Protein AF-0000000065922993 (afdb_homodimer)

Structure (mmCIF, N/CA/C/O backbone):
data_AF-0000000065922993-model_v1
#
loop_
_entity.id
_entity.type
_entity.pdbx_description
1 polymer 'Glycerol-3-phosphate dehydrogenase'
#
loop_
_atom_site.group_PDB
_atom_site.id
_atom_site.type_symbol
_atom_site.label_atom_id
_atom_site.label_alt_id
_atom_site.label_comp_id
_atom_site.label_asym_id
_atom_site.label_entity_id
_atom_site.label_seq_id
_atom_site.pdbx_PDB_ins_code
_atom_site.Cartn_x
_atom_site.Cartn_y
_atom_site.Cartn_z
_atom_site.occupancy
_atom_site.B_iso_or_equiv
_atom_site.auth_seq_id
_atom_site.auth_comp_id
_atom_site.auth_asym_id
_atom_site.auth_atom_id
_atom_site.pdbx_PDB_model_num
ATOM 1 N N . MET A 1 1 ? -16.25 28.641 12.094 1 91.25 1 MET A N 1
ATOM 2 C CA . MET A 1 1 ? -15.211 28.469 13.109 1 91.25 1 MET A CA 1
ATOM 3 C C . MET A 1 1 ? -13.984 29.312 12.766 1 91.25 1 MET A C 1
ATOM 5 O O . MET A 1 1 ? -13.797 29.703 11.609 1 91.25 1 MET A O 1
ATOM 9 N N . LYS A 1 2 ? -13.234 29.703 13.711 1 95.69 2 LYS A N 1
ATOM 10 C CA . LYS A 1 2 ? -11.977 30.422 13.531 1 95.69 2 LYS A CA 1
ATOM 11 C C . LYS A 1 2 ? -10.781 29.516 13.805 1 95.69 2 LYS A C 1
ATOM 13 O O . LYS A 1 2 ? -10.727 28.844 14.844 1 95.69 2 LYS A O 1
ATOM 18 N N . ILE A 1 3 ? -9.875 29.484 12.828 1 97.5 3 ILE A N 1
ATOM 19 C CA . ILE A 1 3 ? -8.727 28.594 12.945 1 97.5 3 ILE A CA 1
ATOM 20 C C . ILE A 1 3 ? -7.441 29.359 12.633 1 97.5 3 ILE A C 1
ATOM 22 O O . ILE A 1 3 ? -7.453 30.297 11.844 1 97.5 3 ILE A O 1
ATOM 26 N N . THR A 1 4 ? -6.422 28.984 13.297 1 98.38 4 THR A N 1
ATOM 27 C CA . THR A 1 4 ? -5.086 29.469 12.961 1 98.38 4 THR A CA 1
ATOM 28 C C . THR A 1 4 ? -4.188 28.297 12.531 1 98.38 4 THR A C 1
ATOM 30 O O . THR A 1 4 ? -4.156 27.266 13.188 1 98.38 4 THR A O 1
ATOM 33 N N . ILE A 1 5 ? -3.531 28.469 11.445 1 98.75 5 ILE A N 1
ATOM 34 C CA . ILE A 1 5 ? -2.557 27.5 10.953 1 98.75 5 ILE A CA 1
ATOM 35 C C . ILE A 1 5 ? -1.153 28.094 11.031 1 98.75 5 ILE A C 1
ATOM 37 O O . ILE A 1 5 ? -0.882 29.141 10.445 1 98.75 5 ILE A O 1
ATOM 41 N N . LEU A 1 6 ? -0.347 27.469 11.82 1 98.69 6 LEU A N 1
ATOM 42 C CA . LEU A 1 6 ? 1.047 27.875 11.945 1 98.69 6 LEU A CA 1
ATOM 43 C C . LEU A 1 6 ? 1.942 27.062 11.016 1 98.69 6 LEU A C 1
ATOM 45 O O . LEU A 1 6 ? 2.23 25.906 11.289 1 98.69 6 LEU A O 1
ATOM 49 N N . GLY A 1 7 ? 2.477 27.688 9.984 1 98.31 7 GLY A N 1
ATOM 50 C CA . GLY A 1 7 ? 3.211 27.062 8.891 1 98.31 7 GLY A CA 1
ATOM 51 C C . GLY A 1 7 ? 2.543 27.25 7.539 1 98.31 7 GLY A C 1
ATOM 52 O O . GLY A 1 7 ? 1.599 26.531 7.203 1 98.31 7 GLY A O 1
ATOM 53 N N . ALA A 1 8 ? 3.133 28.141 6.742 1 98.12 8 ALA A N 1
ATOM 54 C CA . ALA A 1 8 ? 2.562 28.469 5.438 1 98.12 8 ALA A CA 1
ATOM 55 C C . ALA A 1 8 ? 3.311 27.75 4.316 1 98.12 8 ALA A C 1
ATOM 57 O O . ALA A 1 8 ? 3.609 28.344 3.279 1 98.12 8 ALA A O 1
ATOM 58 N N . GLY A 1 9 ? 3.676 26.516 4.609 1 96.19 9 GLY A N 1
ATOM 59 C CA . GLY A 1 9 ? 4.176 25.672 3.539 1 96.19 9 GLY A CA 1
ATOM 60 C C . GLY A 1 9 ? 3.076 25.094 2.662 1 96.19 9 GLY A C 1
ATOM 61 O O . GLY A 1 9 ? 1.943 25.594 2.686 1 96.19 9 GLY A O 1
ATOM 62 N N . SER A 1 10 ? 3.395 24.141 1.858 1 95.81 10 SER A N 1
ATOM 63 C CA . SER A 1 10 ? 2.43 23.516 0.954 1 95.81 10 SER A CA 1
ATOM 64 C C . SER A 1 10 ? 1.243 22.953 1.719 1 95.81 10 SER A C 1
ATOM 66 O O . SER A 1 10 ? 0.089 23.219 1.375 1 95.81 10 SER A O 1
ATOM 68 N N . PHE A 1 11 ? 1.555 22.188 2.746 1 97.5 11 PHE A N 1
ATOM 69 C CA . PHE A 1 11 ? 0.51 21.484 3.471 1 97.5 11 PHE A CA 1
ATOM 70 C C . PHE A 1 11 ? -0.365 22.453 4.254 1 97.5 11 PHE A C 1
ATOM 72 O O . PHE A 1 11 ? -1.594 22.359 4.211 1 97.5 11 PHE A O 1
ATOM 79 N N . GLY A 1 12 ? 0.283 23.328 5.008 1 98.38 12 GLY A N 1
ATOM 80 C CA . GLY A 1 12 ? -0.492 24.328 5.734 1 98.38 12 GLY A CA 1
ATOM 81 C C . GLY A 1 12 ? -1.401 25.141 4.84 1 98.38 12 GLY A C 1
ATOM 82 O O . GLY A 1 12 ? -2.566 25.375 5.172 1 98.38 12 GLY A O 1
ATOM 83 N N . THR A 1 13 ? -0.916 25.594 3.715 1 98.5 13 THR A N 1
ATOM 84 C CA . THR A 1 13 ? -1.702 26.344 2.75 1 98.5 13 THR A CA 1
ATOM 85 C C . THR A 1 13 ? -2.859 25.516 2.215 1 98.5 13 THR A C 1
ATOM 87 O O . THR A 1 13 ? -3.984 26 2.096 1 98.5 13 THR A O 1
ATOM 90 N N . ALA A 1 14 ? -2.566 24.281 1.944 1 98.56 14 ALA A N 1
ATOM 91 C CA . ALA A 1 14 ? -3.588 23.375 1.409 1 98.56 14 ALA A CA 1
ATOM 92 C C . ALA A 1 14 ? -4.711 23.156 2.42 1 98.56 14 ALA A C 1
ATOM 94 O O . ALA A 1 14 ? -5.891 23.172 2.055 1 98.56 14 ALA A O 1
ATOM 95 N N . ILE A 1 15 ? -4.336 22.953 3.658 1 98.56 15 ILE A N 1
ATOM 96 C CA . ILE A 1 15 ? -5.328 22.766 4.711 1 98.56 15 ILE A CA 1
ATOM 97 C C . ILE A 1 15 ? -6.191 24.016 4.84 1 98.56 15 ILE A C 1
ATOM 99 O O . ILE A 1 15 ? -7.41 23.922 5 1 98.56 15 ILE A O 1
ATOM 103 N N . ALA A 1 16 ? -5.559 25.172 4.777 1 98.62 16 ALA A N 1
ATOM 104 C CA . ALA A 1 16 ? -6.297 26.438 4.84 1 98.62 16 ALA A CA 1
ATOM 105 C C . ALA A 1 16 ? -7.355 26.5 3.742 1 98.62 16 ALA A C 1
ATOM 107 O O . ALA A 1 16 ? -8.508 26.844 4.008 1 98.62 16 ALA A O 1
ATOM 108 N N . ILE A 1 17 ? -6.941 26.188 2.574 1 98.44 17 ILE A N 1
ATOM 109 C CA . ILE A 1 17 ? -7.848 26.234 1.432 1 98.44 17 ILE A CA 1
ATOM 110 C C . ILE A 1 17 ? -9.008 25.25 1.653 1 98.44 17 ILE A C 1
ATOM 112 O O . ILE A 1 17 ? -10.172 25.625 1.487 1 98.44 17 ILE A O 1
ATOM 116 N N . ALA A 1 18 ? -8.711 24.062 2.096 1 98.06 18 ALA A N 1
ATOM 117 C CA . ALA A 1 18 ? -9.711 23.016 2.24 1 98.06 18 ALA A CA 1
ATOM 118 C C . ALA A 1 18 ? -10.719 23.359 3.342 1 98.06 18 ALA A C 1
ATOM 120 O O . ALA A 1 18 ? -11.883 22.969 3.266 1 98.06 18 ALA A O 1
ATOM 121 N N . LEU A 1 19 ? -10.273 24.062 4.379 1 98.25 19 LEU A N 1
ATOM 122 C CA . LEU A 1 19 ? -11.133 24.359 5.516 1 98.25 19 LEU A CA 1
ATOM 123 C C . LEU A 1 19 ? -11.844 25.688 5.324 1 98.25 19 LEU A C 1
ATOM 125 O O . LEU A 1 19 ? -12.734 26.047 6.102 1 98.25 19 LEU A O 1
ATOM 129 N N . SER A 1 20 ? -11.516 26.453 4.34 1 97.94 20 SER A N 1
ATOM 130 C CA . SER A 1 20 ? -12.008 27.828 4.16 1 97.94 20 SER A CA 1
ATOM 131 C C . SER A 1 20 ? -13.523 27.844 3.992 1 97.94 20 SER A C 1
ATOM 133 O O . SER A 1 20 ? -14.195 28.766 4.461 1 97.94 20 SER A O 1
ATOM 135 N N . SER A 1 21 ? -14.094 26.812 3.438 1 95.69 21 SER A N 1
ATOM 136 C CA . SER A 1 21 ? -15.516 26.797 3.117 1 95.69 21 SER A CA 1
ATOM 137 C C . SER A 1 21 ? -16.359 26.609 4.371 1 95.69 21 SER A C 1
ATOM 139 O O . SER A 1 21 ? -17.547 26.922 4.375 1 95.69 21 SER A O 1
ATOM 141 N N . ILE A 1 22 ? -15.766 26.125 5.398 1 96.88 22 ILE A N 1
ATOM 142 C CA . ILE A 1 22 ? -16.547 25.828 6.594 1 96.88 22 ILE A CA 1
ATOM 143 C C . ILE A 1 22 ? -16.047 26.688 7.762 1 96.88 22 ILE A C 1
ATOM 145 O O . ILE A 1 22 ? -16.375 26.406 8.922 1 96.88 22 ILE A O 1
ATOM 149 N N . SER A 1 23 ? -15.172 27.625 7.457 1 96.12 23 SER A N 1
ATOM 150 C CA . SER A 1 23 ? -14.609 28.484 8.492 1 96.12 23 SER A CA 1
ATOM 151 C C . SER A 1 23 ? -15.016 29.938 8.273 1 96.12 23 SER A C 1
ATOM 153 O O . SER A 1 23 ? -15.172 30.375 7.133 1 96.12 23 SER A O 1
ATOM 155 N N . THR A 1 24 ? -15.164 30.672 9.352 1 96 24 THR A N 1
ATOM 156 C CA . THR A 1 24 ? -15.422 32.094 9.273 1 96 24 THR A CA 1
ATOM 157 C C . THR A 1 24 ? -14.148 32.875 8.914 1 96 24 THR A C 1
ATOM 159 O O . THR A 1 24 ? -14.18 33.781 8.094 1 96 24 THR A O 1
ATOM 162 N N . SER A 1 25 ? -13.07 32.469 9.5 1 97 25 SER A N 1
ATOM 163 C CA . SER A 1 25 ? -11.773 33.062 9.242 1 97 25 SER A CA 1
ATOM 164 C C . SER A 1 25 ? -10.633 32.094 9.531 1 97 25 SER A C 1
ATOM 166 O O . SER A 1 25 ? -10.734 31.281 10.445 1 97 25 SER A O 1
ATOM 168 N N . ILE A 1 26 ? -9.617 32.188 8.758 1 98.25 26 ILE A N 1
ATOM 169 C CA . ILE A 1 26 ? -8.43 31.359 8.938 1 98.25 26 ILE A CA 1
ATOM 170 C C . ILE A 1 26 ? -7.184 32.25 8.914 1 98.25 26 ILE A C 1
ATOM 172 O O . ILE A 1 26 ? -6.906 32.906 7.922 1 98.25 26 ILE A O 1
ATOM 176 N N . ASN A 1 27 ? -6.504 32.281 9.992 1 98.38 27 ASN A N 1
ATOM 177 C CA . ASN A 1 27 ? -5.188 32.906 10.016 1 98.38 27 ASN A CA 1
ATOM 178 C C . ASN A 1 27 ? -4.098 31.953 9.539 1 98.38 27 ASN A C 1
ATOM 180 O O . ASN A 1 27 ? -3.961 30.844 10.062 1 98.38 27 ASN A O 1
ATOM 184 N N . LEU A 1 28 ? -3.383 32.312 8.57 1 98.62 28 LEU A N 1
ATOM 185 C CA . LEU A 1 28 ? -2.256 31.547 8.047 1 98.62 28 LEU A CA 1
ATOM 186 C C . LEU A 1 28 ? -0.936 32.25 8.359 1 98.62 28 LEU A C 1
ATOM 188 O O . LEU A 1 28 ? -0.654 33.312 7.816 1 98.62 28 LEU A O 1
ATOM 192 N N . TRP A 1 29 ? -0.105 31.594 9.117 1 98.56 29 TRP A N 1
ATOM 193 C CA . TRP A 1 29 ? 1.118 32.219 9.602 1 98.56 29 TRP A CA 1
ATOM 194 C C . TRP A 1 29 ? 2.346 31.609 8.938 1 98.56 29 TRP A C 1
ATOM 196 O O . TRP A 1 29 ? 2.424 30.391 8.75 1 98.56 29 TRP A O 1
ATOM 206 N N . GLY A 1 30 ? 3.246 32.438 8.594 1 97.56 30 GLY A N 1
ATOM 207 C CA . GLY A 1 30 ? 4.59 32.094 8.18 1 97.56 30 GLY A CA 1
ATOM 208 C C . GLY A 1 30 ? 5.664 32.969 8.789 1 97.56 30 GLY A C 1
ATOM 209 O O . GLY A 1 30 ? 5.441 34.156 9.023 1 97.56 30 GLY A O 1
ATOM 210 N N . ARG A 1 31 ? 6.809 32.406 8.938 1 94 31 ARG A N 1
ATOM 211 C CA . ARG A 1 31 ? 7.883 33.094 9.633 1 94 31 ARG A CA 1
ATOM 212 C C . ARG A 1 31 ? 8.484 34.188 8.766 1 94 31 ARG A C 1
ATOM 214 O O . ARG A 1 31 ? 8.922 35.25 9.266 1 94 31 ARG A O 1
ATOM 221 N N . ASN A 1 32 ? 8.523 34 7.512 1 95.62 32 ASN A N 1
ATOM 222 C CA . ASN A 1 32 ? 9.156 34.938 6.59 1 95.62 32 ASN A CA 1
ATOM 223 C C . ASN A 1 32 ? 8.195 36.031 6.18 1 95.62 32 ASN A C 1
ATOM 225 O O . ASN A 1 32 ? 7.238 35.812 5.445 1 95.62 32 ASN A O 1
ATOM 229 N N . HIS A 1 33 ? 8.523 37.219 6.539 1 96.88 33 HIS A N 1
ATOM 230 C CA . HIS A 1 33 ? 7.66 38.375 6.301 1 96.88 33 HIS A CA 1
ATOM 231 C C . HIS A 1 33 ? 7.457 38.625 4.809 1 96.88 33 HIS A C 1
ATOM 233 O O . HIS A 1 33 ? 6.336 38.875 4.363 1 96.88 33 HIS A O 1
ATOM 239 N N . THR A 1 34 ? 8.484 38.5 4.078 1 97.44 34 THR A N 1
ATOM 240 C CA . THR A 1 34 ? 8.414 38.75 2.641 1 97.44 34 THR A CA 1
ATOM 241 C C . THR A 1 34 ? 7.496 37.719 1.966 1 97.44 34 THR A C 1
ATOM 243 O O . THR A 1 34 ? 6.688 38.094 1.109 1 97.44 34 THR A O 1
ATOM 246 N N . ASP A 1 35 ? 7.617 36.5 2.379 1 96.88 35 ASP A N 1
ATOM 247 C CA . ASP A 1 35 ? 6.766 35.438 1.831 1 96.88 35 ASP A CA 1
ATOM 248 C C . ASP A 1 35 ? 5.297 35.688 2.152 1 96.88 35 ASP A C 1
ATOM 250 O O . ASP A 1 35 ? 4.43 35.531 1.287 1 96.88 35 ASP A O 1
ATOM 254 N N . MET A 1 36 ? 5.043 36.125 3.357 1 98.12 36 MET A N 1
ATOM 255 C CA . MET A 1 36 ? 3.662 36.312 3.789 1 98.12 36 MET A CA 1
ATOM 256 C C . MET A 1 36 ? 3.049 37.531 3.109 1 98.12 36 MET A C 1
ATOM 258 O O . MET A 1 36 ? 1.856 37.562 2.799 1 98.12 36 MET A O 1
ATOM 262 N N . GLN A 1 37 ? 3.84 38.531 2.908 1 97.81 37 GLN A N 1
ATOM 263 C CA . GLN A 1 37 ? 3.369 39.688 2.166 1 97.81 37 GLN A CA 1
ATOM 264 C C . GLN A 1 37 ? 3.029 39.344 0.725 1 97.81 37 GLN A C 1
ATOM 266 O O . GLN A 1 37 ? 2.027 39.812 0.18 1 97.81 37 GLN A O 1
ATOM 271 N N . SER A 1 38 ? 3.92 38.562 0.181 1 98 38 SER A N 1
ATOM 272 C CA . SER A 1 38 ? 3.672 38.094 -1.177 1 98 38 SER A CA 1
ATOM 273 C C . SER A 1 38 ? 2.344 37.344 -1.268 1 98 38 SER A C 1
ATOM 275 O O . SER A 1 38 ? 1.57 37.562 -2.203 1 98 38 SER A O 1
ATOM 277 N N . ILE A 1 39 ? 2.062 36.5 -0.297 1 98.44 39 ILE A N 1
ATOM 278 C CA . ILE A 1 39 ? 0.819 35.75 -0.264 1 98.44 39 ILE A CA 1
ATOM 279 C C . ILE A 1 39 ? -0.366 36.688 -0.123 1 98.44 39 ILE A C 1
ATOM 281 O O . ILE A 1 39 ? -1.398 36.5 -0.771 1 98.44 39 ILE A O 1
ATOM 285 N N . THR A 1 40 ? -0.207 37.719 0.708 1 97.94 40 THR A N 1
ATOM 286 C CA . THR A 1 40 ? -1.271 38.688 0.953 1 97.94 40 THR A CA 1
ATOM 287 C C . THR A 1 40 ? -1.607 39.469 -0.322 1 97.94 40 THR A C 1
ATOM 289 O O . THR A 1 40 ? -2.781 39.625 -0.661 1 97.94 40 THR A O 1
ATOM 292 N N . ILE A 1 41 ? -0.599 39.812 -1.045 1 97.69 41 ILE A N 1
ATOM 293 C CA . ILE A 1 41 ? -0.758 40.656 -2.223 1 97.69 41 ILE A CA 1
ATOM 294 C C . ILE A 1 41 ? -1.307 39.812 -3.383 1 97.69 41 ILE A C 1
ATOM 296 O O . ILE A 1 41 ? -2.246 40.25 -4.062 1 97.69 41 ILE A O 1
ATOM 300 N N . ASN A 1 42 ? -0.778 38.625 -3.582 1 97.88 42 ASN A N 1
ATOM 301 C CA . ASN A 1 42 ? -1.09 37.844 -4.762 1 97.88 42 ASN A CA 1
ATOM 302 C C . ASN A 1 42 ? -2.285 36.938 -4.52 1 97.88 42 ASN A C 1
ATOM 304 O O . ASN A 1 42 ? -2.867 36.375 -5.469 1 97.88 42 ASN A O 1
ATOM 308 N N . ARG A 1 43 ? -2.588 36.719 -3.254 1 98.19 43 ARG A N 1
ATOM 309 C CA . ARG A 1 43 ? -3.641 35.812 -2.846 1 98.19 43 ARG A CA 1
ATOM 310 C C . ARG A 1 43 ? -3.355 34.406 -3.348 1 98.19 43 ARG A C 1
ATOM 312 O O . ARG A 1 43 ? -4.281 33.656 -3.684 1 98.19 43 ARG A O 1
ATOM 319 N N . LYS A 1 44 ? -2.043 34.125 -3.473 1 98.19 44 LYS A N 1
ATOM 320 C CA . LYS A 1 44 ? -1.481 32.812 -3.809 1 98.19 44 LYS A CA 1
ATOM 321 C C . LYS A 1 44 ? -0.178 32.562 -3.055 1 98.19 44 LYS A C 1
ATOM 323 O O . LYS A 1 44 ? 0.615 33.5 -2.854 1 98.19 44 LYS A O 1
ATOM 328 N N . ASN A 1 45 ? -0.051 31.375 -2.596 1 98.12 45 ASN A N 1
ATOM 329 C CA . ASN A 1 45 ? 1.27 30.953 -2.131 1 98.12 45 ASN A CA 1
ATOM 330 C C . ASN A 1 45 ? 2.172 30.562 -3.293 1 98.12 45 ASN A C 1
ATOM 332 O O . ASN A 1 45 ? 2.33 29.375 -3.578 1 98.12 45 ASN A O 1
ATOM 336 N N . LEU A 1 46 ? 2.801 31.422 -3.912 1 96.56 46 LEU A N 1
ATOM 337 C CA . LEU A 1 46 ? 3.529 31.234 -5.164 1 96.56 46 LEU A CA 1
ATOM 338 C C . LEU A 1 46 ? 4.711 30.297 -4.969 1 96.56 46 LEU A C 1
ATOM 340 O O . LEU A 1 46 ? 5.113 29.594 -5.902 1 96.56 46 LEU A O 1
ATOM 344 N N . LYS A 1 47 ? 5.18 30.266 -3.775 1 94.31 47 LYS A N 1
ATOM 345 C CA . LYS A 1 47 ? 6.363 29.453 -3.49 1 94.31 47 LYS A CA 1
ATOM 346 C C . LYS A 1 47 ? 6.016 27.969 -3.395 1 94.31 47 LYS A C 1
ATOM 348 O O . LYS A 1 47 ? 6.734 27.125 -3.932 1 94.31 47 LYS A O 1
ATOM 353 N N . TYR A 1 48 ? 4.887 27.609 -2.779 1 94.25 48 TYR A N 1
ATOM 354 C CA . TYR A 1 48 ? 4.652 26.203 -2.443 1 94.25 48 TYR A CA 1
ATOM 355 C C . TYR A 1 48 ? 3.42 25.672 -3.16 1 94.25 48 TYR A C 1
ATOM 357 O O . TYR A 1 48 ? 3.303 24.469 -3.391 1 94.25 48 TYR A O 1
ATOM 365 N N . LEU A 1 49 ? 2.455 26.469 -3.441 1 96.31 49 LEU A N 1
ATOM 366 C CA . LEU A 1 49 ? 1.21 26.078 -4.094 1 96.31 49 LEU A CA 1
ATOM 367 C C . LEU A 1 49 ? 0.751 27.156 -5.074 1 96.31 49 LEU A C 1
ATOM 369 O O . LEU A 1 49 ? -0.334 27.719 -4.918 1 96.31 49 LEU A O 1
ATOM 373 N N . PRO A 1 50 ? 1.506 27.344 -6.109 1 96 50 PRO A N 1
ATOM 374 C CA . PRO A 1 50 ? 1.332 28.531 -6.965 1 96 50 PRO A CA 1
ATOM 375 C C . PRO A 1 50 ? 0.062 28.453 -7.809 1 96 50 PRO A C 1
ATOM 377 O O . PRO A 1 50 ? -0.396 29.484 -8.32 1 96 50 PRO A O 1
ATOM 380 N N . THR A 1 51 ? -0.585 27.359 -7.922 1 95.88 51 THR A N 1
ATOM 381 C CA . THR A 1 51 ? -1.67 27.219 -8.891 1 95.88 51 THR A CA 1
ATOM 382 C C . THR A 1 51 ? -3.023 27.438 -8.219 1 95.88 51 THR A C 1
ATOM 384 O O . THR A 1 51 ? -4.062 27.406 -8.883 1 95.88 51 THR A O 1
ATOM 387 N N . TYR A 1 52 ? -3.018 27.734 -6.906 1 97.19 52 TYR A N 1
ATOM 388 C CA . TYR A 1 52 ? -4.293 27.812 -6.199 1 97.19 52 TYR A CA 1
ATOM 389 C C . TYR A 1 52 ? -4.461 29.172 -5.527 1 97.19 52 TYR A C 1
ATOM 391 O O . TYR A 1 52 ? -3.541 29.672 -4.871 1 97.19 52 TYR A O 1
ATOM 399 N N . GLU A 1 53 ? -5.586 29.75 -5.711 1 97.75 53 GLU A N 1
ATOM 400 C CA . GLU A 1 53 ? -5.918 31.016 -5.078 1 97.75 53 GLU A CA 1
ATOM 401 C C . GLU A 1 53 ? -6.391 30.812 -3.643 1 97.75 53 GLU A C 1
ATOM 403 O O . GLU A 1 53 ? -7.094 29.844 -3.346 1 97.75 53 GLU A O 1
ATOM 408 N N . LEU A 1 54 ? -6.07 31.766 -2.818 1 98.44 54 LEU A N 1
ATOM 409 C CA . LEU A 1 54 ? -6.543 31.734 -1.438 1 98.44 54 LEU A CA 1
ATOM 410 C C . LEU A 1 54 ? -7.895 32.438 -1.312 1 98.44 54 LEU A C 1
ATOM 412 O O . LEU A 1 54 ? -8.047 33.594 -1.716 1 98.44 54 LEU A O 1
ATOM 416 N N . PRO A 1 55 ? -8.844 31.719 -0.826 1 98.25 55 PRO A N 1
ATOM 417 C CA . PRO A 1 55 ? -10.109 32.406 -0.512 1 98.25 55 PRO A CA 1
ATOM 418 C C . PRO A 1 55 ? -9.922 33.625 0.376 1 98.25 55 PRO A C 1
ATOM 420 O O . PRO A 1 55 ? -8.945 33.719 1.125 1 98.25 55 PRO A O 1
ATOM 423 N N . ASP A 1 56 ? -10.906 34.5 0.425 1 97.75 56 ASP A N 1
ATOM 424 C CA . ASP A 1 56 ? -10.789 35.812 1.038 1 97.75 56 ASP A CA 1
ATOM 425 C C . ASP A 1 56 ? -10.703 35.719 2.559 1 97.75 56 ASP A C 1
ATOM 427 O O . ASP A 1 56 ? -10.102 36.562 3.215 1 97.75 56 ASP A O 1
ATOM 431 N N . ASN A 1 57 ? -11.273 34.688 3.07 1 98.06 57 ASN A N 1
ATOM 432 C CA . ASN A 1 57 ? -11.328 34.562 4.527 1 98.06 57 ASN A CA 1
ATOM 433 C C . ASN A 1 57 ? -10.039 33.969 5.09 1 98.06 57 ASN A C 1
ATOM 435 O O . ASN A 1 57 ? -9.938 33.719 6.293 1 98.06 57 ASN A O 1
ATOM 439 N N . ILE A 1 58 ? -9.062 33.688 4.273 1 98.44 58 ILE A N 1
ATOM 440 C CA . ILE A 1 58 ? -7.73 33.281 4.715 1 98.44 58 ILE A CA 1
ATOM 441 C C . ILE A 1 58 ? -6.848 34.531 4.855 1 98.44 58 ILE A C 1
ATOM 443 O O . ILE A 1 58 ? -6.625 35.25 3.879 1 98.44 58 ILE A O 1
ATOM 447 N N . ILE A 1 59 ? -6.336 34.719 5.957 1 98.06 59 ILE A N 1
ATOM 448 C CA . ILE A 1 59 ? -5.59 35.938 6.266 1 98.06 59 ILE A CA 1
ATOM 449 C C . ILE A 1 59 ? -4.133 35.594 6.559 1 98.06 59 ILE A C 1
ATOM 451 O O . ILE A 1 59 ? -3.787 35.219 7.688 1 98.06 59 ILE A O 1
ATOM 455 N N . PRO A 1 60 ? -3.252 35.812 5.602 1 98.44 60 PRO A N 1
ATOM 456 C CA . PRO A 1 60 ? -1.827 35.562 5.828 1 98.44 60 PRO A CA 1
ATOM 457 C C . PRO A 1 60 ? -1.166 36.625 6.695 1 98.44 60 PRO A C 1
ATOM 459 O O . PRO A 1 60 ? -1.484 37.812 6.574 1 98.44 60 PRO A O 1
ATOM 462 N N . SER A 1 61 ? -0.289 36.219 7.57 1 98.06 61 SER A N 1
ATOM 463 C CA . SER A 1 61 ? 0.456 37.156 8.398 1 98.06 61 SER A CA 1
ATOM 464 C C . SER A 1 61 ? 1.745 36.562 8.922 1 98.06 61 SER A C 1
ATOM 466 O O . SER A 1 61 ? 1.821 35.344 9.109 1 98.06 61 SER A O 1
ATOM 468 N N . SER A 1 62 ? 2.723 37.375 9.109 1 97.81 62 SER A N 1
ATOM 469 C CA . SER A 1 62 ? 3.955 36.906 9.75 1 97.81 62 SER A CA 1
ATOM 470 C C . SER A 1 62 ? 3.982 37.312 11.219 1 97.81 62 SER A C 1
ATOM 472 O O . SER A 1 62 ? 4.926 36.969 11.945 1 97.81 62 SER A O 1
ATOM 474 N N . SER A 1 63 ? 2.961 37.969 11.68 1 96.81 63 SER A N 1
ATOM 475 C CA . SER A 1 63 ? 2.885 38.406 13.07 1 96.81 63 SER A CA 1
ATOM 476 C C . SER A 1 63 ? 2.146 37.375 13.922 1 96.81 63 SER A C 1
ATOM 478 O O . SER A 1 63 ? 0.937 37.188 13.773 1 96.81 63 SER A O 1
ATOM 480 N N . ILE A 1 64 ? 2.855 36.844 14.852 1 95.69 64 ILE A N 1
ATOM 481 C CA . ILE A 1 64 ? 2.279 35.844 15.727 1 95.69 64 ILE A CA 1
ATOM 482 C C . ILE A 1 64 ? 1.198 36.469 16.609 1 95.69 64 ILE A C 1
ATOM 484 O O . ILE A 1 64 ? 0.181 35.844 16.891 1 95.69 64 ILE A O 1
ATOM 488 N N . ASP A 1 65 ? 1.41 37.656 16.984 1 94.5 65 ASP A N 1
ATOM 489 C CA . ASP A 1 65 ? 0.449 38.375 17.828 1 94.5 65 ASP A CA 1
ATOM 490 C C . ASP A 1 65 ? -0.875 38.562 17.094 1 94.5 65 ASP A C 1
ATOM 492 O O . ASP A 1 65 ? -1.946 38.469 17.688 1 94.5 65 ASP A O 1
ATOM 496 N N . GLU A 1 66 ? -0.736 38.781 15.875 1 94 66 GLU A N 1
ATOM 497 C CA . GLU A 1 66 ? -1.931 39.031 15.062 1 94 66 GLU A CA 1
ATOM 498 C C . GLU A 1 66 ? -2.727 37.719 14.883 1 94 66 GLU A C 1
ATOM 500 O O . GLU A 1 66 ? -3.951 37.719 15.031 1 94 66 GLU A O 1
ATOM 505 N N . VAL A 1 67 ? -2.055 36.656 14.641 1 95.88 67 VAL A N 1
ATOM 506 C CA . VAL A 1 67 ? -2.752 35.469 14.227 1 95.88 67 VAL A CA 1
ATOM 507 C C . VAL A 1 67 ? -3.299 34.719 15.453 1 95.88 67 VAL A C 1
ATOM 509 O O . VAL A 1 67 ? -4.227 33.906 15.336 1 95.88 67 VAL A O 1
ATOM 512 N N . LEU A 1 68 ? -2.736 35 16.625 1 95.94 68 LEU A N 1
ATOM 513 C CA . LEU A 1 68 ? -3.168 34.312 17.828 1 95.94 68 LEU A CA 1
ATOM 514 C C . LEU A 1 68 ? -3.902 35.25 18.766 1 95.94 68 LEU A C 1
ATOM 516 O O . LEU A 1 68 ? -4.055 34.938 19.953 1 95.94 68 LEU A O 1
ATOM 520 N N . SER A 1 69 ? -4.367 36.375 18.328 1 88.38 69 SER A N 1
ATOM 521 C CA . SER A 1 69 ? -4.969 37.406 19.156 1 88.38 69 SER A CA 1
ATOM 522 C C . SER A 1 69 ? -6.371 37.031 19.609 1 88.38 69 SER A C 1
ATOM 524 O O . SER A 1 69 ? -6.871 37.531 20.609 1 88.38 69 SER A O 1
ATOM 526 N N . ASP A 1 70 ? -7.031 36.156 18.875 1 84.12 70 ASP A N 1
ATOM 527 C CA . ASP A 1 70 ? -8.406 35.781 19.203 1 84.12 70 ASP A CA 1
ATOM 528 C C . ASP A 1 70 ? -8.523 34.312 19.547 1 84.12 70 ASP A C 1
ATOM 530 O O . ASP A 1 70 ? -7.59 33.531 19.312 1 84.12 70 ASP A O 1
ATOM 534 N N . HIS A 1 71 ? -9.727 34.094 20.094 1 87.81 71 HIS A N 1
ATOM 535 C CA . HIS A 1 71 ? -10 32.719 20.438 1 87.81 71 HIS A CA 1
ATOM 536 C C . HIS A 1 71 ? -10.18 31.859 19.188 1 87.81 71 HIS A C 1
ATOM 538 O O . HIS A 1 71 ? -11.016 32.156 18.328 1 87.81 71 HIS A O 1
ATOM 544 N N . ASN A 1 72 ? -9.406 30.828 19.125 1 92.88 72 ASN A N 1
ATOM 545 C CA . ASN A 1 72 ? -9.453 29.875 18.031 1 92.88 72 ASN A CA 1
ATOM 546 C C . ASN A 1 72 ? -10.203 28.594 18.422 1 92.88 72 ASN A C 1
ATOM 548 O O . ASN A 1 72 ? -10.094 28.141 19.547 1 92.88 72 ASN A O 1
ATOM 552 N N . THR A 1 73 ? -10.961 28.109 17.484 1 95.75 73 THR A N 1
ATOM 553 C CA . THR A 1 73 ? -11.492 26.766 17.656 1 95.75 73 THR A CA 1
ATOM 554 C C . THR A 1 73 ? -10.367 25.75 17.844 1 95.75 73 THR A C 1
ATOM 556 O O . THR A 1 73 ? -10.477 24.844 18.672 1 95.75 73 THR A O 1
ATOM 559 N N . CYS A 1 74 ? -9.328 25.875 17.094 1 97.69 74 CYS A N 1
ATOM 560 C CA . CYS A 1 74 ? -8.102 25.094 17.219 1 97.69 74 CYS A CA 1
ATOM 561 C C . CYS A 1 74 ? -6.945 25.781 16.5 1 97.69 74 CYS A C 1
ATOM 563 O O . CYS A 1 74 ? -7.152 26.75 15.75 1 97.69 74 CYS A O 1
ATOM 565 N N . ILE A 1 75 ? -5.77 25.375 16.797 1 98.56 75 ILE A N 1
ATOM 566 C CA . ILE A 1 75 ? -4.543 25.797 16.125 1 98.56 75 ILE A CA 1
ATOM 567 C C . ILE A 1 75 ? -3.869 24.594 15.477 1 98.56 75 ILE A C 1
ATOM 569 O O . ILE A 1 75 ? -3.666 23.562 16.109 1 98.56 75 ILE A O 1
ATOM 573 N N . ILE A 1 76 ? -3.547 24.688 14.188 1 98.81 76 ILE A N 1
ATOM 574 C CA . ILE A 1 76 ? -2.9 23.609 13.438 1 98.81 76 ILE A CA 1
ATOM 575 C C . ILE A 1 76 ? -1.416 23.922 13.273 1 98.81 76 ILE A C 1
ATOM 577 O O . ILE A 1 76 ? -1.053 25 12.781 1 98.81 76 ILE A O 1
ATOM 581 N N . LEU A 1 77 ? -0.604 23.062 13.742 1 98.88 77 LEU A N 1
ATOM 582 C CA . LEU A 1 77 ? 0.845 23.188 13.609 1 98.88 77 LEU A CA 1
ATOM 583 C C . LEU A 1 77 ? 1.334 22.422 12.383 1 98.88 77 LEU A C 1
ATOM 585 O O . LEU A 1 77 ? 1.507 21.188 12.43 1 98.88 77 LEU A O 1
ATOM 589 N N . ALA A 1 78 ? 1.638 23.125 11.336 1 98.38 78 ALA A N 1
ATOM 590 C CA . ALA A 1 78 ? 1.989 22.531 10.055 1 98.38 78 ALA A CA 1
ATOM 591 C C . ALA A 1 78 ? 3.43 22.859 9.672 1 98.38 78 ALA A C 1
ATOM 593 O O . ALA A 1 78 ? 3.68 23.438 8.609 1 98.38 78 ALA A O 1
ATOM 594 N N . VAL A 1 79 ? 4.367 22.438 10.516 1 97.44 79 VAL A N 1
ATOM 595 C CA . VAL A 1 79 ? 5.793 22.641 10.266 1 97.44 79 VAL A CA 1
ATOM 596 C C . VAL A 1 79 ? 6.52 21.297 10.344 1 97.44 79 VAL A C 1
ATOM 598 O O . VAL A 1 79 ? 5.996 20.328 10.914 1 97.44 79 VAL A O 1
ATOM 601 N N . PRO A 1 80 ? 7.707 21.188 9.773 1 95.81 80 PRO A N 1
ATOM 602 C CA . PRO A 1 80 ? 8.484 19.969 9.922 1 95.81 80 PRO A CA 1
ATOM 603 C C . PRO A 1 80 ? 8.812 19.641 11.375 1 95.81 80 PRO A C 1
ATOM 605 O O . PRO A 1 80 ? 8.891 20.547 12.211 1 95.81 80 PRO A O 1
ATOM 608 N N . THR A 1 81 ? 9 18.422 11.625 1 97.31 81 THR A N 1
ATOM 609 C CA . THR A 1 81 ? 9.227 17.938 12.984 1 97.31 81 THR A CA 1
ATOM 610 C C . THR A 1 81 ? 10.414 18.656 13.617 1 97.31 81 THR A C 1
ATOM 612 O O . THR A 1 81 ? 10.344 19.078 14.781 1 97.31 81 THR A O 1
ATOM 615 N N . GLN A 1 82 ? 11.461 18.906 12.859 1 96.5 82 GLN A N 1
ATOM 616 C CA . GLN A 1 82 ? 12.688 19.5 13.391 1 96.5 82 GLN A CA 1
ATOM 617 C C . GLN A 1 82 ? 12.484 20.969 13.75 1 96.5 82 GLN A C 1
ATOM 619 O O . GLN A 1 82 ? 13.305 21.562 14.445 1 96.5 82 GLN A O 1
ATOM 624 N N . GLN A 1 83 ? 11.359 21.547 13.336 1 96.5 83 GLN A N 1
ATOM 625 C CA . GLN A 1 83 ? 11.07 22.953 13.609 1 96.5 83 GLN A CA 1
ATOM 626 C C . GLN A 1 83 ? 9.977 23.094 14.664 1 96.5 83 GLN A C 1
ATOM 628 O O . GLN A 1 83 ? 9.688 24.203 15.125 1 96.5 83 GLN A O 1
ATOM 633 N N . LEU A 1 84 ? 9.422 22.031 15.102 1 98.19 84 LEU A N 1
ATOM 634 C CA . LEU A 1 84 ? 8.227 22.047 15.93 1 98.19 84 LEU A CA 1
ATOM 635 C C . LEU A 1 84 ? 8.523 22.609 17.312 1 98.19 84 LEU A C 1
ATOM 637 O O . LEU A 1 84 ? 7.766 23.438 17.812 1 98.19 84 LEU A O 1
ATOM 641 N N . ARG A 1 85 ? 9.625 22.172 17.938 1 98.25 85 ARG A N 1
ATOM 642 C CA . ARG A 1 85 ? 9.977 22.672 19.25 1 98.25 85 ARG A CA 1
ATOM 643 C C . ARG A 1 85 ? 10.203 24.172 19.234 1 98.25 85 ARG A C 1
ATOM 645 O O . ARG A 1 85 ? 9.68 24.891 20.094 1 98.25 85 ARG A O 1
ATOM 652 N N . THR A 1 86 ? 10.992 24.594 18.25 1 97.75 86 THR A N 1
ATOM 653 C CA . THR A 1 86 ? 11.273 26.031 18.141 1 97.75 86 THR A CA 1
ATOM 654 C C . THR A 1 86 ? 9.984 26.812 17.953 1 97.75 86 THR A C 1
ATOM 656 O O . THR A 1 86 ? 9.805 27.875 18.578 1 97.75 86 THR A O 1
ATOM 659 N N . LEU A 1 87 ? 9.086 26.312 17.156 1 98 87 LEU A N 1
ATOM 660 C CA . LEU A 1 87 ? 7.801 26.984 16.953 1 98 87 LEU A CA 1
ATOM 661 C C . LEU A 1 87 ? 7.008 27.031 18.25 1 98 87 LEU A C 1
ATOM 663 O O . LEU A 1 87 ? 6.465 28.078 18.609 1 98 87 LEU A O 1
ATOM 667 N N . CYS A 1 88 ? 6.902 25.938 18.953 1 98.25 88 CYS A N 1
ATOM 668 C CA . CYS A 1 88 ? 6.125 25.859 20.172 1 98.25 88 CYS A CA 1
ATOM 669 C C . CYS A 1 88 ? 6.676 26.812 21.234 1 98.25 88 CYS A C 1
ATOM 671 O O . CYS A 1 88 ? 5.914 27.484 21.922 1 98.25 88 CYS A O 1
ATOM 673 N N . LEU A 1 89 ? 8.008 26.875 21.297 1 97.94 89 LEU A N 1
ATOM 674 C CA . LEU A 1 89 ? 8.641 27.812 22.25 1 97.94 89 LEU A CA 1
ATOM 675 C C . LEU A 1 89 ? 8.328 29.25 21.875 1 97.94 89 LEU A C 1
ATOM 677 O O . LEU A 1 89 ? 8.07 30.078 22.75 1 97.94 89 LEU A O 1
ATOM 681 N N . TYR A 1 90 ? 8.328 29.453 20.594 1 96.44 90 TYR A N 1
ATOM 682 C CA . TYR A 1 90 ? 8.109 30.797 20.078 1 96.44 90 TYR A CA 1
ATOM 683 C C . TYR A 1 90 ? 6.691 31.266 20.391 1 96.44 90 TYR A C 1
ATOM 685 O O . TYR A 1 90 ? 6.473 32.438 20.703 1 96.44 90 TYR A O 1
ATOM 693 N N . VAL A 1 91 ? 5.699 30.391 20.406 1 95.62 91 VAL A N 1
ATOM 694 C CA . VAL A 1 91 ? 4.305 30.812 20.469 1 95.62 91 VAL A CA 1
ATOM 695 C C . VAL A 1 91 ? 3.746 30.578 21.875 1 95.62 91 VAL A C 1
ATOM 697 O O . VAL A 1 91 ? 2.588 30.906 22.141 1 95.62 91 VAL A O 1
ATOM 700 N N . GLN A 1 92 ? 4.473 30.016 22.719 1 95.88 92 GLN A N 1
ATOM 701 C CA . GLN A 1 92 ? 4.035 29.5 24.016 1 95.88 92 GLN A CA 1
ATOM 702 C C . GLN A 1 92 ? 3.27 30.578 24.797 1 95.88 92 GLN A C 1
ATOM 704 O O . GLN A 1 92 ? 2.209 30.297 25.359 1 95.88 92 GLN A O 1
ATOM 709 N N . GLN A 1 93 ? 3.746 31.844 24.781 1 93.94 93 GLN A N 1
ATOM 710 C CA . GLN A 1 93 ? 3.154 32.906 25.578 1 93.94 93 GLN A CA 1
ATOM 711 C C . GLN A 1 93 ? 1.958 33.531 24.875 1 93.94 93 GLN A C 1
ATOM 713 O O . GLN A 1 93 ? 1.198 34.281 25.484 1 93.94 93 GLN A O 1
ATOM 718 N N . HIS A 1 94 ? 1.739 33.125 23.625 1 93.81 94 HIS A N 1
ATOM 719 C CA . HIS A 1 94 ? 0.71 33.781 22.812 1 93.81 94 HIS A CA 1
ATOM 720 C C . HIS A 1 94 ? -0.532 32.875 22.703 1 93.81 94 HIS A C 1
ATOM 722 O O . HIS A 1 94 ? -1.594 33.375 22.281 1 93.81 94 HIS A O 1
ATOM 728 N N . ILE A 1 95 ? -0.477 31.641 23.125 1 94.25 95 ILE A N 1
ATOM 729 C CA . ILE A 1 95 ? -1.569 30.688 22.922 1 94.25 95 ILE A CA 1
ATOM 730 C C . ILE A 1 95 ? -2.461 30.672 24.172 1 94.25 95 ILE A C 1
ATOM 732 O O . ILE A 1 95 ? -1.967 30.609 25.297 1 94.25 95 ILE A O 1
ATOM 736 N N . PHE A 1 96 ? -3.684 30.766 23.938 1 92.88 96 PHE A N 1
ATOM 737 C CA . PHE A 1 96 ? -4.629 30.625 25.047 1 92.88 96 PHE A CA 1
ATOM 738 C C . PHE A 1 96 ? -4.633 29.203 25.578 1 92.88 96 PHE A C 1
ATOM 740 O O . PHE A 1 96 ? -4.57 28.234 24.797 1 92.88 96 PHE A O 1
ATOM 747 N N . GLU A 1 97 ? -4.793 29.109 26.812 1 91.56 97 GLU A N 1
ATOM 748 C CA . GLU A 1 97 ? -4.895 27.797 27.422 1 91.56 97 GLU A CA 1
ATOM 749 C C . GLU A 1 97 ? -6.133 27.047 26.938 1 91.56 97 GLU A C 1
ATOM 751 O O . GLU A 1 97 ? -7.117 27.672 26.531 1 91.56 97 GLU A O 1
ATOM 756 N N . GLN A 1 98 ? -5.992 25.75 26.844 1 94.44 98 GLN A N 1
ATOM 757 C CA . GLN A 1 98 ? -7.086 24.828 26.562 1 94.44 98 GLN A CA 1
ATOM 758 C C . GLN A 1 98 ? -7.457 24.875 25.078 1 94.44 98 GLN A C 1
ATOM 760 O O . GLN A 1 98 ? -8.312 24.109 24.625 1 94.44 98 GLN A O 1
ATOM 765 N N . THR A 1 99 ? -6.809 25.844 24.281 1 96.81 99 THR A N 1
ATOM 766 C CA . THR A 1 99 ? -7.016 25.781 22.828 1 96.81 99 THR A CA 1
ATOM 767 C C . THR A 1 99 ? -6.438 24.484 22.266 1 96.81 99 THR A C 1
ATOM 769 O O . THR A 1 99 ? -5.262 24.172 22.484 1 96.81 99 THR A O 1
ATOM 772 N N . PRO A 1 100 ? -7.238 23.688 21.562 1 98.31 100 PRO A N 1
ATOM 773 C CA . PRO A 1 100 ? -6.707 22.453 20.984 1 98.31 100 PRO A CA 1
ATOM 774 C C . PRO A 1 100 ? -5.613 22.703 19.953 1 98.31 100 PRO A C 1
ATOM 776 O O . PRO A 1 100 ? -5.715 23.641 19.156 1 98.31 100 PRO A O 1
ATOM 779 N N . LEU A 1 101 ? -4.551 21.906 20.016 1 98.75 101 LEU A N 1
ATOM 780 C CA . LEU A 1 101 ? -3.447 21.953 19.062 1 98.75 101 LEU A CA 1
ATOM 781 C C . LEU A 1 101 ? -3.445 20.703 18.188 1 98.75 101 LEU A C 1
ATOM 783 O O . LEU A 1 101 ? -3.426 19.578 18.688 1 98.75 101 LEU A O 1
ATOM 787 N N . LEU A 1 102 ? -3.533 20.859 16.875 1 98.88 102 LEU A N 1
ATOM 788 C CA . LEU A 1 102 ? -3.477 19.766 15.906 1 98.88 102 LEU A CA 1
ATOM 789 C C . LEU A 1 102 ? -2.123 19.734 15.195 1 98.88 102 LEU A C 1
ATOM 791 O O . LEU A 1 102 ? -1.786 20.656 14.453 1 98.88 102 LEU A O 1
ATOM 795 N N . ILE A 1 103 ? -1.359 18.703 15.445 1 98.88 103 ILE A N 1
ATOM 796 C CA . ILE A 1 103 ? 0.011 18.578 14.953 1 98.88 103 ILE A CA 1
ATOM 797 C C . ILE A 1 103 ? 0.025 17.828 13.625 1 98.88 103 ILE A C 1
ATOM 799 O O . ILE A 1 103 ? -0.536 16.734 13.516 1 98.88 103 ILE A O 1
ATOM 803 N N . CYS A 1 104 ? 0.664 18.391 12.633 1 98.62 104 CYS A N 1
ATOM 804 C CA . CYS A 1 104 ? 0.738 17.766 11.32 1 98.62 104 CYS A CA 1
ATOM 805 C C . CYS A 1 104 ? 2.141 17.234 11.055 1 98.62 104 CYS A C 1
ATOM 807 O O . CYS A 1 104 ? 2.375 16.578 10.031 1 98.62 104 CYS A O 1
ATOM 809 N N . SER A 1 105 ? 3.104 17.453 12 1 97.94 105 SER A N 1
ATOM 810 C CA . SER A 1 105 ? 4.484 17.016 11.82 1 97.94 105 SER A CA 1
ATOM 811 C C . SER A 1 105 ? 4.586 15.5 11.805 1 97.94 105 SER A C 1
ATOM 813 O O . SER A 1 105 ? 3.908 14.82 12.57 1 97.94 105 SER A O 1
ATOM 815 N N . LYS A 1 106 ? 5.375 14.969 10.898 1 97.12 106 LYS A N 1
ATOM 816 C CA . LYS A 1 106 ? 5.559 13.531 10.734 1 97.12 106 LYS A CA 1
ATOM 817 C C . LYS A 1 106 ? 7.035 13.148 10.828 1 97.12 106 LYS A C 1
ATOM 819 O O . LYS A 1 106 ? 7.762 13.227 9.828 1 97.12 106 LYS A O 1
ATOM 824 N N . GLY A 1 107 ? 7.477 12.75 12.031 1 97.56 107 GLY A N 1
ATOM 825 C CA . GLY A 1 107 ? 8.875 12.375 12.203 1 97.56 107 GLY A CA 1
ATOM 826 C C . GLY A 1 107 ? 9.273 12.234 13.656 1 97.56 107 GLY A C 1
ATOM 827 O O . GLY A 1 107 ? 8.43 11.977 14.516 1 97.56 107 GLY A O 1
ATOM 828 N N . ILE A 1 108 ? 10.57 12.242 13.867 1 98.19 108 ILE A N 1
ATOM 829 C CA . ILE A 1 108 ? 11.188 12.172 15.188 1 98.19 108 ILE A CA 1
ATOM 830 C C . ILE A 1 108 ? 12.234 13.281 15.32 1 98.19 108 ILE A C 1
ATOM 832 O O . ILE A 1 108 ? 13.023 13.516 14.406 1 98.19 108 ILE A O 1
ATOM 836 N N . GLU A 1 109 ? 12.188 13.93 16.375 1 97.88 109 GLU A N 1
ATOM 837 C CA . GLU A 1 109 ? 13.148 15.008 16.594 1 97.88 109 GLU A CA 1
ATOM 838 C C . GLU A 1 109 ? 14.555 14.461 16.844 1 97.88 109 GLU A C 1
ATOM 840 O O . GLU A 1 109 ? 14.727 13.516 17.609 1 97.88 109 GLU A O 1
ATOM 845 N N . ASN A 1 110 ? 15.531 15.086 16.188 1 94.94 110 ASN A N 1
ATOM 846 C CA . ASN A 1 110 ? 16.906 14.625 16.25 1 94.94 110 ASN A CA 1
ATOM 847 C C . ASN A 1 110 ? 17.484 14.734 17.656 1 94.94 110 ASN A C 1
ATOM 849 O O . ASN A 1 110 ? 18.078 13.781 18.172 1 94.94 110 ASN A O 1
ATOM 853 N N . ILE A 1 111 ? 17.281 15.703 18.359 1 90.25 111 ILE A N 1
ATOM 854 C CA . ILE A 1 111 ? 17.969 16.031 19.609 1 90.25 111 ILE A CA 1
ATOM 855 C C . ILE A 1 111 ? 17.375 15.195 20.75 1 90.25 111 ILE A C 1
ATOM 857 O O . ILE A 1 111 ? 18.109 14.641 21.562 1 90.25 111 ILE A O 1
ATOM 861 N N . SER A 1 112 ? 16.141 14.969 20.75 1 96 112 SER A N 1
ATOM 862 C CA . SER A 1 112 ? 15.484 14.391 21.922 1 96 112 SER A CA 1
ATOM 863 C C . SER A 1 112 ? 14.961 12.984 21.625 1 96 112 SER A C 1
ATOM 865 O O . SER A 1 112 ? 14.586 12.25 22.547 1 96 112 SER A O 1
ATOM 867 N N . LEU A 1 113 ? 14.836 12.57 20.328 1 97.38 113 LEU A N 1
ATOM 868 C CA . LEU A 1 113 ? 14.281 11.305 19.859 1 97.38 113 LEU A CA 1
ATOM 869 C C . LEU A 1 113 ? 12.789 11.211 20.172 1 97.38 113 LEU A C 1
ATOM 871 O O . LEU A 1 113 ? 12.234 10.117 20.25 1 97.38 113 LEU A O 1
ATOM 875 N N . LYS A 1 114 ? 12.172 12.422 20.422 1 98 114 LYS A N 1
ATOM 876 C CA . LYS A 1 114 ? 10.758 12.469 20.781 1 98 114 LYS A CA 1
ATOM 877 C C . LYS A 1 114 ? 9.883 12.594 19.531 1 98 114 LYS A C 1
ATOM 879 O O . LYS A 1 114 ? 10.281 13.211 18.547 1 98 114 LYS A O 1
ATOM 884 N N . PHE A 1 115 ? 8.711 12 19.641 1 98.31 115 PHE A N 1
ATOM 885 C CA . PHE A 1 115 ? 7.68 12.219 18.641 1 98.31 115 PHE A CA 1
ATOM 886 C C . PHE A 1 115 ? 7.039 13.594 18.797 1 98.31 115 PHE A C 1
ATOM 888 O O . PHE A 1 115 ? 7.16 14.211 19.859 1 98.31 115 PHE A O 1
ATOM 895 N N . PRO A 1 116 ? 6.344 14.086 17.797 1 98.69 116 PRO A N 1
ATOM 896 C CA . PRO A 1 116 ? 5.785 15.445 17.797 1 98.69 116 PRO A CA 1
ATOM 897 C C . PRO A 1 116 ? 4.863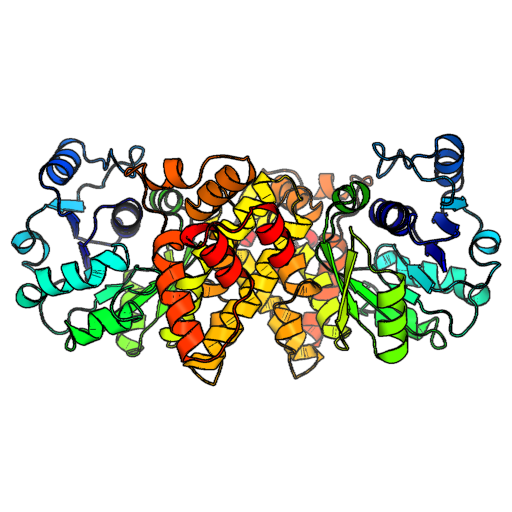 15.703 18.984 1 98.69 116 PRO A C 1
ATOM 899 O O . PRO A 1 116 ? 4.938 16.766 19.609 1 98.69 116 PRO A O 1
ATOM 902 N N . SER A 1 117 ? 3.984 14.766 19.328 1 98.44 117 SER A N 1
ATOM 903 C CA . SER A 1 117 ? 3.057 14.977 20.438 1 98.44 117 SER A CA 1
ATOM 904 C C . SER A 1 117 ? 3.801 15.148 21.766 1 98.44 117 SER A C 1
ATOM 906 O O . SER A 1 117 ? 3.383 15.938 22.609 1 98.44 117 SER A O 1
ATOM 908 N N . GLU A 1 118 ? 4.91 14.445 21.875 1 98.31 118 GLU A N 1
ATOM 909 C CA . GLU A 1 118 ? 5.727 14.555 23.078 1 98.31 118 GLU A CA 1
ATOM 910 C C . GLU A 1 118 ? 6.391 15.922 23.172 1 98.31 118 GLU A C 1
ATOM 912 O O . GLU A 1 118 ? 6.469 16.516 24.25 1 98.31 118 GLU A O 1
ATOM 917 N N . ILE A 1 119 ? 6.852 16.422 22.062 1 98.56 119 ILE A N 1
ATOM 918 C CA . ILE A 1 119 ? 7.484 17.734 22 1 98.56 119 ILE A CA 1
ATOM 919 C C . ILE A 1 119 ? 6.488 18.797 22.438 1 98.56 119 ILE A C 1
ATOM 921 O O . ILE A 1 119 ? 6.797 19.625 23.297 1 98.56 119 ILE A O 1
ATOM 925 N N . VAL A 1 120 ? 5.297 18.734 21.875 1 98.75 120 VAL A N 1
ATOM 926 C CA . VAL A 1 120 ? 4.289 19.766 22.125 1 98.75 120 VAL A CA 1
ATOM 927 C C . VAL A 1 120 ? 3.818 19.688 23.578 1 98.75 120 VAL A C 1
ATOM 929 O O . VAL A 1 120 ? 3.664 20.719 24.234 1 98.75 120 VAL A O 1
ATOM 932 N N . LYS A 1 121 ? 3.605 18.5 24.078 1 98 121 LYS A N 1
ATOM 933 C CA . LYS A 1 121 ? 3.154 18.312 25.453 1 98 121 LYS A CA 1
ATOM 934 C C . LYS A 1 121 ? 4.188 18.844 26.453 1 98 121 LYS A C 1
ATOM 936 O O . LYS A 1 121 ? 3.83 19.359 27.5 1 98 121 LYS A O 1
ATOM 941 N N . GLU A 1 122 ? 5.422 18.688 26.125 1 97.94 122 GLU A N 1
ATOM 942 C CA . GLU A 1 122 ? 6.508 19.156 26.984 1 97.94 122 GLU A CA 1
ATOM 943 C C . GLU A 1 122 ? 6.484 20.688 27.109 1 97.94 122 GLU A C 1
ATOM 945 O O . GLU A 1 122 ? 6.754 21.234 28.172 1 97.94 122 GLU A O 1
ATOM 950 N N . ILE A 1 123 ? 6.141 21.406 26.062 1 98.19 123 ILE A N 1
ATOM 951 C CA . ILE A 1 123 ? 6.266 22.859 26 1 98.19 123 ILE A CA 1
ATOM 952 C C . ILE A 1 123 ? 4.914 23.516 26.312 1 98.19 123 ILE A C 1
ATOM 954 O O . ILE A 1 123 ? 4.852 24.562 26.938 1 98.19 123 ILE A O 1
ATOM 958 N N . LEU A 1 124 ? 3.811 22.844 25.812 1 98 124 LEU A N 1
ATOM 959 C CA . LEU A 1 124 ? 2.453 23.359 25.969 1 98 124 LEU A CA 1
ATOM 960 C C . LEU A 1 124 ? 1.556 22.344 26.656 1 98 124 LEU A C 1
ATOM 962 O O . LEU A 1 124 ? 0.552 21.906 26.078 1 98 124 LEU A O 1
ATOM 966 N N . PRO A 1 125 ? 1.803 22.047 27.891 1 97.06 125 PRO A N 1
ATOM 967 C CA . PRO A 1 125 ? 1.11 20.969 28.594 1 97.06 125 PRO A CA 1
ATOM 968 C C . PRO A 1 125 ? -0.36 21.281 28.859 1 97.06 125 PRO A C 1
ATOM 970 O O . PRO A 1 125 ? -1.156 20.375 29.109 1 97.06 125 PRO A O 1
ATOM 973 N N . ASN A 1 126 ? -0.76 22.484 28.797 1 96.56 126 ASN A N 1
ATOM 974 C CA . ASN A 1 126 ? -2.119 22.859 29.172 1 96.56 126 ASN A CA 1
ATOM 975 C C . ASN A 1 126 ? -3.053 22.859 27.969 1 96.56 126 ASN A C 1
ATOM 977 O O . ASN A 1 126 ? -4.242 23.156 28.094 1 96.56 126 ASN A O 1
ATOM 981 N N . ASN A 1 127 ? -2.574 22.547 26.812 1 98 127 ASN A N 1
ATOM 982 C CA . ASN A 1 127 ? -3.373 22.5 25.594 1 98 127 ASN A CA 1
ATOM 983 C C . ASN A 1 127 ? -3.645 21.078 25.156 1 98 127 ASN A C 1
ATOM 985 O O . ASN A 1 127 ? -2.721 20.266 25.062 1 98 127 ASN A O 1
ATOM 989 N N . PRO A 1 128 ? -4.965 20.734 24.984 1 98.25 128 PRO A N 1
ATOM 990 C CA . PRO A 1 128 ? -5.234 19.422 24.375 1 98.25 128 PRO A CA 1
ATOM 991 C C . PRO A 1 128 ? -4.523 19.234 23.047 1 98.25 128 PRO A C 1
ATOM 993 O O . PRO A 1 128 ? -4.523 20.141 22.203 1 98.25 128 PRO A O 1
ATOM 996 N N . THR A 1 129 ? -3.891 18.094 22.891 1 98.5 129 THR A N 1
ATOM 997 C CA . THR A 1 129 ? -3.047 17.875 21.719 1 98.5 129 THR A CA 1
ATOM 998 C C . THR A 1 129 ? -3.572 16.703 20.891 1 98.5 129 THR A C 1
ATOM 1000 O O . THR A 1 129 ? -3.918 15.656 21.438 1 98.5 129 THR A O 1
ATOM 1003 N N . TYR A 1 130 ? -3.662 16.906 19.578 1 98.81 130 TYR A N 1
ATOM 1004 C CA . TYR A 1 130 ? -4.07 15.883 18.625 1 98.81 130 TYR A CA 1
ATOM 1005 C C . TYR A 1 130 ? -3.068 15.766 17.484 1 98.81 130 TYR A C 1
ATOM 1007 O O . TYR A 1 130 ? -2.365 16.734 17.172 1 98.81 130 TYR A O 1
ATOM 1015 N N . ILE A 1 131 ? -2.934 14.578 16.969 1 98.88 131 ILE A N 1
ATOM 1016 C CA . ILE A 1 131 ? -2.186 14.344 15.727 1 98.88 131 ILE A CA 1
ATOM 1017 C C . ILE A 1 131 ? -3.148 14.297 14.547 1 98.88 131 ILE A C 1
ATOM 1019 O O . ILE A 1 131 ? -4.156 13.586 14.586 1 98.88 131 ILE A O 1
ATOM 1023 N N . LEU A 1 132 ? -2.922 15.094 13.555 1 98.75 132 LEU A N 1
ATOM 1024 C CA . LEU A 1 132 ? -3.643 15.055 12.289 1 98.75 132 LEU A CA 1
ATOM 1025 C C . LEU A 1 132 ? -2.779 14.445 11.188 1 98.75 132 LEU A C 1
ATOM 1027 O O . LEU A 1 132 ? -1.816 15.062 10.734 1 98.75 132 LEU A O 1
ATOM 1031 N N . SER A 1 133 ? -3.111 13.195 10.789 1 98.5 133 SER A N 1
ATOM 1032 C CA . SER A 1 133 ? -2.227 12.453 9.898 1 98.5 133 SER A CA 1
ATOM 1033 C C . SER A 1 133 ? -3.018 11.523 8.984 1 98.5 133 SER A C 1
ATOM 1035 O O . SER A 1 133 ? -4.133 11.109 9.32 1 98.5 133 SER A O 1
ATOM 1037 N N . GLY A 1 134 ? -2.486 11.18 7.848 1 98.31 134 GLY A N 1
ATOM 1038 C CA . GLY A 1 134 ? -3.088 10.312 6.848 1 98.31 134 GLY A CA 1
ATOM 1039 C C . GLY A 1 134 ? -2.629 10.625 5.434 1 98.31 134 GLY A C 1
ATOM 1040 O O . GLY A 1 134 ? -1.794 11.508 5.227 1 98.31 134 GLY A O 1
ATOM 1041 N N . PRO A 1 135 ? -3.064 9.852 4.496 1 98.5 135 PRO A N 1
ATOM 1042 C CA . PRO A 1 135 ? -2.713 10.117 3.102 1 98.5 135 PRO A CA 1
ATOM 1043 C C . PRO A 1 135 ? -3.342 11.406 2.568 1 98.5 135 PRO A C 1
ATOM 1045 O O . PRO A 1 135 ? -4.543 11.438 2.285 1 98.5 135 PRO A O 1
ATOM 1048 N N . SER A 1 136 ? -2.457 12.438 2.365 1 97.94 136 SER A N 1
ATOM 1049 C CA . SER A 1 136 ? -3.033 13.758 2.119 1 97.94 136 SER A CA 1
ATOM 1050 C C . SER A 1 136 ? -2.043 14.672 1.4 1 97.94 136 SER A C 1
ATOM 1052 O O . SER A 1 136 ? -1.727 15.758 1.887 1 97.94 136 SER A O 1
ATOM 1054 N N . PHE A 1 137 ? -1.765 14.375 0.193 1 97.62 137 PHE A N 1
ATOM 1055 C CA . PHE A 1 137 ? -0.928 15.289 -0.581 1 97.62 137 PHE A CA 1
ATOM 1056 C C . PHE A 1 137 ? -1.553 16.672 -0.648 1 97.62 137 PHE A C 1
ATOM 1058 O O . PHE A 1 137 ? -2.732 16.812 -0.977 1 97.62 137 PHE A O 1
ATOM 1065 N N . ALA A 1 138 ? -0.745 17.656 -0.464 1 97.56 138 ALA A N 1
ATOM 1066 C CA . ALA A 1 138 ? -1.176 19.047 -0.344 1 97.56 138 ALA A CA 1
ATOM 1067 C C . ALA A 1 138 ? -1.869 19.516 -1.619 1 97.56 138 ALA A C 1
ATOM 1069 O O . ALA A 1 138 ? -2.928 20.141 -1.561 1 97.56 138 ALA A O 1
ATOM 1070 N N . LYS A 1 139 ? -1.312 19.234 -2.768 1 97.25 139 LYS A N 1
ATOM 1071 C CA . LYS A 1 139 ? -1.862 19.703 -4.039 1 97.25 139 LYS A CA 1
ATOM 1072 C C . LYS A 1 139 ? -3.271 19.156 -4.258 1 97.25 1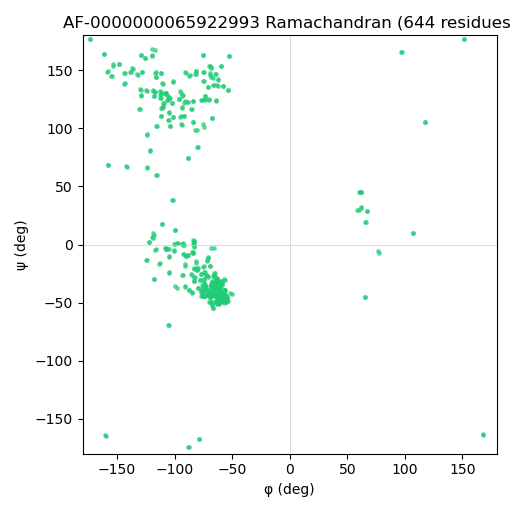39 LYS A C 1
ATOM 1074 O O . LYS A 1 139 ? -4.141 19.859 -4.766 1 97.25 139 LYS A O 1
ATOM 1079 N N . GLU A 1 140 ? -3.48 17.922 -3.857 1 98.12 140 GLU A N 1
ATOM 1080 C CA . GLU A 1 140 ? -4.797 17.312 -4.035 1 98.12 140 GLU A CA 1
ATOM 1081 C C . GLU A 1 140 ? -5.805 17.891 -3.043 1 98.12 140 GLU A C 1
ATOM 1083 O O . GLU A 1 140 ? -6.98 18.062 -3.379 1 98.12 140 GLU A O 1
ATOM 1088 N N . ILE A 1 141 ? -5.344 18.156 -1.813 1 98.19 141 ILE A N 1
ATOM 1089 C CA . ILE A 1 141 ? -6.195 18.828 -0.833 1 98.19 141 ILE A CA 1
ATOM 1090 C C . ILE A 1 141 ? -6.617 20.188 -1.356 1 98.19 141 ILE A C 1
ATOM 1092 O O . ILE A 1 141 ? -7.797 20.547 -1.303 1 98.19 141 ILE A O 1
ATOM 1096 N N . ALA A 1 142 ? -5.648 20.922 -1.898 1 97.94 142 ALA A N 1
ATOM 1097 C CA . ALA A 1 142 ? -5.914 22.25 -2.422 1 97.94 142 ALA A CA 1
ATOM 1098 C C . ALA A 1 142 ? -6.891 22.203 -3.596 1 97.94 142 ALA A C 1
ATOM 1100 O O . ALA A 1 142 ? -7.645 23.141 -3.828 1 97.94 142 ALA A O 1
ATOM 1101 N N . ALA A 1 143 ? -6.883 21.094 -4.316 1 97.69 143 ALA A N 1
ATOM 1102 C CA . ALA A 1 143 ? -7.777 20.875 -5.453 1 97.69 143 ALA A CA 1
ATOM 1103 C C . ALA A 1 143 ? -9.141 20.375 -4.992 1 97.69 143 ALA A C 1
ATOM 1105 O O . ALA A 1 143 ? -9.992 20.031 -5.816 1 97.69 143 ALA A O 1
ATOM 1106 N N . ASN A 1 144 ? -9.328 20.219 -3.686 1 97.38 144 ASN A N 1
ATOM 1107 C CA . ASN A 1 144 ? -10.578 19.781 -3.068 1 97.38 144 ASN A CA 1
ATOM 1108 C C . ASN A 1 144 ? -10.891 18.328 -3.424 1 97.38 144 ASN A C 1
ATOM 1110 O O . ASN A 1 144 ? -12.055 17.969 -3.604 1 97.38 144 ASN A O 1
ATOM 1114 N N . LEU A 1 145 ? -9.875 17.562 -3.66 1 98.25 145 LEU A N 1
ATOM 1115 C CA . LEU A 1 145 ? -10.047 16.125 -3.844 1 98.25 145 LEU A CA 1
ATOM 1116 C C . LEU A 1 145 ? -10.141 15.414 -2.5 1 98.25 145 LEU A C 1
ATOM 1118 O O . LEU A 1 145 ? -9.5 15.828 -1.529 1 98.25 145 LEU A O 1
ATOM 1122 N N . PRO A 1 146 ? -10.859 14.336 -2.424 1 98.06 146 PRO A N 1
ATOM 1123 C CA . PRO A 1 146 ? -11.156 13.711 -1.132 1 98.06 146 PRO A CA 1
ATOM 1124 C C . PRO A 1 146 ? -9.961 12.961 -0.552 1 98.06 146 PRO A C 1
ATOM 1126 O O . PRO A 1 146 ? -9.164 12.391 -1.301 1 98.06 146 PRO A O 1
ATOM 1129 N N . CYS A 1 147 ? -9.898 12.938 0.767 1 97.5 147 CYS A N 1
ATOM 1130 C CA . CYS A 1 147 ? -8.945 12.102 1.498 1 97.5 147 CYS A CA 1
ATOM 1131 C C . CYS A 1 147 ? -9.477 11.766 2.887 1 97.5 147 CYS A C 1
ATOM 1133 O O . CYS A 1 147 ? -10.367 12.445 3.4 1 97.5 147 CYS A O 1
ATOM 1135 N N . THR A 1 148 ? -9.008 10.703 3.395 1 98.12 148 THR A N 1
ATOM 1136 C CA . THR A 1 148 ? -9.305 10.289 4.762 1 98.12 148 THR A CA 1
ATOM 1137 C C . THR A 1 148 ? -8.109 10.531 5.672 1 98.12 148 THR A C 1
ATOM 1139 O O . THR A 1 148 ? -7.012 10.023 5.41 1 98.12 148 THR A O 1
ATOM 1142 N N . ILE A 1 149 ? -8.312 11.234 6.73 1 97.94 149 ILE A N 1
ATOM 1143 C CA . ILE A 1 149 ? -7.234 11.492 7.676 1 97.94 149 ILE A CA 1
ATOM 1144 C C . ILE A 1 149 ? -7.695 11.148 9.094 1 97.94 149 ILE A C 1
ATOM 1146 O O . ILE A 1 149 ? -8.898 11 9.344 1 97.94 149 ILE A O 1
ATOM 1150 N N . VAL A 1 150 ? -6.746 11.008 9.977 1 98.81 150 VAL A N 1
ATOM 1151 C CA . VAL A 1 150 ? -7.02 10.609 11.352 1 98.81 150 VAL A CA 1
ATOM 1152 C C . VAL A 1 150 ? -6.711 11.766 12.297 1 98.81 150 VAL A C 1
ATOM 1154 O O . VAL A 1 150 ? -5.711 12.469 12.125 1 98.81 150 VAL A O 1
ATOM 1157 N N . LEU A 1 151 ? -7.605 12.031 13.156 1 98.88 151 LEU A N 1
ATOM 1158 C CA . LEU A 1 151 ? -7.363 12.883 14.32 1 98.88 151 LEU A CA 1
ATOM 1159 C C . LEU A 1 151 ? -7.156 12.039 15.57 1 98.88 151 LEU A C 1
ATOM 1161 O O . LEU A 1 151 ? -8.109 11.453 16.094 1 98.88 151 LEU A O 1
ATOM 1165 N N . ALA A 1 152 ? -5.918 11.992 16.109 1 98.75 152 ALA A N 1
ATOM 1166 C CA . ALA A 1 152 ? -5.594 11.102 17.219 1 98.75 152 ALA A CA 1
ATOM 1167 C C . ALA A 1 152 ? -5.281 11.891 18.484 1 98.75 152 ALA A C 1
ATOM 1169 O O . ALA A 1 152 ? -4.496 12.844 18.453 1 98.75 152 ALA A O 1
ATOM 1170 N N . GLY A 1 153 ? -5.879 11.594 19.547 1 98.31 153 GLY A N 1
ATOM 1171 C CA . GLY A 1 153 ? -5.672 12.227 20.844 1 98.31 153 GLY A CA 1
ATOM 1172 C C . GLY A 1 153 ? -6.422 11.547 21.969 1 98.31 153 GLY A C 1
ATOM 1173 O O . GLY A 1 153 ? -7.145 10.57 21.734 1 98.31 153 GLY A O 1
ATOM 1174 N N . GLU A 1 154 ? -6.23 12.023 23.125 1 96.88 154 GLU A N 1
ATOM 1175 C CA . GLU A 1 154 ? -6.762 11.359 24.312 1 96.88 154 GLU A CA 1
ATOM 1176 C C . GLU A 1 154 ? -8.203 11.773 24.578 1 96.88 154 GLU A C 1
ATOM 1178 O O . GLU A 1 154 ? -9.031 10.945 24.953 1 96.88 154 GLU A O 1
ATOM 1183 N N . ASN A 1 155 ? -8.531 13.055 24.406 1 97.88 155 ASN A N 1
ATOM 1184 C CA . ASN A 1 155 ? -9.875 13.562 24.703 1 97.88 155 ASN A CA 1
ATOM 1185 C C . ASN A 1 155 ? -10.828 13.297 23.547 1 97.88 155 ASN A C 1
ATOM 1187 O O . ASN A 1 155 ? -10.953 14.109 22.625 1 97.88 155 ASN A O 1
ATOM 1191 N N . GLU A 1 156 ? -11.586 12.266 23.672 1 98.25 156 GLU A N 1
ATOM 1192 C CA . GLU A 1 156 ? -12.461 11.812 22.594 1 98.25 156 GLU A CA 1
ATOM 1193 C C . GLU A 1 156 ? -13.602 12.812 22.359 1 98.25 156 GLU A C 1
ATOM 1195 O O . GLU A 1 156 ? -13.961 13.07 21.203 1 98.25 156 GLU A O 1
ATOM 1200 N N . VAL A 1 157 ? -14.141 13.32 23.375 1 98.56 157 VAL A N 1
ATOM 1201 C CA . VAL A 1 157 ? -15.273 14.234 23.266 1 98.56 157 VAL A CA 1
ATOM 1202 C C . VAL A 1 157 ? -14.852 15.477 22.484 1 98.56 157 VAL A C 1
ATOM 1204 O O . VAL A 1 157 ? -15.523 15.867 21.516 1 98.56 157 VAL A O 1
ATOM 1207 N N . LEU A 1 158 ? -13.766 16.047 22.891 1 98.44 158 LEU A N 1
ATOM 1208 C CA . LEU A 1 158 ? -13.258 17.234 22.203 1 98.44 158 LEU A CA 1
ATOM 1209 C C . LEU A 1 158 ? -12.844 16.891 20.766 1 98.44 158 LEU A C 1
ATOM 1211 O O . LEU A 1 158 ? -13.117 17.656 19.844 1 98.44 158 LEU A O 1
ATOM 1215 N N . GLY A 1 159 ? -12.203 15.758 20.609 1 98.62 159 GLY A N 1
ATOM 1216 C CA . GLY A 1 159 ? -11.805 15.305 19.281 1 98.62 159 GLY A CA 1
ATOM 1217 C C . GLY A 1 159 ? -12.977 15.148 18.328 1 98.62 159 GLY A C 1
ATOM 1218 O O . GLY A 1 159 ? -12.93 15.602 17.188 1 98.62 159 GLY A O 1
ATOM 1219 N N . THR A 1 160 ? -14.008 14.523 18.812 1 98.56 160 THR A N 1
ATOM 1220 C CA . THR A 1 160 ? -15.203 14.305 18.016 1 98.56 160 THR A CA 1
ATOM 1221 C C . TH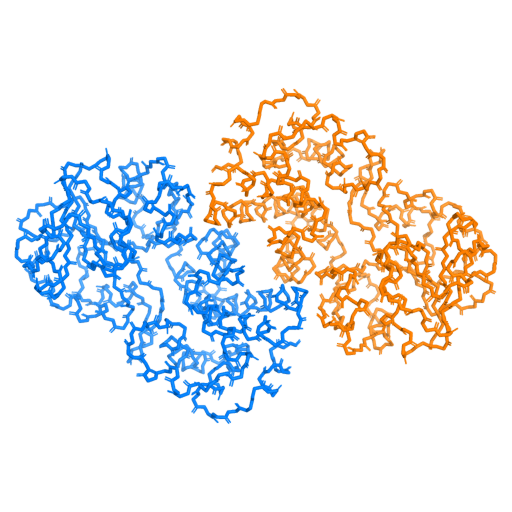R A 1 160 ? -15.859 15.633 17.656 1 98.56 160 THR A C 1
ATOM 1223 O O . THR A 1 160 ? -16.359 15.812 16.531 1 98.56 160 THR A O 1
ATOM 1226 N N . SER A 1 161 ? -15.867 16.516 18.578 1 98.38 161 SER A N 1
ATOM 1227 C CA . SER A 1 161 ? -16.391 17.844 18.312 1 98.38 161 SER A CA 1
ATOM 1228 C C . SER A 1 161 ? -15.617 18.547 17.203 1 98.38 161 SER A C 1
ATOM 1230 O O . SER A 1 161 ? -16.203 19.172 16.312 1 98.38 161 SER A O 1
ATOM 1232 N N . LEU A 1 162 ? -14.32 18.438 17.234 1 98.62 162 LEU A N 1
ATOM 1233 C CA . LEU A 1 162 ? -13.469 19.031 16.219 1 98.62 162 LEU A CA 1
ATOM 1234 C C . LEU A 1 162 ? -13.727 18.391 14.852 1 98.62 162 LEU A C 1
ATOM 1236 O O . LEU A 1 162 ? -13.789 19.094 13.836 1 98.62 162 LEU A O 1
ATOM 1240 N N . ILE A 1 163 ? -13.891 17.109 14.844 1 98.69 163 ILE A N 1
ATOM 1241 C CA . ILE A 1 163 ? -14.156 16.375 13.617 1 98.69 163 ILE A CA 1
ATOM 1242 C C . ILE A 1 163 ? -15.461 16.859 12.992 1 98.69 163 ILE A C 1
ATOM 1244 O O . ILE A 1 163 ? -15.523 17.125 11.781 1 98.69 163 ILE A O 1
ATOM 1248 N N . ASN A 1 164 ? -16.453 17 13.789 1 98.31 164 ASN A N 1
ATOM 1249 C CA . ASN A 1 164 ? -17.75 17.469 13.297 1 98.31 164 ASN A CA 1
ATOM 1250 C C . ASN A 1 164 ? -17.641 18.859 12.68 1 98.31 164 ASN A C 1
ATOM 1252 O O . ASN A 1 164 ? -18.344 19.172 11.719 1 98.31 164 ASN A O 1
ATOM 1256 N N . LYS A 1 165 ? -16.797 19.641 13.18 1 97.88 165 LYS A N 1
ATOM 1257 C CA . LYS A 1 165 ? -16.641 21.016 12.711 1 97.88 165 LYS A CA 1
ATOM 1258 C C . LYS A 1 165 ? -15.758 21.078 11.469 1 97.88 165 LYS A C 1
ATOM 1260 O O . LYS A 1 165 ? -15.93 21.953 10.617 1 97.88 165 LYS A O 1
ATOM 1265 N N . MET A 1 166 ? -14.852 20.125 11.344 1 98.19 166 MET A N 1
ATOM 1266 C CA . MET A 1 166 ? -13.805 20.281 10.344 1 98.19 166 MET A CA 1
ATOM 1267 C C . MET A 1 166 ? -14.062 19.375 9.141 1 98.19 166 MET A C 1
ATOM 1269 O O . MET A 1 166 ? -13.523 19.609 8.055 1 98.19 166 MET A O 1
ATOM 1273 N N . SER A 1 167 ? -14.82 18.281 9.312 1 97.94 167 SER A N 1
ATOM 1274 C CA . SER A 1 167 ? -15.094 17.375 8.203 1 97.94 167 SER A CA 1
ATOM 1275 C C . SER A 1 167 ? -15.867 18.078 7.09 1 97.94 167 SER A C 1
ATOM 1277 O O . SER A 1 167 ? -16.75 18.891 7.363 1 97.94 167 SER A O 1
ATOM 1279 N N . ASN A 1 168 ? -15.594 17.797 5.859 1 97.19 168 ASN A N 1
ATOM 1280 C CA . ASN A 1 168 ? -16.234 18.359 4.668 1 97.19 168 ASN A CA 1
ATOM 1281 C C . ASN A 1 168 ? -16.016 17.469 3.447 1 97.19 168 ASN A C 1
ATOM 1283 O O . ASN A 1 168 ? -15.688 16.281 3.582 1 97.19 168 ASN A O 1
ATOM 1287 N N . LYS A 1 169 ? -16.25 17.984 2.283 1 95.25 169 LYS A N 1
ATOM 1288 C CA . LYS A 1 169 ? -16.188 17.172 1.064 1 95.25 169 LYS A CA 1
ATOM 1289 C C . LYS A 1 169 ? -14.758 16.703 0.802 1 95.25 169 LYS A C 1
ATOM 1291 O O . LYS A 1 169 ? -14.547 15.633 0.224 1 95.25 169 LYS A O 1
ATOM 1296 N N . THR A 1 170 ? -13.734 17.469 1.271 1 97.5 170 THR A N 1
ATOM 1297 C CA . THR A 1 170 ? -12.328 17.156 1.05 1 97.5 170 THR A CA 1
ATOM 1298 C C . THR A 1 170 ? -11.797 16.234 2.143 1 97.5 170 THR A C 1
ATOM 1300 O O . THR A 1 170 ? -11.094 15.273 1.856 1 97.5 170 THR A O 1
ATOM 1303 N N . PHE A 1 171 ? -12.25 16.516 3.365 1 97.69 171 PHE A N 1
ATOM 1304 C CA . PHE A 1 171 ? -11.695 15.812 4.516 1 97.69 171 PHE A CA 1
ATOM 1305 C C . PHE A 1 171 ? -12.727 14.883 5.141 1 97.69 171 PHE A C 1
ATOM 1307 O O . PHE A 1 171 ? -13.703 15.344 5.742 1 97.69 171 PHE A O 1
ATOM 1314 N N . LYS A 1 172 ? -12.523 13.656 5.008 1 98 172 LYS A N 1
ATOM 1315 C CA . LYS A 1 172 ? -13.133 12.688 5.914 1 98 172 LYS A CA 1
ATOM 1316 C C . LYS A 1 172 ? -12.211 12.391 7.098 1 98 172 LYS A C 1
ATOM 1318 O O . LYS A 1 172 ? -11.172 11.75 6.934 1 98 172 LYS A O 1
ATOM 1323 N N . ILE A 1 173 ? -12.586 12.828 8.273 1 98.56 173 ILE A N 1
ATOM 1324 C CA . ILE A 1 173 ? -11.703 12.719 9.438 1 98.56 173 ILE A CA 1
ATOM 1325 C C . ILE A 1 173 ? -12.234 11.648 10.391 1 98.56 173 ILE A C 1
ATOM 1327 O O . ILE A 1 173 ? -13.422 11.625 10.703 1 98.56 173 ILE A O 1
ATOM 1331 N N . VAL A 1 174 ? -11.391 10.758 10.789 1 97.94 174 VAL A N 1
ATOM 1332 C CA . VAL A 1 174 ? -11.766 9.703 11.727 1 97.94 174 VAL A CA 1
ATOM 1333 C C . VAL A 1 174 ? -10.969 9.852 13.023 1 97.94 174 VAL A C 1
ATOM 1335 O O . VAL A 1 174 ? -9.797 10.219 12.992 1 97.94 174 VAL A O 1
ATOM 1338 N N . TYR A 1 175 ? -11.594 9.547 14.141 1 98.5 175 TYR A N 1
ATOM 1339 C CA . TYR A 1 175 ? -10.969 9.695 15.445 1 98.5 175 TYR A CA 1
ATOM 1340 C C . TYR A 1 175 ? -10.172 8.453 15.82 1 98.5 175 TYR A C 1
ATOM 1342 O O . TYR A 1 175 ? -10.547 7.336 15.445 1 98.5 175 TYR A O 1
ATOM 1350 N N . SER A 1 176 ? -9.078 8.633 16.531 1 98.19 176 SER A N 1
ATOM 1351 C CA . SER A 1 176 ? -8.328 7.535 17.125 1 98.19 176 SER A CA 1
ATOM 1352 C C . SER A 1 176 ? -7.754 7.934 18.484 1 98.19 176 SER A C 1
ATOM 1354 O O . SER A 1 176 ? -7.367 9.086 18.688 1 98.19 176 SER A O 1
ATOM 1356 N N . LYS A 1 177 ? -7.66 6.992 19.359 1 97.38 177 LYS A N 1
ATOM 1357 C CA . LYS A 1 177 ? -6.984 7.207 20.641 1 97.38 177 LYS A CA 1
ATOM 1358 C C . LYS A 1 177 ? -5.5 6.863 20.547 1 97.38 177 LYS A C 1
ATOM 1360 O O . LYS A 1 177 ? -4.73 7.16 21.469 1 97.38 177 LYS A O 1
ATOM 1365 N N . ASP A 1 178 ? -5.137 6.266 19.453 1 97.75 178 ASP A N 1
ATOM 1366 C CA . ASP A 1 178 ? -3.793 5.719 19.312 1 97.75 178 ASP A CA 1
ATOM 1367 C C . ASP A 1 178 ? -2.826 6.77 18.766 1 97.75 178 ASP A C 1
ATOM 1369 O O . ASP A 1 178 ? -2.303 6.621 17.656 1 97.75 178 ASP A O 1
ATOM 1373 N N . THR A 1 179 ? -2.449 7.691 19.578 1 97.56 179 THR A N 1
ATOM 1374 C CA . THR A 1 179 ? -1.574 8.789 19.188 1 97.56 179 THR A CA 1
ATOM 1375 C C . THR A 1 179 ? -0.191 8.266 18.797 1 97.56 179 THR A C 1
ATOM 1377 O O . THR A 1 179 ? 0.402 8.727 17.812 1 97.56 179 THR A O 1
ATOM 1380 N N . LEU A 1 180 ? 0.276 7.34 19.531 1 97.75 180 LEU A N 1
ATOM 1381 C CA . LEU A 1 180 ? 1.623 6.832 19.297 1 97.75 180 LEU A CA 1
ATOM 1382 C C . LEU A 1 180 ? 1.699 6.082 17.969 1 97.75 180 LEU A C 1
ATOM 1384 O O . LEU A 1 180 ? 2.592 6.332 17.156 1 97.75 180 LEU A O 1
ATOM 1388 N N . GLY A 1 181 ? 0.726 5.109 17.719 1 98.06 181 GLY A N 1
ATOM 1389 C CA . GLY A 1 181 ? 0.716 4.34 16.484 1 98.06 181 GLY A CA 1
ATOM 1390 C C . GLY A 1 181 ? 0.637 5.207 15.234 1 98.06 181 GLY A C 1
ATOM 1391 O O . GLY A 1 181 ? 1.342 4.961 14.258 1 98.06 181 GLY A O 1
ATOM 1392 N N . VAL A 1 182 ? -0.157 6.254 15.336 1 98.38 182 VAL A N 1
ATOM 1393 C CA . VAL A 1 182 ? -0.338 7.176 14.219 1 98.38 182 VAL A CA 1
ATOM 1394 C C . VAL A 1 182 ? 0.986 7.867 13.898 1 98.38 182 VAL A C 1
ATOM 1396 O O . VAL A 1 182 ? 1.361 7.992 12.727 1 98.38 182 VAL A O 1
ATOM 1399 N N . GLN A 1 183 ? 1.732 8.242 14.906 1 98.56 183 GLN A N 1
ATOM 1400 C CA . GLN A 1 183 ? 2.98 8.969 14.711 1 98.56 183 GLN A CA 1
ATOM 1401 C C . GLN A 1 183 ? 4.086 8.047 14.203 1 98.56 183 GLN A C 1
ATOM 1403 O O . GLN A 1 183 ? 4.941 8.461 13.422 1 98.56 183 GLN A O 1
ATOM 1408 N N . ILE A 1 184 ? 4.105 6.789 14.656 1 98.44 184 ILE A N 1
ATOM 1409 C CA . ILE A 1 184 ? 5.121 5.828 14.242 1 98.44 184 ILE A CA 1
ATOM 1410 C C . ILE A 1 184 ? 5.004 5.566 12.742 1 98.44 184 ILE A C 1
ATOM 1412 O O . ILE A 1 184 ? 6 5.621 12.016 1 98.44 184 ILE A O 1
ATOM 1416 N N . GLY A 1 185 ? 3.768 5.27 12.273 1 98.19 185 GLY A N 1
ATOM 1417 C CA . GLY A 1 185 ? 3.555 5.098 10.852 1 98.19 185 GLY A CA 1
ATOM 1418 C C . GLY A 1 185 ? 3.986 6.301 10.031 1 98.19 185 GLY A C 1
ATOM 1419 O O . GLY A 1 185 ? 4.668 6.152 9.016 1 98.19 185 GLY A O 1
ATOM 1420 N N . ALA A 1 186 ? 3.656 7.457 10.523 1 97.88 186 ALA A N 1
ATOM 1421 C CA . ALA A 1 186 ? 3.961 8.703 9.828 1 97.88 186 ALA A CA 1
ATOM 1422 C C . ALA A 1 186 ? 5.465 8.953 9.781 1 97.88 186 ALA A C 1
ATOM 1424 O O . ALA A 1 186 ? 5.98 9.492 8.797 1 97.88 186 ALA A O 1
ATOM 1425 N N . ALA A 1 187 ? 6.164 8.578 10.766 1 97.88 187 ALA A N 1
ATOM 1426 C CA . ALA A 1 187 ? 7.598 8.836 10.867 1 97.88 187 ALA A CA 1
ATOM 1427 C C . ALA A 1 187 ? 8.391 7.926 9.938 1 97.88 187 ALA A C 1
ATOM 1429 O O . ALA A 1 187 ? 9.359 8.359 9.312 1 97.88 187 ALA A O 1
ATOM 1430 N N . LEU A 1 188 ? 8 6.668 9.82 1 98.62 188 LEU A N 1
ATOM 1431 C CA . LEU A 1 188 ? 8.805 5.688 9.094 1 98.62 188 LEU A CA 1
ATOM 1432 C C . LEU A 1 188 ? 8.492 5.723 7.602 1 98.62 188 LEU A C 1
ATOM 1434 O O . LEU A 1 188 ? 9.336 5.367 6.777 1 98.62 188 LEU A O 1
ATOM 1438 N N . LYS A 1 189 ? 7.27 6.168 7.27 1 98.5 189 LYS A N 1
ATOM 1439 C CA . LYS A 1 189 ? 6.816 6.047 5.887 1 98.5 189 LYS A CA 1
ATOM 1440 C C . LYS A 1 189 ? 7.754 6.781 4.934 1 98.5 189 LYS A C 1
ATOM 1442 O O . LYS A 1 189 ? 8.016 6.312 3.824 1 98.5 189 LYS A O 1
ATOM 1447 N N . ASN A 1 190 ? 8.336 7.934 5.383 1 97.88 190 ASN A N 1
ATOM 1448 C CA . ASN A 1 190 ? 9.195 8.75 4.531 1 97.88 190 ASN A CA 1
ATOM 1449 C C . ASN A 1 190 ? 10.516 8.039 4.219 1 97.88 190 ASN A C 1
ATOM 1451 O O . ASN A 1 190 ? 11.039 8.148 3.109 1 97.88 190 ASN A O 1
ATOM 1455 N N . ILE A 1 191 ? 11.031 7.297 5.199 1 98.69 191 ILE A N 1
ATOM 1456 C CA . ILE A 1 191 ? 12.266 6.555 5.008 1 98.69 191 ILE A CA 1
ATOM 1457 C C . ILE A 1 191 ? 12.023 5.371 4.07 1 98.69 191 ILE A C 1
ATOM 1459 O O . ILE A 1 191 ? 12.812 5.121 3.158 1 98.69 191 ILE A O 1
ATOM 1463 N N . ILE A 1 192 ? 10.945 4.688 4.281 1 98.88 192 ILE A N 1
ATOM 1464 C CA . ILE A 1 192 ? 10.578 3.549 3.445 1 98.88 192 ILE A CA 1
ATOM 1465 C C . ILE A 1 192 ? 10.344 4.02 2.012 1 98.88 192 ILE A C 1
ATOM 1467 O O . ILE A 1 192 ? 10.68 3.312 1.059 1 98.88 192 ILE A O 1
ATOM 1471 N N . ALA A 1 193 ? 9.812 5.242 1.863 1 98.81 193 ALA A N 1
ATOM 1472 C CA . ALA A 1 193 ? 9.578 5.812 0.54 1 98.81 193 ALA A CA 1
ATOM 1473 C C . ALA A 1 193 ? 10.891 6.043 -0.198 1 98.81 193 ALA A C 1
ATOM 1475 O O . ALA A 1 193 ? 10.961 5.883 -1.419 1 98.81 193 ALA A O 1
ATOM 1476 N N . ILE A 1 194 ? 11.898 6.461 0.527 1 98.62 194 ILE A N 1
ATOM 1477 C CA . ILE A 1 194 ? 13.211 6.609 -0.092 1 98.62 194 ILE A CA 1
ATOM 1478 C C . ILE A 1 194 ? 13.688 5.262 -0.633 1 98.62 194 ILE A C 1
ATOM 1480 O O . ILE A 1 194 ? 14.164 5.176 -1.767 1 98.62 194 ILE A O 1
ATOM 1484 N N . ALA A 1 195 ? 13.516 4.188 0.158 1 98.88 195 ALA A N 1
ATOM 1485 C CA . ALA A 1 195 ? 13.891 2.842 -0.271 1 98.88 195 ALA A CA 1
ATOM 1486 C C . ALA A 1 195 ? 13.125 2.436 -1.526 1 98.88 195 ALA A C 1
ATOM 1488 O O . ALA A 1 195 ? 13.711 1.915 -2.479 1 98.88 195 ALA A O 1
ATOM 1489 N N . CYS A 1 196 ? 11.852 2.666 -1.567 1 98.81 196 CYS A N 1
ATOM 1490 C CA . CYS A 1 196 ? 11.031 2.348 -2.729 1 98.81 196 CYS A CA 1
ATOM 1491 C C . CYS A 1 196 ? 11.477 3.145 -3.949 1 98.81 196 CYS A C 1
ATOM 1493 O O . CYS A 1 196 ? 11.516 2.615 -5.062 1 98.81 196 CYS A O 1
ATOM 1495 N N . GLY A 1 197 ? 11.766 4.434 -3.711 1 98.62 197 GLY A N 1
ATOM 1496 C CA . GLY A 1 197 ? 12.273 5.266 -4.789 1 98.62 197 GLY A CA 1
ATOM 1497 C C . GLY A 1 197 ? 13.562 4.73 -5.395 1 98.62 197 GLY A C 1
ATOM 1498 O O . GLY A 1 197 ? 13.711 4.711 -6.617 1 98.62 197 GLY A O 1
ATOM 1499 N N . ILE A 1 198 ? 14.469 4.277 -4.547 1 98.69 198 ILE A N 1
ATOM 1500 C CA . ILE A 1 198 ? 15.734 3.719 -5.004 1 98.69 198 ILE A CA 1
ATOM 1501 C C . ILE A 1 198 ? 15.477 2.506 -5.895 1 98.69 198 ILE A C 1
ATOM 1503 O O . ILE A 1 198 ? 16.047 2.391 -6.98 1 98.69 198 ILE A O 1
ATOM 1507 N N . ILE A 1 199 ? 14.602 1.63 -5.484 1 98.69 199 ILE A N 1
ATOM 1508 C CA . ILE A 1 199 ? 14.25 0.431 -6.234 1 98.69 199 ILE A CA 1
ATOM 1509 C C . ILE A 1 199 ? 13.656 0.826 -7.582 1 98.69 199 ILE A C 1
ATOM 1511 O O . ILE A 1 199 ? 14 0.249 -8.617 1 98.69 199 ILE A O 1
ATOM 1515 N N . THR A 1 200 ? 12.797 1.805 -7.598 1 98.38 200 THR A N 1
ATOM 1516 C CA . THR A 1 200 ? 12.172 2.305 -8.82 1 98.38 200 THR A CA 1
ATOM 1517 C C . THR A 1 200 ? 13.219 2.91 -9.75 1 98.38 200 THR A C 1
ATOM 1519 O O . THR A 1 200 ? 13.227 2.635 -10.953 1 98.38 200 THR A O 1
ATOM 1522 N N . GLY A 1 201 ? 14.047 3.75 -9.188 1 98.38 201 GLY A N 1
ATOM 1523 C CA . GLY A 1 201 ? 15.086 4.398 -9.977 1 98.38 201 GLY A CA 1
ATOM 1524 C C . GLY A 1 201 ? 16.047 3.416 -10.617 1 98.38 201 GLY A C 1
ATOM 1525 O O . GLY A 1 201 ? 16.562 3.668 -11.703 1 98.38 201 GLY A O 1
ATOM 1526 N N . LYS A 1 202 ? 16.297 2.279 -9.953 1 98.31 202 LYS A N 1
ATOM 1527 C CA . LYS A 1 202 ? 17.188 1.237 -10.445 1 98.31 202 LYS A CA 1
ATOM 1528 C C . LYS A 1 202 ? 16.469 0.319 -11.43 1 98.31 202 LYS A C 1
ATOM 1530 O O . LYS A 1 202 ? 17.062 -0.618 -11.969 1 98.31 202 LYS A O 1
ATOM 1535 N N . ASN A 1 203 ? 15.164 0.564 -11.656 1 97.88 203 ASN A N 1
ATOM 1536 C CA . ASN A 1 203 ? 14.336 -0.187 -12.594 1 97.88 203 ASN A CA 1
ATOM 1537 C C . ASN A 1 203 ? 14.242 -1.659 -12.203 1 97.88 203 ASN A C 1
ATOM 1539 O O . ASN A 1 203 ? 14.398 -2.541 -13.047 1 97.88 203 ASN A O 1
ATOM 1543 N N . LEU A 1 204 ? 14.008 -1.865 -10.93 1 98.12 204 LEU A N 1
ATOM 1544 C CA . LEU A 1 204 ? 13.938 -3.238 -10.438 1 98.12 204 LEU A CA 1
ATOM 1545 C C . LEU A 1 204 ? 12.492 -3.732 -10.43 1 98.12 204 LEU A C 1
ATOM 1547 O O . LEU A 1 204 ? 12.227 -4.867 -10.031 1 98.12 204 LEU A O 1
ATOM 1551 N N . GLY A 1 205 ? 11.562 -2.904 -10.859 1 97.75 205 GLY A N 1
ATOM 1552 C CA . GLY A 1 205 ? 10.195 -3.338 -11.117 1 97.75 205 GLY A CA 1
ATOM 1553 C C . GLY A 1 205 ? 9.258 -3.061 -9.961 1 97.75 205 GLY A C 1
ATOM 1554 O O . GLY A 1 205 ? 9.695 -2.773 -8.844 1 97.75 205 GLY A O 1
ATOM 1555 N N . ASN A 1 206 ? 7.934 -3.146 -10.188 1 98.12 206 ASN A N 1
ATOM 1556 C CA . ASN A 1 206 ? 6.883 -2.891 -9.211 1 98.12 206 ASN A CA 1
ATOM 1557 C C . ASN A 1 206 ? 6.762 -4.031 -8.203 1 98.12 206 ASN A C 1
ATOM 1559 O O . ASN A 1 206 ? 6.375 -3.811 -7.055 1 98.12 206 ASN A O 1
ATOM 1563 N N . ASN A 1 207 ? 7.098 -5.281 -8.625 1 98.56 207 ASN A N 1
ATOM 1564 C CA . ASN A 1 207 ? 7.086 -6.395 -7.684 1 98.56 207 ASN A CA 1
ATOM 1565 C C . ASN A 1 207 ? 7.992 -6.129 -6.484 1 98.56 207 ASN A C 1
ATOM 1567 O O . ASN A 1 207 ? 7.594 -6.344 -5.34 1 98.56 207 ASN A O 1
ATOM 1571 N N . ALA A 1 208 ? 9.164 -5.625 -6.824 1 98.44 208 ALA A N 1
ATOM 1572 C CA . ALA A 1 208 ? 10.141 -5.328 -5.781 1 98.44 208 ALA A CA 1
ATOM 1573 C C . ALA A 1 208 ? 9.664 -4.184 -4.891 1 98.44 208 ALA A C 1
ATOM 1575 O O . ALA A 1 208 ? 9.836 -4.227 -3.67 1 98.44 208 ALA A O 1
ATOM 1576 N N . VAL A 1 209 ? 9.094 -3.168 -5.516 1 98.62 209 VAL A N 1
ATOM 1577 C CA . VAL A 1 209 ? 8.578 -2.035 -4.75 1 98.62 209 VAL A CA 1
ATOM 1578 C C . VAL A 1 209 ? 7.523 -2.516 -3.758 1 98.62 209 VAL A C 1
ATOM 1580 O O . VAL A 1 209 ? 7.551 -2.145 -2.582 1 98.62 209 VAL A O 1
ATOM 1583 N N . ALA A 1 210 ? 6.586 -3.357 -4.184 1 98.56 210 ALA A N 1
ATOM 1584 C CA . ALA A 1 210 ? 5.547 -3.91 -3.318 1 98.56 210 ALA A CA 1
ATOM 1585 C C . ALA A 1 210 ? 6.16 -4.719 -2.178 1 98.56 210 ALA A C 1
ATOM 1587 O O . ALA A 1 210 ? 5.688 -4.656 -1.04 1 98.56 210 ALA A O 1
ATOM 1588 N N . SER A 1 211 ? 7.211 -5.422 -2.494 1 98.12 211 SER A N 1
ATOM 1589 C CA . SER A 1 211 ? 7.914 -6.203 -1.482 1 98.12 211 SER A CA 1
ATOM 1590 C C . SER A 1 211 ? 8.531 -5.301 -0.417 1 98.12 211 SER A C 1
ATOM 1592 O O . SER A 1 211 ? 8.469 -5.609 0.775 1 98.12 211 SER A O 1
ATOM 1594 N N . VAL A 1 212 ? 9.117 -4.234 -0.835 1 98.69 212 VAL A N 1
ATOM 1595 C CA . VAL A 1 212 ? 9.758 -3.297 0.081 1 98.69 212 VAL A CA 1
ATOM 1596 C C . VAL A 1 212 ? 8.711 -2.652 0.982 1 98.69 212 VAL A C 1
ATOM 1598 O O . VAL A 1 212 ? 8.938 -2.467 2.18 1 98.69 212 VAL A O 1
ATOM 1601 N N . ILE A 1 213 ? 7.578 -2.34 0.421 1 98.81 213 ILE A N 1
ATOM 1602 C CA . ILE A 1 213 ? 6.512 -1.724 1.206 1 98.81 213 ILE A CA 1
ATOM 1603 C C . ILE A 1 213 ? 6.035 -2.697 2.281 1 98.81 213 ILE A C 1
ATOM 1605 O O . ILE A 1 213 ? 5.836 -2.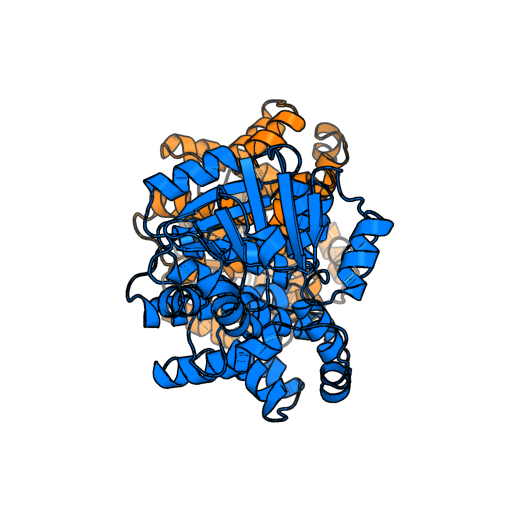309 3.434 1 98.81 213 ILE A O 1
ATOM 1609 N N . ALA A 1 214 ? 5.84 -3.947 1.945 1 98.56 214 ALA A N 1
ATOM 1610 C CA . ALA A 1 214 ? 5.438 -4.949 2.93 1 98.56 214 ALA A CA 1
ATOM 1611 C C . ALA A 1 214 ? 6.488 -5.09 4.031 1 98.56 214 ALA A C 1
ATOM 1613 O O . ALA A 1 214 ? 6.148 -5.16 5.215 1 98.56 214 ALA A O 1
ATOM 1614 N N . LYS A 1 215 ? 7.746 -5.117 3.646 1 98.44 215 LYS A N 1
ATOM 1615 C CA . LYS A 1 215 ? 8.82 -5.176 4.629 1 98.44 215 LYS A CA 1
ATOM 1616 C C . LYS A 1 215 ? 8.836 -3.926 5.5 1 98.44 215 LYS A C 1
ATOM 1618 O O . LYS A 1 215 ? 9.141 -3.998 6.695 1 98.44 215 LYS A O 1
ATOM 1623 N N . GLY A 1 216 ? 8.594 -2.818 4.836 1 98.69 216 GLY A N 1
ATOM 1624 C CA . GLY A 1 216 ? 8.492 -1.576 5.586 1 98.69 216 GLY A CA 1
ATOM 1625 C C . GLY A 1 216 ? 7.414 -1.605 6.648 1 98.69 216 GLY A C 1
ATOM 1626 O O . GLY A 1 216 ? 7.609 -1.105 7.758 1 98.69 216 GLY A O 1
ATOM 1627 N N . MET A 1 217 ? 6.285 -2.156 6.312 1 98.62 217 MET A N 1
ATOM 1628 C CA . MET A 1 217 ? 5.199 -2.297 7.277 1 98.62 217 MET A CA 1
ATOM 1629 C C . MET A 1 217 ? 5.629 -3.166 8.453 1 98.62 217 MET A C 1
ATOM 1631 O O . MET A 1 217 ? 5.203 -2.938 9.586 1 98.62 217 MET A O 1
ATOM 1635 N N . GLU A 1 218 ? 6.406 -4.168 8.18 1 98.06 218 GLU A N 1
ATOM 1636 C CA . GLU A 1 218 ? 6.945 -4.996 9.258 1 98.06 218 GLU A CA 1
ATOM 1637 C C . GLU A 1 218 ? 7.824 -4.176 10.195 1 98.06 218 GLU A C 1
ATOM 1639 O O . GLU A 1 218 ? 7.832 -4.406 11.406 1 98.06 218 GLU A O 1
ATOM 1644 N N . GLU A 1 219 ? 8.609 -3.275 9.656 1 98.69 219 GLU A N 1
ATOM 1645 C CA . GLU A 1 219 ? 9.445 -2.424 10.5 1 98.69 219 GLU A CA 1
ATOM 1646 C C . GLU A 1 219 ? 8.602 -1.471 11.336 1 98.69 219 GLU A C 1
ATOM 1648 O O . GLU A 1 219 ? 8.922 -1.199 12.492 1 98.69 219 GLU A O 1
ATOM 1653 N N . ILE A 1 220 ? 7.535 -0.982 10.727 1 98.62 220 ILE A N 1
ATOM 1654 C CA . ILE A 1 220 ? 6.598 -0.153 11.477 1 98.62 220 ILE A CA 1
ATOM 1655 C C . ILE A 1 220 ? 6.023 -0.952 12.648 1 98.62 220 ILE A C 1
ATOM 1657 O O . ILE A 1 220 ? 6.008 -0.478 13.781 1 98.62 220 ILE A O 1
ATOM 1661 N N . LYS A 1 221 ? 5.582 -2.17 12.375 1 97.94 221 LYS A N 1
ATOM 1662 C CA . LYS A 1 221 ? 5.055 -3.053 13.414 1 97.94 221 LYS A CA 1
ATOM 1663 C C . LYS A 1 221 ? 6.086 -3.283 14.516 1 97.94 221 LYS A C 1
ATOM 1665 O O . LYS A 1 221 ? 5.75 -3.277 15.695 1 97.94 221 LYS A O 1
ATOM 1670 N N . THR A 1 222 ? 7.332 -3.457 14.117 1 98 222 THR A N 1
ATOM 1671 C CA . THR A 1 222 ? 8.406 -3.742 15.062 1 98 222 THR A CA 1
ATOM 1672 C C . THR A 1 222 ? 8.602 -2.572 16.031 1 98 222 THR A C 1
ATOM 1674 O O . THR A 1 222 ? 8.641 -2.764 17.25 1 98 222 THR A O 1
ATOM 1677 N N . LEU A 1 223 ? 8.727 -1.4 15.484 1 98.38 223 LEU A N 1
ATOM 1678 C CA . LEU A 1 223 ? 8.875 -0.234 16.344 1 98.38 223 LEU A CA 1
ATOM 1679 C C . LEU A 1 223 ? 7.629 -0.025 17.203 1 98.38 223 LEU A C 1
ATOM 1681 O O . LEU A 1 223 ? 7.734 0.314 18.375 1 98.38 223 LEU A O 1
ATOM 1685 N N . TYR A 1 224 ? 6.469 -0.178 16.562 1 98.12 224 TYR A N 1
ATOM 1686 C CA . TYR A 1 224 ? 5.191 -0.029 17.25 1 98.12 224 TYR A CA 1
ATOM 1687 C C . TYR A 1 224 ? 5.113 -0.944 18.453 1 98.12 224 TYR A C 1
ATOM 1689 O O . TYR A 1 224 ? 4.758 -0.502 19.562 1 98.12 224 TYR A O 1
ATOM 1697 N N . THR A 1 225 ? 5.488 -2.195 18.328 1 96.81 225 THR A N 1
ATOM 1698 C CA . THR A 1 225 ? 5.441 -3.191 19.406 1 96.81 225 THR A CA 1
ATOM 1699 C C . THR A 1 225 ? 6.449 -2.857 20.5 1 96.81 225 THR A C 1
ATOM 1701 O O . THR A 1 225 ? 6.152 -3.01 21.688 1 96.81 225 THR A O 1
ATOM 1704 N N . ALA A 1 226 ? 7.594 -2.428 20.078 1 97 226 ALA A N 1
ATOM 1705 C CA . ALA A 1 226 ? 8.648 -2.113 21.031 1 97 226 ALA A CA 1
ATOM 1706 C C . ALA A 1 226 ? 8.242 -0.942 21.922 1 97 226 ALA A C 1
ATOM 1708 O O . ALA A 1 226 ? 8.594 -0.904 23.109 1 97 226 ALA A O 1
ATOM 1709 N N . LYS A 1 227 ? 7.449 0.005 21.375 1 96 227 LYS A N 1
ATOM 1710 C CA . LYS A 1 227 ? 7.105 1.229 22.094 1 96 227 LYS A CA 1
ATOM 1711 C C . LYS A 1 227 ? 5.816 1.057 22.891 1 96 227 LYS A C 1
ATOM 1713 O O . LYS A 1 227 ? 5.625 1.702 23.922 1 96 227 LYS A O 1
ATOM 1718 N N . ASN A 1 228 ? 4.82 0.351 22.469 1 89.25 228 ASN A N 1
ATOM 1719 C CA . ASN A 1 228 ? 3.482 0.324 23.047 1 89.25 228 ASN A CA 1
ATOM 1720 C C . ASN A 1 228 ? 3.129 -1.063 23.578 1 89.25 228 ASN A C 1
ATOM 1722 O O . ASN A 1 228 ? 2.1 -1.24 24.234 1 89.25 228 ASN A O 1
ATOM 1726 N N . GLU A 1 229 ? 3.914 -2.113 23.438 1 82.31 229 GLU A N 1
ATOM 1727 C CA . GLU A 1 229 ? 3.717 -3.504 23.828 1 82.31 229 GLU A CA 1
ATOM 1728 C C . GLU A 1 229 ? 2.572 -4.145 23.047 1 82.31 229 GLU A C 1
ATOM 1730 O O . GLU A 1 229 ? 2.68 -5.289 22.594 1 82.31 229 GLU A O 1
ATOM 1735 N N . THR A 1 230 ? 1.396 -3.328 22.953 1 88.5 230 THR A N 1
ATOM 1736 C CA . THR A 1 230 ? 0.274 -3.836 22.172 1 88.5 230 THR A CA 1
ATOM 1737 C C . THR A 1 230 ? 0.07 -3 20.922 1 88.5 230 THR A C 1
ATOM 1739 O O . THR A 1 230 ? 0.374 -1.806 20.906 1 88.5 230 THR A O 1
ATOM 1742 N N . ILE A 1 231 ? -0.386 -3.689 19.875 1 93.19 231 ILE A N 1
ATOM 1743 C CA . ILE A 1 231 ? -0.621 -3.016 18.594 1 93.19 231 ILE A CA 1
ATOM 1744 C C . ILE A 1 231 ? -2.123 -2.883 18.359 1 93.19 231 ILE A C 1
ATOM 1746 O O . ILE A 1 231 ? -2.883 -3.82 18.609 1 93.19 231 ILE A O 1
ATOM 1750 N N . ASN A 1 232 ? -2.541 -1.704 18.031 1 96.25 232 ASN A N 1
ATOM 1751 C CA . ASN A 1 232 ? -3.879 -1.502 17.484 1 96.25 232 ASN A CA 1
ATOM 1752 C C . ASN A 1 232 ? -3.916 -1.761 15.977 1 96.25 232 ASN A C 1
ATOM 1754 O O . ASN A 1 232 ? -3.438 -0.943 15.195 1 96.25 232 ASN A O 1
ATOM 1758 N N . LEU A 1 233 ? -4.488 -2.887 15.641 1 96.38 233 LEU A N 1
ATOM 1759 C CA . LEU A 1 233 ? -4.477 -3.336 14.25 1 96.38 233 LEU A CA 1
ATOM 1760 C C . LEU A 1 233 ? -5.191 -2.334 13.352 1 96.38 233 LEU A C 1
ATOM 1762 O O . LEU A 1 233 ? -4.754 -2.088 12.227 1 96.38 233 LEU A O 1
ATOM 1766 N N . SER A 1 234 ? -6.25 -1.724 13.789 1 96.38 234 SER A N 1
ATOM 1767 C CA . SER A 1 234 ? -7.004 -0.752 13.008 1 96.38 234 SER A CA 1
ATOM 1768 C C . SER A 1 234 ? -6.164 0.482 12.695 1 96.38 234 SER A C 1
ATOM 1770 O O . SER A 1 234 ? -6.34 1.113 11.656 1 96.38 234 SER A O 1
ATOM 1772 N N . THR A 1 235 ? -5.254 0.783 13.617 1 97.75 235 THR A N 1
ATOM 1773 C CA . THR A 1 235 ? -4.328 1.882 13.359 1 97.75 235 THR A CA 1
ATOM 1774 C C . THR A 1 235 ? -3.273 1.475 12.336 1 97.75 235 THR A C 1
ATOM 1776 O O . THR A 1 235 ? -3.008 2.215 11.383 1 97.75 235 THR A O 1
ATOM 1779 N N . LEU A 1 236 ? -2.768 0.302 12.516 1 98.31 236 LEU A N 1
ATOM 1780 C CA . LEU A 1 236 ? -1.677 -0.166 11.672 1 98.31 236 LEU A CA 1
ATOM 1781 C C . LEU A 1 236 ? -2.123 -0.257 10.211 1 98.31 236 LEU A C 1
ATOM 1783 O O . LEU A 1 236 ? -1.417 0.205 9.312 1 98.31 236 LEU A O 1
ATOM 1787 N N . ILE A 1 237 ? -3.283 -0.779 9.945 1 98.38 237 ILE A N 1
ATOM 1788 C CA . ILE A 1 237 ? -3.725 -0.973 8.57 1 98.38 237 ILE A CA 1
ATOM 1789 C C . ILE A 1 237 ? -4.676 0.153 8.172 1 98.38 237 ILE A C 1
ATOM 1791 O O . ILE A 1 237 ? -5.363 0.06 7.152 1 98.38 237 ILE A O 1
ATOM 1795 N N . GLY A 1 238 ? -4.754 1.206 8.977 1 98.25 238 GLY A N 1
ATOM 1796 C CA . GLY A 1 238 ? -5.648 2.328 8.734 1 98.25 238 GLY A CA 1
ATOM 1797 C C . GLY A 1 238 ? -5.035 3.4 7.852 1 98.25 238 GLY A C 1
ATOM 1798 O O . GLY A 1 238 ? -3.926 3.232 7.34 1 98.25 238 GLY A O 1
ATOM 1799 N N . PRO A 1 239 ? -5.746 4.469 7.699 1 98.06 239 PRO A N 1
ATOM 1800 C CA . PRO A 1 239 ? -5.32 5.516 6.766 1 98.06 239 PRO A CA 1
ATOM 1801 C C . PRO A 1 239 ? -4.016 6.188 7.191 1 98.06 239 PRO A C 1
ATOM 1803 O O . PRO A 1 239 ? -3.164 6.48 6.348 1 98.06 239 PRO A O 1
ATOM 1806 N N . SER A 1 240 ? -3.789 6.359 8.453 1 97.81 240 SER A N 1
ATOM 1807 C CA . SER A 1 240 ? -2.656 7.16 8.906 1 97.81 240 SER A CA 1
ATOM 1808 C C . SER A 1 240 ? -1.362 6.355 8.867 1 97.81 240 SER A C 1
ATOM 1810 O O . SER A 1 240 ? -0.27 6.926 8.906 1 97.81 240 SER A O 1
ATOM 1812 N N . CYS A 1 241 ? -1.429 5.035 8.891 1 98.31 241 CYS A N 1
ATOM 1813 C CA . CYS A 1 241 ? -0.238 4.199 8.789 1 98.31 241 CYS A CA 1
ATOM 1814 C C . CYS A 1 241 ? -0.13 3.564 7.406 1 98.31 241 CYS A C 1
ATOM 1816 O O . CYS A 1 241 ? 0.584 4.074 6.539 1 98.31 241 CYS A O 1
ATOM 1818 N N . LEU A 1 242 ? -0.993 2.68 7.121 1 98.75 242 LEU A N 1
ATOM 1819 C CA . LEU A 1 242 ? -0.947 1.989 5.836 1 98.75 242 LEU A CA 1
ATOM 1820 C C . LEU A 1 242 ? -1.275 2.943 4.695 1 98.75 242 LEU A C 1
ATOM 1822 O O . LEU A 1 242 ? -0.543 3.008 3.703 1 98.75 242 LEU A O 1
ATOM 1826 N N . GLY A 1 243 ? -2.404 3.643 4.824 1 98.62 243 GLY A N 1
ATOM 1827 C CA . GLY A 1 243 ? -2.799 4.555 3.764 1 98.62 243 GLY A CA 1
ATOM 1828 C C . GLY A 1 243 ? -1.717 5.559 3.408 1 98.62 243 GLY A C 1
ATOM 1829 O O . GLY A 1 243 ? -1.401 5.75 2.232 1 98.62 243 GLY A O 1
ATOM 1830 N N . ASP A 1 244 ? -1.187 6.168 4.43 1 98.62 244 ASP A N 1
ATOM 1831 C CA . ASP A 1 244 ? -0.164 7.188 4.219 1 98.62 244 ASP A CA 1
ATOM 1832 C C . ASP A 1 244 ? 1.118 6.574 3.662 1 98.62 244 ASP A C 1
ATOM 1834 O O . ASP A 1 244 ? 1.807 7.195 2.848 1 98.62 244 ASP A O 1
ATOM 1838 N N . LEU A 1 245 ? 1.447 5.379 4.113 1 98.75 245 LEU A N 1
ATOM 1839 C CA . LEU A 1 245 ? 2.602 4.652 3.596 1 98.75 245 LEU A CA 1
ATOM 1840 C C . LEU A 1 245 ? 2.465 4.41 2.096 1 98.75 245 LEU A C 1
ATOM 1842 O O . LEU A 1 245 ? 3.395 4.684 1.332 1 98.75 245 LEU A O 1
ATOM 1846 N N . ILE A 1 246 ? 1.334 3.939 1.703 1 98.56 246 ILE A N 1
ATOM 1847 C CA . ILE A 1 246 ? 1.086 3.617 0.302 1 98.56 246 ILE A CA 1
ATOM 1848 C C . ILE A 1 246 ? 1.176 4.883 -0.544 1 98.56 246 ILE A C 1
ATOM 1850 O O . ILE A 1 246 ? 1.854 4.906 -1.574 1 98.56 246 ILE A O 1
ATOM 1854 N N . LEU A 1 247 ? 0.515 5.93 -0.095 1 98.44 247 LEU A N 1
ATOM 1855 C CA . LEU A 1 247 ? 0.529 7.191 -0.831 1 98.44 247 LEU A CA 1
ATOM 1856 C C . LEU A 1 247 ? 1.958 7.66 -1.078 1 98.44 247 LEU A C 1
ATOM 1858 O O . LEU A 1 247 ? 2.299 8.07 -2.191 1 98.44 247 LEU A O 1
ATOM 1862 N N . THR A 1 248 ? 2.76 7.594 -0.056 1 98.31 248 THR A N 1
ATOM 1863 C CA . THR A 1 248 ? 4.102 8.164 -0.08 1 98.31 248 THR A CA 1
ATOM 1864 C C . THR A 1 248 ? 5.055 7.273 -0.869 1 98.31 248 THR A C 1
ATOM 1866 O O . THR A 1 248 ? 6.004 7.762 -1.483 1 98.31 248 THR A O 1
ATOM 1869 N N . CYS A 1 249 ? 4.766 5.973 -0.971 1 98.5 249 CYS A N 1
ATOM 1870 C CA . CYS A 1 249 ? 5.723 5.02 -1.52 1 98.5 249 CYS A CA 1
ATOM 1871 C C . CYS A 1 249 ? 5.391 4.684 -2.969 1 98.5 249 CYS A C 1
ATOM 1873 O O . CYS A 1 249 ? 6.164 4.008 -3.646 1 98.5 249 CYS A O 1
ATOM 1875 N N . THR A 1 250 ? 4.266 5.188 -3.504 1 96.69 250 THR A N 1
ATOM 1876 C CA . THR A 1 250 ? 3.861 4.672 -4.805 1 96.69 250 THR A CA 1
ATOM 1877 C C . THR A 1 250 ? 3.756 5.801 -5.828 1 96.69 250 THR A C 1
ATOM 1879 O O . THR A 1 250 ? 3.348 5.574 -6.969 1 96.69 250 THR A O 1
ATOM 1882 N N . THR A 1 251 ? 4.07 7.016 -5.445 1 93.31 251 THR A N 1
ATOM 1883 C CA . THR A 1 251 ? 4.016 8.125 -6.391 1 93.31 251 THR A CA 1
ATOM 1884 C C . THR A 1 251 ? 5.207 9.055 -6.199 1 93.31 251 THR A C 1
ATOM 1886 O O . THR A 1 251 ? 5.664 9.266 -5.07 1 93.31 251 THR A O 1
ATOM 1889 N N . THR A 1 252 ? 5.633 9.656 -7.273 1 90.81 252 THR A N 1
ATOM 1890 C CA . THR A 1 252 ? 6.766 10.578 -7.207 1 90.81 252 THR A CA 1
ATOM 1891 C C . THR A 1 252 ? 6.312 11.969 -6.777 1 90.81 252 THR A C 1
ATOM 1893 O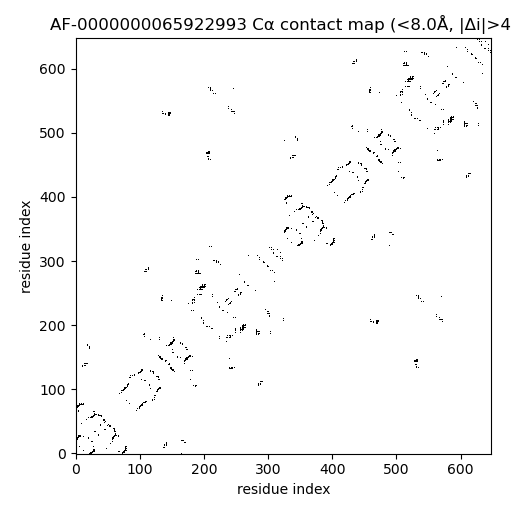 O . THR A 1 252 ? 7.129 12.883 -6.66 1 90.81 252 THR A O 1
ATOM 1896 N N . HIS A 1 253 ? 5.066 12.109 -6.492 1 89.94 253 HIS A N 1
ATOM 1897 C CA . HIS A 1 253 ? 4.605 13.336 -5.852 1 89.94 253 HIS A CA 1
ATOM 1898 C C . HIS A 1 253 ? 5.195 13.484 -4.449 1 89.94 253 HIS A C 1
ATOM 1900 O O . HIS A 1 253 ? 5.27 14.594 -3.916 1 89.94 253 HIS A O 1
ATOM 1906 N N . SER A 1 254 ? 5.523 12.367 -3.922 1 94.38 254 SER A N 1
ATOM 1907 C CA . SER A 1 254 ? 6.258 12.367 -2.662 1 94.38 254 SER A CA 1
ATOM 1908 C C . SER A 1 254 ? 7.707 12.797 -2.867 1 94.38 254 SER A C 1
ATOM 1910 O O . SER A 1 254 ? 8.438 12.195 -3.654 1 94.38 254 SER A O 1
ATOM 1912 N N . ARG A 1 255 ? 8.164 13.758 -2.127 1 93.75 255 ARG A N 1
ATOM 1913 C CA . ARG A 1 255 ? 9.539 14.242 -2.201 1 93.75 255 ARG A CA 1
ATOM 1914 C C . ARG A 1 255 ? 10.523 13.156 -1.776 1 93.75 255 ARG A C 1
ATOM 1916 O O . ARG A 1 255 ? 11.641 13.086 -2.295 1 93.75 255 ARG A O 1
ATOM 1923 N N . ASN A 1 256 ? 10.086 12.312 -0.826 1 96.5 256 ASN A N 1
ATOM 1924 C CA . ASN A 1 256 ? 10.938 11.211 -0.38 1 96.5 256 ASN A CA 1
ATOM 1925 C C . ASN A 1 256 ? 11.117 10.164 -1.474 1 96.5 256 ASN A C 1
ATOM 1927 O O . ASN A 1 256 ? 12.227 9.695 -1.717 1 96.5 256 ASN A O 1
ATOM 1931 N N . MET A 1 257 ? 10 9.812 -2.143 1 97.38 257 MET A N 1
ATOM 1932 C CA . MET A 1 257 ? 10.055 8.859 -3.246 1 97.38 257 MET A CA 1
ATOM 1933 C C . MET A 1 257 ? 10.898 9.398 -4.395 1 97.38 257 MET A C 1
ATOM 1935 O O . MET A 1 257 ? 11.734 8.68 -4.945 1 97.38 257 MET A O 1
ATOM 1939 N N . SER A 1 258 ? 10.68 10.672 -4.758 1 97 258 SER A N 1
ATOM 1940 C CA . SER A 1 258 ? 11.43 11.297 -5.848 1 97 258 SER A CA 1
ATOM 1941 C C . SER A 1 258 ? 12.922 11.352 -5.531 1 97 258 SER A C 1
ATOM 1943 O O . SER A 1 258 ? 13.758 11.141 -6.414 1 97 258 SER A O 1
ATOM 1945 N N . PHE A 1 259 ? 13.203 11.68 -4.27 1 97.25 259 PHE A N 1
ATOM 1946 C CA . PHE A 1 259 ? 14.586 11.672 -3.805 1 97.25 259 PHE A CA 1
ATOM 1947 C C . PHE A 1 259 ? 15.211 10.297 -3.992 1 97.25 259 PHE A C 1
ATOM 1949 O O . PHE A 1 259 ? 16.312 10.172 -4.523 1 97.25 259 PHE A O 1
ATOM 1956 N N . GLY A 1 260 ? 14.523 9.219 -3.617 1 98.12 260 GLY A N 1
ATOM 1957 C CA . GLY A 1 260 ? 14.992 7.855 -3.811 1 98.12 260 GLY A CA 1
ATOM 1958 C C . GLY A 1 260 ? 15.188 7.492 -5.27 1 98.12 260 GLY A C 1
ATOM 1959 O O . GLY A 1 260 ? 16.172 6.855 -5.629 1 98.12 260 GLY A O 1
ATOM 1960 N N . VAL A 1 261 ? 14.25 7.891 -6.133 1 98.44 261 VAL A N 1
ATOM 1961 C CA . VAL A 1 261 ? 14.336 7.602 -7.559 1 98.44 261 VAL A CA 1
ATOM 1962 C C . VAL A 1 261 ? 15.617 8.195 -8.133 1 98.44 261 VAL A C 1
ATOM 1964 O O . VAL A 1 261 ? 16.344 7.535 -8.883 1 98.44 261 VAL A O 1
ATOM 1967 N N . ALA A 1 262 ? 15.875 9.469 -7.734 1 97.81 262 ALA A N 1
ATOM 1968 C CA . ALA A 1 262 ? 17.078 10.141 -8.211 1 97.81 262 ALA A CA 1
ATOM 1969 C C . ALA A 1 262 ? 18.344 9.391 -7.785 1 97.81 262 ALA A C 1
ATOM 1971 O O . ALA A 1 262 ? 19.266 9.227 -8.578 1 97.81 262 ALA A O 1
ATOM 1972 N N . ILE A 1 263 ? 18.375 8.922 -6.551 1 97.69 263 ILE A N 1
ATOM 1973 C CA . ILE A 1 263 ? 19.5 8.141 -6.059 1 97.69 263 ILE A CA 1
ATOM 1974 C C . ILE A 1 263 ? 19.656 6.875 -6.895 1 97.69 263 ILE A C 1
ATOM 1976 O O . ILE A 1 263 ? 20.75 6.547 -7.344 1 97.69 263 ILE A O 1
ATOM 1980 N N . GLY A 1 264 ? 18.547 6.156 -7.082 1 98 264 GLY A N 1
ATOM 1981 C CA . GLY A 1 264 ? 18.562 4.938 -7.875 1 98 264 GLY A CA 1
ATOM 1982 C C . GLY A 1 264 ? 19.078 5.156 -9.281 1 98 264 GLY A C 1
ATOM 1983 O O . GLY A 1 264 ? 19.703 4.266 -9.867 1 98 264 GLY A O 1
ATOM 1984 N N . GLN A 1 265 ? 18.844 6.332 -9.789 1 97.94 265 GLN A N 1
ATOM 1985 C CA . GLN A 1 265 ? 19.25 6.672 -11.156 1 97.94 265 GLN A CA 1
ATOM 1986 C C . GLN A 1 265 ? 20.703 7.117 -11.211 1 97.94 265 GLN A C 1
ATOM 1988 O O . GLN A 1 265 ? 21.234 7.395 -12.289 1 97.94 265 GLN A O 1
ATOM 1993 N N . GLY A 1 266 ? 21.328 7.258 -10.062 1 96.19 266 GLY A N 1
ATOM 1994 C CA . GLY A 1 266 ? 22.766 7.477 -10.039 1 96.19 266 GLY A CA 1
ATOM 1995 C C . GLY A 1 266 ? 23.141 8.898 -9.68 1 96.19 266 GLY A C 1
ATOM 1996 O O . GLY A 1 266 ? 24.312 9.266 -9.758 1 96.19 266 GLY A O 1
ATOM 1997 N N . GLU A 1 267 ? 22.203 9.664 -9.25 1 95.5 267 GLU A N 1
ATOM 1998 C CA . GLU A 1 267 ? 22.531 11.023 -8.82 1 95.5 267 GLU A CA 1
ATOM 1999 C C . GLU A 1 267 ? 23.359 11.016 -7.539 1 95.5 267 GLU A C 1
ATOM 2001 O O . GLU A 1 267 ? 23.219 10.117 -6.707 1 95.5 267 GLU A O 1
ATOM 2006 N N . ASP A 1 268 ? 24.141 12.055 -7.418 1 94 268 ASP A N 1
ATOM 2007 C CA . ASP A 1 268 ? 25 12.18 -6.25 1 94 268 ASP A CA 1
ATOM 2008 C C . ASP A 1 268 ? 24.219 12.617 -5.02 1 94 268 ASP A C 1
ATOM 2010 O O . ASP A 1 268 ? 23.594 13.688 -5.02 1 94 268 ASP A O 1
ATOM 2014 N N . ILE A 1 269 ? 24.328 11.852 -4.051 1 93.5 269 ILE A N 1
ATOM 2015 C CA . ILE A 1 269 ? 23.547 12.078 -2.836 1 93.5 269 ILE A CA 1
ATOM 2016 C C . ILE A 1 269 ? 23.969 13.391 -2.184 1 93.5 269 ILE A C 1
ATOM 2018 O O . ILE A 1 269 ? 23.125 14.195 -1.784 1 93.5 269 ILE A O 1
ATOM 2022 N N . ASN A 1 270 ? 25.219 13.648 -2.086 1 91.12 270 ASN A N 1
ATOM 2023 C CA . ASN A 1 270 ? 25.734 14.852 -1.448 1 91.12 270 ASN A CA 1
ATOM 2024 C C . ASN A 1 270 ? 25.281 16.109 -2.178 1 91.12 270 ASN A C 1
ATOM 2026 O O . ASN A 1 270 ? 24.922 17.109 -1.542 1 91.12 270 ASN A O 1
ATOM 2030 N N . LYS A 1 271 ? 25.312 16.078 -3.424 1 90.81 271 LYS A N 1
ATOM 2031 C CA . LYS A 1 271 ? 24.875 17.203 -4.227 1 90.81 271 LYS A CA 1
ATOM 2032 C C . LYS A 1 271 ? 23.375 17.484 -4.008 1 90.81 271 LYS A C 1
ATOM 2034 O O . LYS A 1 271 ? 22.953 18.641 -3.947 1 90.81 271 LYS A O 1
ATOM 2039 N N . MET A 1 272 ? 22.656 16.359 -3.881 1 90.25 272 MET A N 1
ATOM 2040 C CA . MET A 1 272 ? 21.219 16.5 -3.689 1 90.25 272 MET A CA 1
ATOM 2041 C C . MET A 1 272 ? 20.906 17.062 -2.311 1 90.25 272 MET A C 1
ATOM 2043 O O . MET A 1 272 ? 20.016 17.906 -2.17 1 90.25 272 MET A O 1
ATOM 2047 N N . LEU A 1 273 ? 21.609 16.656 -1.345 1 88.5 273 LEU A N 1
ATOM 2048 C CA . LEU A 1 273 ? 21.359 17.078 0.026 1 88.5 273 LEU A CA 1
ATOM 2049 C C . LEU A 1 273 ? 21.797 18.531 0.233 1 88.5 273 LEU A C 1
ATOM 2051 O O . LEU A 1 273 ? 21.266 19.234 1.094 1 88.5 273 LEU A O 1
ATOM 2055 N N . ASN A 1 274 ? 22.688 18.953 -0.505 1 84.88 274 ASN A N 1
ATOM 2056 C CA . ASN A 1 274 ? 23.203 20.312 -0.392 1 84.88 274 ASN A CA 1
ATOM 2057 C C . ASN A 1 274 ? 22.281 21.312 -1.109 1 84.88 274 ASN A C 1
ATOM 2059 O O . ASN A 1 274 ? 22.359 22.516 -0.864 1 84.88 274 ASN A O 1
ATOM 2063 N N . LYS A 1 275 ? 21.5 20.797 -1.876 1 76.81 275 LYS A N 1
ATOM 2064 C CA . LYS A 1 275 ? 20.516 21.688 -2.496 1 76.81 275 LYS A CA 1
ATOM 2065 C C . LYS A 1 275 ? 19.422 22.078 -1.506 1 76.81 275 LYS A C 1
ATOM 2067 O O . LYS A 1 275 ? 18.766 21.219 -0.939 1 76.81 275 LYS A O 1
ATOM 2072 N N . LYS A 1 276 ? 19.484 23.234 -0.953 1 61.47 276 LYS A N 1
ATOM 2073 C CA . LYS A 1 276 ? 18.734 23.766 0.185 1 61.47 276 LYS A CA 1
ATOM 2074 C C . LYS A 1 276 ? 17.25 23.906 -0.141 1 61.47 276 LYS A C 1
ATOM 2076 O O . LYS A 1 276 ? 16.438 24.203 0.74 1 61.47 276 LYS A O 1
ATOM 2081 N N . SER A 1 277 ? 16.953 23.594 -1.383 1 59.66 277 SER A N 1
ATOM 2082 C CA . SER A 1 277 ? 15.625 24.078 -1.765 1 59.66 277 SER A CA 1
ATOM 2083 C C . SER A 1 277 ? 14.523 23.219 -1.148 1 59.66 277 SER A C 1
ATOM 2085 O O . SER A 1 277 ? 13.484 23.734 -0.739 1 59.66 277 SER A O 1
ATOM 2087 N N . GLU A 1 278 ? 14.695 21.859 -1.056 1 69.38 278 GLU A N 1
ATOM 2088 C CA . GLU A 1 278 ? 13.531 21.094 -0.619 1 69.38 278 GLU A CA 1
ATOM 2089 C C . GLU A 1 278 ? 13.883 20.156 0.532 1 69.38 278 GLU A C 1
ATOM 2091 O O . GLU A 1 278 ? 14.914 19.484 0.499 1 69.38 278 GLU A O 1
ATOM 2096 N N . ILE A 1 279 ? 13.047 20.297 1.58 1 75.25 279 ILE A N 1
ATOM 2097 C CA . ILE A 1 279 ? 13.219 19.438 2.754 1 75.25 279 ILE A CA 1
ATOM 2098 C C . ILE A 1 279 ? 12.75 18.031 2.439 1 75.25 279 ILE A C 1
ATOM 2100 O O . ILE A 1 279 ? 11.633 17.828 1.959 1 75.25 279 ILE A O 1
ATOM 2104 N N . ILE A 1 280 ? 13.617 17.062 2.646 1 90.19 280 ILE A N 1
ATOM 2105 C CA . ILE A 1 280 ? 13.297 15.633 2.555 1 90.19 280 ILE A CA 1
ATOM 2106 C C . ILE A 1 280 ? 13.188 15.039 3.957 1 90.19 280 ILE A C 1
ATOM 2108 O O . ILE A 1 280 ? 14.203 14.711 4.578 1 90.19 280 ILE A O 1
ATOM 2112 N N . GLU A 1 281 ? 12 14.844 4.406 1 90.44 281 GLU A N 1
ATOM 2113 C CA . GLU A 1 281 ? 11.742 14.5 5.801 1 90.44 281 GLU A CA 1
ATOM 2114 C C . GLU A 1 281 ? 12.367 13.156 6.164 1 90.44 281 GLU A C 1
ATOM 2116 O O . GLU A 1 281 ? 12.836 12.969 7.289 1 90.44 281 GLU A O 1
ATOM 2121 N N . GLY A 1 282 ? 12.375 12.227 5.211 1 94 282 GLY A N 1
ATOM 2122 C CA . GLY A 1 282 ? 13 10.938 5.473 1 94 282 GLY A CA 1
ATOM 2123 C C . GLY A 1 282 ? 14.461 11.047 5.848 1 94 282 GLY A C 1
ATOM 2124 O O . GLY A 1 282 ? 14.969 10.25 6.645 1 94 282 GLY A O 1
ATOM 2125 N N . VAL A 1 283 ? 15.141 12.031 5.305 1 94.12 283 VAL A N 1
ATOM 2126 C CA . VAL A 1 283 ? 16.562 12.227 5.547 1 94.12 283 VAL A CA 1
ATOM 2127 C C . VAL A 1 283 ? 16.781 12.734 6.969 1 94.12 283 VAL A C 1
ATOM 2129 O O . VAL A 1 283 ? 17.703 12.297 7.656 1 94.12 283 VAL A O 1
ATOM 2132 N N . SER A 1 284 ? 15.898 13.609 7.418 1 94.06 284 SER A N 1
ATOM 2133 C CA . SER A 1 284 ? 16.062 14.18 8.75 1 94.06 284 SER A CA 1
ATOM 2134 C C . SER A 1 284 ? 15.562 13.211 9.828 1 94.06 284 SER A C 1
ATOM 2136 O O . SER A 1 284 ? 15.984 13.289 10.977 1 94.06 284 SER A O 1
ATOM 2138 N N . THR A 1 285 ? 14.742 12.273 9.484 1 96.81 285 THR A N 1
ATOM 2139 C CA . THR A 1 285 ? 14.086 11.406 10.461 1 96.81 285 THR A CA 1
ATOM 2140 C C . THR A 1 285 ? 14.898 10.133 10.672 1 96.81 285 THR A C 1
ATOM 2142 O O . THR A 1 285 ? 14.844 9.531 11.75 1 96.81 285 THR A O 1
ATOM 2145 N N . VAL A 1 286 ? 15.688 9.711 9.688 1 97.88 286 VAL A N 1
ATOM 2146 C CA . VAL A 1 286 ? 16.297 8.383 9.719 1 97.88 286 VAL A CA 1
ATOM 2147 C C . VAL A 1 286 ? 17.344 8.312 10.82 1 97.88 286 VAL A C 1
ATOM 2149 O O . VAL A 1 286 ? 17.469 7.297 11.508 1 97.88 286 VAL A O 1
ATOM 2152 N N . LYS A 1 287 ? 18.078 9.422 11.062 1 97.19 287 LYS A N 1
ATOM 2153 C CA . LYS A 1 287 ? 19.141 9.406 12.078 1 97.19 287 LYS A CA 1
ATOM 2154 C C . LYS A 1 287 ? 18.547 9.227 13.477 1 97.19 287 LYS A C 1
ATOM 2156 O O . LYS A 1 287 ? 18.938 8.297 14.195 1 97.19 287 LYS A O 1
ATOM 2161 N N . PRO A 1 288 ? 17.609 10.078 13.875 1 98.19 288 PRO A N 1
ATOM 2162 C CA . PRO A 1 288 ? 17.031 9.859 15.203 1 98.19 288 PRO A CA 1
ATOM 2163 C C . PRO A 1 288 ? 16.297 8.523 15.305 1 98.19 288 PRO A C 1
ATOM 2165 O O . PRO A 1 288 ? 16.25 7.914 16.375 1 98.19 288 PRO A O 1
ATOM 2168 N N . LEU A 1 289 ? 15.719 8.008 14.273 1 98.5 289 LEU A N 1
ATOM 2169 C CA . LEU A 1 289 ? 15.031 6.723 14.289 1 98.5 289 LEU A CA 1
ATOM 2170 C C . LEU A 1 289 ? 16 5.59 14.602 1 98.5 289 LEU A C 1
ATOM 2172 O O . LEU A 1 289 ? 15.68 4.699 15.398 1 98.5 289 LEU A O 1
ATOM 2176 N N . ILE A 1 290 ? 17.156 5.602 13.961 1 98.38 290 ILE A N 1
ATOM 2177 C CA . ILE A 1 290 ? 18.141 4.543 14.18 1 98.38 290 ILE A CA 1
ATOM 2178 C C . ILE A 1 290 ? 18.656 4.613 15.617 1 98.38 290 ILE A C 1
ATOM 2180 O O . ILE A 1 290 ? 18.844 3.582 16.266 1 98.38 290 ILE A O 1
ATOM 2184 N N . SER A 1 291 ? 18.875 5.836 16.125 1 98.31 291 SER A N 1
ATOM 2185 C CA . SER A 1 291 ? 19.25 5.996 17.516 1 98.31 291 SER A CA 1
ATOM 2186 C C . SER A 1 291 ? 18.188 5.422 18.453 1 98.31 291 SER A C 1
ATOM 2188 O O . SER A 1 291 ? 18.516 4.742 19.422 1 98.31 291 SER A O 1
ATOM 2190 N N . LEU A 1 292 ? 16.969 5.715 18.156 1 98.31 292 LEU A N 1
ATOM 2191 C CA . LEU A 1 292 ? 15.852 5.191 18.938 1 98.31 292 LEU A CA 1
ATOM 2192 C C . LEU A 1 292 ? 15.805 3.67 18.859 1 98.31 292 LEU A C 1
ATOM 2194 O O . LEU A 1 292 ? 15.578 3.006 19.875 1 98.31 292 LEU A O 1
ATOM 2198 N N . ALA A 1 293 ? 15.945 3.088 17.672 1 98.38 293 ALA A N 1
ATOM 2199 C CA . ALA A 1 293 ? 15.938 1.641 17.469 1 98.38 293 ALA A CA 1
ATOM 2200 C C . ALA A 1 293 ? 17.031 0.974 18.297 1 98.38 293 ALA A C 1
ATOM 2202 O O . ALA A 1 293 ? 16.828 -0.094 18.875 1 98.38 293 ALA A O 1
ATOM 2203 N N . GLU A 1 294 ? 18.203 1.603 18.312 1 98.06 294 GLU A N 1
ATOM 2204 C CA . GLU A 1 294 ? 19.312 1.096 19.109 1 98.06 294 GLU A CA 1
ATOM 2205 C C . GLU A 1 294 ? 18.969 1.072 20.594 1 98.06 294 GLU A C 1
ATOM 2207 O O . GLU A 1 294 ? 19.234 0.084 21.281 1 98.06 294 GLU A O 1
ATOM 2212 N N . LYS A 1 295 ? 18.391 2.111 21.047 1 97.62 295 LYS A N 1
ATOM 2213 C CA . LYS A 1 295 ? 18 2.197 22.453 1 97.62 295 LYS A CA 1
ATOM 2214 C C . LYS A 1 295 ? 16.984 1.113 22.797 1 97.62 295 LYS A C 1
ATOM 2216 O O . LYS A 1 295 ? 16.969 0.602 23.922 1 97.62 295 LYS A O 1
ATOM 2221 N N . LEU A 1 296 ? 16.141 0.805 21.875 1 97.5 296 LEU A N 1
ATOM 2222 C CA . LEU A 1 296 ? 15.07 -0.166 22.094 1 97.5 296 LEU A CA 1
ATOM 2223 C C . LEU A 1 296 ? 15.547 -1.578 21.766 1 97.5 296 LEU A C 1
ATOM 2225 O O . LEU A 1 296 ? 14.805 -2.547 21.969 1 97.5 296 LEU A O 1
ATOM 2229 N N . ASN A 1 297 ? 16.719 -1.745 21.188 1 98.06 297 ASN A N 1
ATOM 2230 C CA . ASN A 1 297 ? 17.312 -3.021 20.797 1 98.06 297 ASN A CA 1
ATOM 2231 C C . ASN A 1 297 ? 16.453 -3.754 19.766 1 98.06 297 ASN A C 1
ATOM 2233 O O . ASN A 1 297 ? 16.109 -4.922 19.969 1 98.06 297 ASN A O 1
ATOM 2237 N N . ILE A 1 298 ? 16.016 -3.027 18.797 1 98.19 298 ILE A N 1
ATOM 2238 C CA . ILE A 1 298 ? 15.266 -3.639 17.703 1 98.19 298 ILE A CA 1
ATOM 2239 C C . ILE A 1 298 ? 16 -3.42 16.375 1 98.19 298 ILE A C 1
ATOM 2241 O O . ILE A 1 298 ? 16.859 -2.541 16.281 1 98.19 298 ILE A O 1
ATOM 2245 N N . GLU A 1 299 ? 15.633 -4.211 15.375 1 98 299 GLU A N 1
ATOM 2246 C CA . GLU A 1 299 ? 16.234 -4.133 14.047 1 98 299 GLU A CA 1
ATOM 2247 C C . GLU A 1 299 ? 15.234 -3.619 13.016 1 98 299 GLU A C 1
ATOM 2249 O O . GLU A 1 299 ? 14.117 -4.125 12.922 1 98 299 GLU A O 1
ATOM 2254 N N . LEU A 1 300 ? 15.625 -2.617 12.344 1 98.69 300 LEU A N 1
ATOM 2255 C CA . LEU A 1 300 ? 14.867 -2.049 11.234 1 98.69 300 LEU A CA 1
ATOM 2256 C C . LEU A 1 300 ? 15.688 -2.066 9.953 1 98.69 300 LEU A C 1
ATOM 2258 O O . LEU A 1 300 ? 16.234 -1.035 9.539 1 98.69 300 LEU A O 1
ATOM 2262 N N . PRO A 1 301 ? 15.727 -3.168 9.305 1 98.5 301 PRO A N 1
ATOM 2263 C CA . PRO A 1 301 ? 16.672 -3.406 8.211 1 98.5 301 PRO A CA 1
ATOM 2264 C C . PRO A 1 301 ? 16.578 -2.352 7.109 1 98.5 301 PRO A C 1
ATOM 2266 O O . PRO A 1 301 ? 17.609 -1.833 6.664 1 98.5 301 PRO A O 1
ATOM 2269 N N . ILE A 1 302 ? 15.453 -2.061 6.641 1 98.75 302 ILE A N 1
ATOM 2270 C CA . ILE A 1 302 ? 15.305 -1.091 5.562 1 98.75 302 ILE A CA 1
ATOM 2271 C C . ILE A 1 302 ? 15.789 0.28 6.031 1 98.75 302 ILE A C 1
ATOM 2273 O O . ILE A 1 302 ? 16.594 0.923 5.359 1 98.75 302 ILE A O 1
ATOM 2277 N N . CYS A 1 303 ? 15.289 0.713 7.215 1 98.81 303 CYS A N 1
ATOM 2278 C CA . CYS A 1 303 ? 15.656 2.025 7.738 1 98.81 303 CYS A CA 1
ATOM 2279 C C . CYS A 1 303 ? 17.156 2.104 8.008 1 98.81 303 CYS A C 1
ATOM 2281 O O . CYS A 1 303 ? 17.781 3.131 7.746 1 98.81 303 CYS A O 1
ATOM 2283 N N . THR A 1 304 ? 17.703 1.021 8.484 1 98.69 304 THR A N 1
ATOM 2284 C CA . THR A 1 304 ? 19.141 0.965 8.75 1 98.69 304 THR A CA 1
ATOM 2285 C C . THR A 1 304 ? 19.922 1.07 7.445 1 98.69 304 THR A C 1
ATOM 2287 O O . THR A 1 304 ? 20.938 1.768 7.383 1 98.69 304 THR A O 1
ATOM 2290 N N . SER A 1 305 ? 19.453 0.382 6.414 1 98.69 305 SER A N 1
ATOM 2291 C CA . SER A 1 305 ? 20.125 0.439 5.117 1 98.69 305 SER A CA 1
ATOM 2292 C C . SER A 1 305 ? 20.125 1.857 4.555 1 98.69 305 SER A C 1
ATOM 2294 O O . SER A 1 305 ? 21.125 2.309 3.992 1 98.69 305 SER A O 1
ATOM 2296 N N . ILE A 1 306 ? 19.047 2.551 4.719 1 98.69 306 ILE A N 1
ATOM 2297 C CA . ILE A 1 306 ? 18.953 3.924 4.234 1 98.69 306 ILE A CA 1
ATOM 2298 C C . ILE A 1 306 ? 19.859 4.828 5.051 1 98.69 306 ILE A C 1
ATOM 2300 O O . ILE A 1 306 ? 20.531 5.711 4.504 1 98.69 306 ILE A O 1
ATOM 2304 N N . TYR A 1 307 ? 19.906 4.621 6.375 1 98.44 307 TYR A N 1
ATOM 2305 C CA . TYR A 1 307 ? 20.812 5.371 7.238 1 98.44 307 TYR A CA 1
ATOM 2306 C C . TYR A 1 307 ? 22.266 5.188 6.797 1 98.44 307 TYR A C 1
ATOM 2308 O O . TYR A 1 307 ? 23 6.16 6.668 1 98.44 307 TYR A O 1
ATOM 2316 N N . ASN A 1 308 ? 22.625 3.945 6.547 1 98.38 308 ASN A N 1
ATOM 2317 C CA . ASN A 1 308 ? 23.984 3.625 6.148 1 98.38 308 ASN A CA 1
ATOM 2318 C C . ASN A 1 308 ? 24.344 4.246 4.797 1 98.38 308 ASN A C 1
ATOM 2320 O O . ASN A 1 308 ? 25.453 4.742 4.609 1 98.38 308 ASN A O 1
ATOM 2324 N N . LEU A 1 309 ? 23.391 4.188 3.906 1 98.19 309 LEU A N 1
ATOM 2325 C CA . LEU A 1 309 ? 23.594 4.789 2.594 1 98.19 309 LEU A CA 1
ATOM 2326 C C . LEU A 1 309 ? 23.844 6.293 2.715 1 98.19 309 LEU A C 1
ATOM 2328 O O . LEU A 1 309 ? 24.766 6.828 2.109 1 98.19 309 LEU A O 1
ATOM 2332 N N . LEU A 1 310 ? 23.062 6.988 3.559 1 96.44 310 LEU A N 1
ATOM 2333 C CA . LEU A 1 310 ? 23.047 8.445 3.623 1 96.44 310 LEU A CA 1
ATOM 2334 C C . LEU A 1 310 ? 24.188 8.961 4.496 1 96.44 310 LEU A C 1
ATOM 2336 O O . LEU A 1 310 ? 24.734 10.039 4.242 1 96.44 310 LEU A O 1
ATOM 2340 N N . TYR A 1 311 ? 24.578 8.18 5.535 1 95 311 TYR A N 1
ATOM 2341 C CA . TYR A 1 311 ? 25.453 8.781 6.547 1 95 311 TYR A CA 1
ATOM 2342 C C . TYR A 1 311 ? 26.734 7.977 6.719 1 95 311 TYR A C 1
ATOM 2344 O O . TYR A 1 311 ? 27.688 8.453 7.324 1 95 311 TYR A O 1
ATOM 2352 N N . LYS A 1 312 ? 26.75 6.758 6.176 1 96.12 312 LYS A N 1
ATOM 2353 C CA . LYS A 1 312 ? 27.938 5.934 6.363 1 96.12 312 LYS A CA 1
ATOM 2354 C C . LYS A 1 312 ? 28.594 5.586 5.023 1 96.12 312 LYS A C 1
ATOM 2356 O O . LYS A 1 312 ? 29.469 4.723 4.953 1 96.12 312 LYS A O 1
ATOM 2361 N N . ASN A 1 313 ? 28.156 6.105 3.9 1 93 313 ASN A N 1
ATOM 2362 C CA . ASN A 1 313 ? 28.734 5.984 2.564 1 93 313 ASN A CA 1
ATOM 2363 C C . ASN A 1 313 ? 28.75 4.535 2.09 1 93 313 ASN A C 1
ATOM 2365 O O . ASN A 1 313 ? 29.703 4.09 1.467 1 93 313 ASN A O 1
ATOM 2369 N N . VAL A 1 314 ? 27.781 3.822 2.518 1 96.5 314 VAL A N 1
ATOM 2370 C CA . VAL A 1 314 ? 27.609 2.471 1.993 1 96.5 314 VAL A CA 1
ATOM 2371 C C . VAL A 1 314 ? 27.172 2.537 0.53 1 96.5 314 VAL A C 1
ATOM 2373 O O . VAL A 1 314 ? 26.453 3.455 0.128 1 96.5 314 VAL A O 1
ATOM 2376 N N . SER A 1 315 ? 27.609 1.576 -0.276 1 97.19 315 SER A N 1
ATOM 2377 C CA . SER A 1 315 ? 27.312 1.596 -1.706 1 97.19 315 SER A CA 1
ATOM 2378 C C . SER A 1 315 ? 25.828 1.351 -1.971 1 97.19 315 SER A C 1
ATOM 2380 O O . SER A 1 315 ? 25.156 0.699 -1.175 1 97.19 315 SER A O 1
ATOM 2382 N N . LEU A 1 316 ? 25.422 1.873 -3.096 1 97.62 316 LEU A N 1
ATOM 2383 C CA . LEU A 1 316 ? 24.031 1.701 -3.514 1 97.62 316 LEU A CA 1
ATOM 2384 C C . LEU A 1 316 ? 23.703 0.227 -3.73 1 97.62 316 LEU A C 1
ATOM 2386 O O . LEU A 1 316 ? 22.625 -0.239 -3.346 1 97.62 316 LEU A O 1
ATOM 2390 N N . ASP A 1 317 ? 24.578 -0.524 -4.316 1 97.19 317 ASP A N 1
ATOM 2391 C CA . ASP A 1 317 ? 24.359 -1.94 -4.598 1 97.19 317 ASP A CA 1
ATOM 2392 C C . ASP A 1 317 ? 24.172 -2.736 -3.311 1 97.19 317 ASP A C 1
ATOM 2394 O O . ASP A 1 317 ? 23.297 -3.6 -3.227 1 97.19 317 ASP A O 1
ATOM 2398 N N . LYS A 1 318 ? 25 -2.467 -2.352 1 97.31 318 LYS A N 1
ATOM 2399 C CA . LYS A 1 318 ? 24.859 -3.127 -1.056 1 97.31 318 LYS A CA 1
ATOM 2400 C C . LYS A 1 318 ? 23.531 -2.754 -0.387 1 97.31 318 LYS A C 1
ATOM 2402 O O . LYS A 1 318 ? 22.859 -3.611 0.194 1 97.31 318 LYS A O 1
ATOM 2407 N N . THR A 1 319 ? 23.203 -1.496 -0.492 1 97.88 319 THR A N 1
ATOM 2408 C CA . THR A 1 319 ? 21.953 -1.005 0.076 1 97.88 319 THR A CA 1
ATOM 2409 C C . THR A 1 319 ? 20.75 -1.738 -0.53 1 97.88 319 THR A C 1
ATOM 2411 O O . THR A 1 319 ? 19.859 -2.191 0.193 1 97.88 319 THR A O 1
ATOM 2414 N N . ILE A 1 320 ? 20.75 -1.893 -1.842 1 97.81 320 ILE A N 1
ATOM 2415 C CA . ILE A 1 320 ? 19.656 -2.557 -2.555 1 97.81 320 ILE A CA 1
ATOM 2416 C C . ILE A 1 320 ? 19.594 -4.023 -2.135 1 97.81 320 ILE A C 1
ATOM 2418 O O . ILE A 1 320 ? 18.5 -4.555 -1.895 1 97.81 320 ILE A O 1
ATOM 2422 N N . SER A 1 321 ? 20.703 -4.641 -1.968 1 96.31 321 SER A N 1
ATOM 2423 C CA . SER A 1 321 ? 20.766 -6.039 -1.555 1 96.31 321 SER A CA 1
ATOM 2424 C C . SER A 1 321 ? 20.203 -6.223 -0.151 1 96.31 321 SER A C 1
ATOM 2426 O O . SER A 1 321 ? 19.547 -7.227 0.129 1 96.31 321 SER A O 1
ATOM 2428 N N . GLU A 1 322 ? 20.406 -5.258 0.676 1 96.06 322 GLU A N 1
ATOM 2429 C CA . GLU A 1 322 ? 19.953 -5.336 2.059 1 96.06 322 GLU A CA 1
ATOM 2430 C C . GLU A 1 322 ? 18.453 -5.062 2.16 1 96.06 322 GLU A C 1
ATOM 2432 O O . GLU A 1 322 ? 17.781 -5.605 3.035 1 96.06 322 GLU A O 1
ATOM 2437 N N . ILE A 1 323 ? 17.969 -4.266 1.294 1 96.31 323 ILE A N 1
ATOM 2438 C CA . ILE A 1 323 ? 16.547 -3.896 1.279 1 96.31 323 ILE A CA 1
ATOM 2439 C C . ILE A 1 323 ? 15.719 -5.059 0.742 1 96.31 323 ILE A C 1
ATOM 2441 O O . ILE A 1 323 ? 14.641 -5.352 1.267 1 96.31 323 ILE A O 1
ATOM 2445 N N . LEU A 1 324 ? 16.219 -5.672 -0.349 1 93.94 324 LEU A N 1
ATOM 2446 C CA . LEU A 1 324 ? 15.438 -6.695 -1.04 1 93.94 324 LEU A CA 1
ATOM 2447 C C . LEU A 1 324 ? 15.68 -8.07 -0.427 1 93.94 324 LEU A C 1
ATOM 2449 O O . LEU A 1 324 ? 14.789 -8.922 -0.418 1 93.94 324 LEU A O 1
ATOM 2453 N N . MET B 1 1 ? 16.047 -29.719 -11.062 1 91.62 1 MET B N 1
ATOM 2454 C CA . MET B 1 1 ? 14.75 -30.281 -10.695 1 91.62 1 MET B CA 1
ATOM 2455 C C . MET B 1 1 ? 13.828 -30.344 -11.914 1 91.62 1 MET B C 1
ATOM 2457 O O . MET B 1 1 ? 14.07 -29.672 -12.914 1 91.62 1 MET B O 1
ATOM 2461 N N . LYS B 1 2 ? 12.898 -31.234 -11.906 1 95.94 2 LYS B N 1
ATOM 2462 C CA . LYS B 1 2 ? 11.875 -31.344 -12.938 1 95.94 2 LYS B CA 1
ATOM 2463 C C . LYS B 1 2 ? 10.523 -30.828 -12.438 1 95.94 2 LYS B C 1
ATOM 2465 O O . LYS B 1 2 ? 10.055 -31.234 -11.375 1 95.94 2 LYS B O 1
ATOM 2470 N N . ILE B 1 3 ? 9.961 -29.922 -13.234 1 97.56 3 ILE B N 1
ATOM 2471 C CA . ILE B 1 3 ? 8.711 -29.297 -12.82 1 97.56 3 ILE B CA 1
ATOM 2472 C C . ILE B 1 3 ? 7.715 -29.312 -13.977 1 97.56 3 ILE B C 1
ATOM 2474 O O . ILE B 1 3 ? 8.109 -29.266 -15.141 1 97.56 3 ILE B O 1
ATOM 2478 N N . THR B 1 4 ? 6.5 -29.438 -13.641 1 98.44 4 THR B N 1
ATOM 2479 C CA . THR B 1 4 ? 5.422 -29.25 -14.602 1 98.44 4 THR B CA 1
ATOM 2480 C C . THR B 1 4 ? 4.535 -28.078 -14.211 1 98.44 4 THR B C 1
ATOM 2482 O O . THR B 1 4 ? 4.148 -27.953 -13.047 1 98.44 4 THR B O 1
ATOM 2485 N N . ILE B 1 5 ? 4.273 -27.219 -15.117 1 98.75 5 ILE B N 1
ATOM 2486 C CA . ILE B 1 5 ? 3.361 -26.109 -14.93 1 98.75 5 ILE B CA 1
ATOM 2487 C C . ILE B 1 5 ? 2.109 -26.312 -15.781 1 98.75 5 ILE B C 1
ATOM 2489 O O . ILE B 1 5 ? 2.193 -26.438 -17 1 98.75 5 ILE B O 1
ATOM 2493 N N . LEU B 1 6 ? 1.011 -26.422 -15.109 1 98.69 6 LEU B N 1
ATOM 2494 C CA . LEU B 1 6 ? -0.274 -26.562 -15.781 1 98.69 6 LEU B CA 1
ATOM 2495 C C . LEU B 1 6 ? -0.958 -25.203 -15.93 1 98.69 6 LEU B C 1
ATOM 2497 O O . LEU B 1 6 ? -1.489 -24.656 -14.961 1 98.69 6 LEU B O 1
ATOM 2501 N N . GLY B 1 7 ? -1.055 -24.688 -17.141 1 98.31 7 GLY B N 1
ATOM 2502 C CA . GLY B 1 7 ? -1.505 -23.344 -17.469 1 98.31 7 GLY B CA 1
ATOM 2503 C C . GLY B 1 7 ? -0.437 -22.516 -18.156 1 98.31 7 GLY B C 1
ATOM 2504 O O . GLY B 1 7 ? 0.448 -21.969 -17.5 1 98.31 7 GLY B O 1
ATOM 2505 N N . ALA B 1 8 ? -0.61 -22.328 -19.469 1 98.19 8 ALA B N 1
ATOM 2506 C CA . ALA B 1 8 ? 0.375 -21.609 -20.266 1 98.19 8 ALA B CA 1
ATOM 2507 C C . ALA B 1 8 ? -0.093 -20.188 -20.547 1 98.19 8 ALA B C 1
ATOM 2509 O O . ALA B 1 8 ? 0.034 -19.688 -21.672 1 98.19 8 ALA B O 1
ATOM 2510 N N . GLY B 1 9 ? -0.723 -19.594 -19.531 1 96.19 9 GLY B N 1
ATOM 2511 C CA . GLY B 1 9 ? -0.994 -18.172 -19.609 1 96.19 9 GLY B CA 1
ATOM 2512 C C . GLY B 1 9 ? 0.223 -17.312 -19.297 1 96.19 9 GLY B C 1
ATOM 2513 O O . GLY B 1 9 ? 1.354 -17.812 -19.328 1 96.19 9 GLY B O 1
ATOM 2514 N N . SER B 1 10 ? 0.019 -16.047 -19.094 1 95.88 10 SER B N 1
ATOM 2515 C CA . SER B 1 10 ? 1.107 -15.125 -18.812 1 95.88 10 SER B CA 1
ATOM 2516 C C . SER B 1 10 ? 1.9 -15.562 -17.578 1 95.88 10 SER B C 1
ATOM 2518 O O . SER B 1 10 ? 3.131 -15.625 -17.625 1 95.88 10 SER B O 1
ATOM 2520 N N . PHE B 1 11 ? 1.181 -15.859 -16.531 1 97.38 11 PHE B N 1
ATOM 2521 C CA . PHE B 1 11 ? 1.832 -16.156 -15.258 1 97.38 11 PHE B CA 1
ATOM 2522 C C . PHE B 1 11 ? 2.564 -17.484 -15.32 1 97.38 11 PHE B C 1
ATOM 2524 O O . PHE B 1 11 ? 3.721 -17.594 -14.906 1 97.38 11 PHE B O 1
ATOM 2531 N N . GLY B 1 12 ? 1.863 -18.516 -15.805 1 98.38 12 GLY B N 1
ATOM 2532 C CA . GLY B 1 12 ? 2.523 -19.797 -15.945 1 98.38 12 GLY B CA 1
ATOM 2533 C C . GLY B 1 12 ? 3.777 -19.734 -16.797 1 98.38 12 GLY B C 1
ATOM 2534 O O . GLY B 1 12 ? 4.805 -20.312 -16.438 1 98.38 12 GLY B O 1
ATOM 2535 N N . THR B 1 13 ? 3.732 -19.047 -17.906 1 98.5 13 THR B N 1
ATOM 2536 C CA . THR B 1 13 ? 4.883 -18.875 -18.781 1 98.5 13 THR B CA 1
ATOM 2537 C C . THR B 1 13 ? 6.004 -18.125 -18.062 1 98.5 13 THR B C 1
ATOM 2539 O O . THR B 1 13 ? 7.176 -18.516 -18.172 1 98.5 13 THR B O 1
ATOM 2542 N N . ALA B 1 14 ? 5.625 -17.125 -17.344 1 98.56 14 ALA B N 1
ATOM 2543 C CA . ALA B 1 14 ? 6.609 -16.328 -16.625 1 98.56 14 ALA B CA 1
ATOM 2544 C C . ALA B 1 14 ? 7.324 -17.156 -15.562 1 98.56 14 ALA B C 1
ATOM 2546 O O . ALA B 1 14 ? 8.539 -17.047 -15.406 1 98.56 14 ALA B O 1
ATOM 2547 N N . ILE B 1 15 ? 6.559 -17.938 -14.836 1 98.62 15 ILE B N 1
ATOM 2548 C CA . ILE B 1 15 ? 7.141 -18.797 -13.812 1 98.62 15 ILE B CA 1
ATOM 2549 C C . ILE B 1 15 ? 8.109 -19.781 -14.453 1 98.62 15 ILE B C 1
ATOM 2551 O O . ILE B 1 15 ? 9.188 -20.047 -13.922 1 98.62 15 ILE B O 1
ATOM 2555 N N . ALA B 1 16 ? 7.711 -20.344 -15.586 1 98.62 16 ALA B N 1
ATOM 2556 C CA . ALA B 1 16 ? 8.578 -21.266 -16.312 1 98.62 16 ALA B CA 1
ATOM 2557 C C . ALA B 1 16 ? 9.922 -20.625 -16.641 1 98.62 16 ALA B C 1
ATOM 2559 O O . ALA B 1 16 ? 10.977 -21.219 -16.406 1 98.62 16 ALA B O 1
ATOM 2560 N N . ILE B 1 17 ? 9.836 -19.453 -17.141 1 98.44 17 ILE B N 1
ATOM 2561 C CA . ILE B 1 17 ? 11.047 -18.719 -17.531 1 98.44 17 ILE B CA 1
ATOM 2562 C C . ILE B 1 17 ? 11.914 -18.484 -16.297 1 98.44 17 ILE B C 1
ATOM 2564 O O . ILE B 1 17 ? 13.117 -18.75 -16.312 1 98.44 17 ILE B O 1
ATOM 2568 N N . ALA B 1 18 ? 11.32 -18.062 -15.219 1 98.06 18 ALA B N 1
ATOM 2569 C CA . ALA B 1 18 ? 12.055 -17.688 -14.008 1 98.06 18 ALA B CA 1
ATOM 2570 C C . ALA B 1 18 ? 12.711 -18.906 -13.367 1 98.06 18 ALA B C 1
ATOM 2572 O O . ALA B 1 18 ? 13.766 -18.797 -12.75 1 98.06 18 ALA B O 1
ATOM 2573 N N . LEU B 1 19 ? 12.094 -20.078 -13.492 1 98.25 19 LEU B N 1
ATOM 2574 C CA . LEU B 1 19 ? 12.602 -21.281 -12.836 1 98.25 19 LEU B CA 1
ATOM 2575 C C . LEU B 1 19 ? 13.531 -22.047 -13.766 1 98.25 19 LEU B C 1
ATOM 2577 O O . LEU B 1 19 ? 14.18 -23.016 -13.344 1 98.25 19 LEU B O 1
ATOM 2581 N N . SER B 1 20 ? 13.656 -21.688 -15.008 1 98 20 SER B N 1
ATOM 2582 C CA . SER B 1 20 ? 14.375 -22.469 -16.016 1 98 20 SER B CA 1
ATOM 2583 C C . SER B 1 20 ? 15.852 -22.578 -15.656 1 98 20 SER B C 1
ATOM 2585 O O . SER B 1 20 ? 16.469 -23.625 -15.906 1 98 20 SER B O 1
ATOM 2587 N N . SER B 1 21 ? 16.406 -21.594 -14.992 1 95.88 21 SER B N 1
ATOM 2588 C CA . SER B 1 21 ? 17.844 -21.562 -14.727 1 95.88 21 SER B CA 1
ATOM 2589 C C . SER B 1 21 ? 18.219 -22.562 -13.633 1 95.88 21 SER B C 1
ATOM 2591 O O . SER B 1 21 ? 19.391 -22.953 -13.516 1 95.88 21 SER B O 1
ATOM 2593 N N . ILE B 1 22 ? 17.266 -22.984 -12.875 1 97 22 ILE B N 1
ATOM 2594 C CA . ILE B 1 22 ? 17.594 -23.859 -11.758 1 97 22 ILE B CA 1
ATOM 2595 C C . ILE B 1 22 ? 16.891 -25.203 -11.93 1 97 22 ILE B C 1
ATOM 2597 O O . ILE B 1 22 ? 16.781 -25.984 -10.984 1 97 22 ILE B O 1
ATOM 2601 N N . SER B 1 23 ? 16.312 -25.406 -13.109 1 96.31 23 SER B N 1
ATOM 2602 C CA . SER B 1 23 ? 15.602 -26.656 -13.391 1 96.31 23 SER B CA 1
ATOM 2603 C C . SER B 1 23 ? 16.266 -27.422 -14.523 1 96.31 23 SER B C 1
ATOM 2605 O O . SER B 1 23 ? 16.844 -26.828 -15.438 1 96.31 23 SER B O 1
ATOM 2607 N N . THR B 1 24 ? 16.188 -28.719 -14.453 1 96.44 24 THR B N 1
ATOM 2608 C CA . THR B 1 24 ? 16.672 -29.578 -15.539 1 96.44 24 THR B CA 1
ATOM 2609 C C . THR B 1 24 ? 15.695 -29.562 -16.719 1 96.44 24 THR B C 1
ATOM 2611 O O . THR B 1 24 ? 16.109 -29.484 -17.875 1 96.44 24 THR B O 1
ATOM 2614 N N . SER B 1 25 ? 14.445 -29.609 -16.406 1 97.12 25 SER B N 1
ATOM 2615 C CA . SER B 1 25 ? 13.391 -29.578 -17.422 1 97.12 25 SER B CA 1
ATOM 2616 C C . SER B 1 25 ? 12.086 -29.031 -16.844 1 97.12 25 SER B C 1
ATOM 2618 O O . SER B 1 25 ? 11.773 -29.281 -15.68 1 97.12 25 SER B O 1
ATOM 2620 N N . ILE B 1 26 ? 11.383 -28.328 -17.641 1 98.31 26 ILE B N 1
ATOM 2621 C CA . ILE B 1 26 ? 10.086 -27.781 -17.266 1 98.31 26 ILE B CA 1
ATOM 2622 C C . ILE B 1 26 ? 9.055 -28.109 -18.344 1 98.31 26 ILE B C 1
ATOM 2624 O O . ILE B 1 26 ? 9.203 -27.688 -19.484 1 98.31 26 ILE B O 1
ATOM 2628 N N . ASN B 1 27 ? 8.094 -28.859 -17.984 1 98.44 27 ASN B N 1
ATOM 2629 C CA . ASN B 1 27 ? 6.945 -29.062 -18.875 1 98.44 27 ASN B CA 1
ATOM 2630 C C . ASN B 1 27 ? 5.918 -27.938 -18.719 1 98.44 27 ASN B C 1
ATOM 2632 O O . ASN B 1 27 ? 5.461 -27.656 -17.609 1 98.44 27 ASN B O 1
ATOM 2636 N N . LEU B 1 28 ? 5.602 -27.297 -19.75 1 98.62 28 LEU B N 1
ATOM 2637 C CA . LEU B 1 28 ? 4.578 -26.25 -19.781 1 98.62 28 LEU B CA 1
ATOM 2638 C C . LEU B 1 28 ? 3.352 -26.719 -20.562 1 98.62 28 LEU B C 1
ATOM 2640 O O . LEU B 1 28 ? 3.414 -26.891 -21.766 1 98.62 28 LEU B O 1
ATOM 2644 N N . TRP B 1 29 ? 2.238 -26.766 -19.875 1 98.56 29 TRP B N 1
ATOM 2645 C CA . TRP B 1 29 ? 1.038 -27.344 -20.469 1 98.56 29 TRP B CA 1
ATOM 2646 C C . TRP B 1 29 ? -0.007 -26.266 -20.734 1 98.56 29 TRP B C 1
ATOM 2648 O O . TRP B 1 29 ? -0.209 -25.375 -19.906 1 98.56 29 TRP B O 1
ATOM 2658 N N . GLY B 1 30 ? -0.62 -26.375 -21.844 1 97.56 30 GLY B N 1
ATOM 2659 C CA . GLY B 1 30 ? -1.813 -25.625 -22.203 1 97.56 30 GLY B CA 1
ATOM 2660 C C . GLY B 1 30 ? -2.873 -26.469 -22.891 1 97.56 30 GLY B C 1
ATOM 2661 O O . GLY B 1 30 ? -2.551 -27.406 -23.609 1 97.56 30 GLY B O 1
ATOM 2662 N N . ARG B 1 31 ? -4.09 -26.062 -22.719 1 93.94 31 ARG B N 1
ATOM 2663 C CA . ARG B 1 31 ? -5.207 -26.859 -23.219 1 93.94 31 ARG B CA 1
ATOM 2664 C C . ARG B 1 31 ? -5.336 -26.75 -24.734 1 93.94 31 ARG B C 1
ATOM 2666 O O . ARG B 1 31 ? -5.742 -27.703 -25.406 1 93.94 31 ARG B O 1
ATOM 2673 N N . ASN B 1 32 ? -5.016 -25.641 -25.266 1 95.56 32 ASN B N 1
ATOM 2674 C CA . ASN B 1 32 ? -5.184 -25.391 -26.688 1 95.56 32 ASN B CA 1
ATOM 2675 C C . ASN B 1 32 ? -3.986 -25.906 -27.484 1 95.56 32 ASN B C 1
ATOM 2677 O O . ASN B 1 32 ? -2.896 -25.328 -27.422 1 95.56 32 ASN B O 1
ATOM 2681 N N . HIS B 1 33 ? -4.223 -26.859 -28.328 1 96.88 33 HIS B N 1
ATOM 2682 C CA . HIS B 1 33 ? -3.164 -27.5 -29.094 1 96.88 33 HIS B CA 1
ATOM 2683 C C . HIS B 1 33 ? -2.479 -26.516 -30.016 1 96.88 33 HIS B C 1
ATOM 2685 O O . HIS B 1 33 ? -1.251 -26.5 -30.125 1 96.88 33 HIS B O 1
ATOM 2691 N N . THR B 1 34 ? -3.232 -25.719 -30.641 1 97.44 34 THR B N 1
ATOM 2692 C CA . THR B 1 34 ? -2.695 -24.75 -31.594 1 97.44 34 THR B CA 1
ATOM 2693 C C . THR B 1 34 ? -1.782 -23.75 -30.891 1 97.44 34 THR B C 1
ATOM 2695 O O . THR B 1 34 ? -0.705 -23.422 -31.391 1 97.44 34 THR B O 1
ATOM 2698 N N . ASP B 1 35 ? -2.213 -23.297 -29.734 1 96.94 35 ASP B N 1
ATOM 2699 C CA . ASP B 1 35 ? -1.411 -22.359 -28.953 1 96.94 35 ASP B CA 1
ATOM 2700 C C . ASP B 1 35 ? -0.087 -23 -28.531 1 96.94 35 ASP B C 1
ATOM 2702 O O . ASP B 1 35 ? 0.966 -22.359 -28.625 1 96.94 35 ASP B O 1
ATOM 2706 N N . MET B 1 36 ? -0.153 -24.25 -28.141 1 98.12 36 MET B N 1
ATOM 2707 C CA . MET B 1 36 ? 1.044 -24.906 -27.625 1 98.12 36 MET B CA 1
ATOM 2708 C C . MET B 1 36 ? 2.018 -25.219 -28.766 1 98.12 36 MET B C 1
ATOM 2710 O O . MET B 1 36 ? 3.234 -25.172 -28.578 1 98.12 36 MET B O 1
ATOM 2714 N N . GLN B 1 37 ? 1.501 -25.531 -29.891 1 97.81 37 GLN B N 1
ATOM 2715 C CA . GLN B 1 37 ? 2.352 -25.734 -31.062 1 97.81 37 GLN B CA 1
ATOM 2716 C C . GLN B 1 37 ? 3.051 -24.438 -31.453 1 97.81 37 GLN B C 1
ATOM 2718 O O . GLN B 1 37 ? 4.23 -24.453 -31.812 1 97.81 37 GLN B O 1
ATOM 2723 N N . SER B 1 38 ? 2.258 -23.422 -31.422 1 98.06 38 SER B N 1
ATOM 2724 C CA . SER B 1 38 ? 2.83 -22.109 -31.719 1 98.06 38 SER B CA 1
ATOM 2725 C C . SER B 1 38 ? 3.988 -21.797 -30.781 1 98.06 38 SER B C 1
ATOM 2727 O O . SER B 1 38 ? 5.031 -21.312 -31.219 1 98.06 38 SER B O 1
ATOM 2729 N N . ILE B 1 39 ? 3.818 -22.078 -29.5 1 98.5 39 ILE B N 1
ATOM 2730 C CA . ILE B 1 39 ? 4.855 -21.828 -28.5 1 98.5 39 ILE B CA 1
ATOM 2731 C C . ILE B 1 39 ? 6.074 -22.703 -28.812 1 98.5 39 ILE B C 1
ATOM 2733 O O . ILE B 1 39 ? 7.215 -22.234 -28.703 1 98.5 39 ILE B O 1
ATOM 2737 N N . THR B 1 40 ? 5.84 -23.938 -29.219 1 97.94 40 THR B N 1
ATOM 2738 C CA . THR B 1 40 ? 6.914 -24.875 -29.516 1 97.94 40 THR B CA 1
ATOM 2739 C C . THR B 1 40 ? 7.738 -24.406 -30.703 1 97.94 40 THR B C 1
ATOM 2741 O O . THR B 1 40 ? 8.969 -24.422 -30.656 1 97.94 40 THR B O 1
ATOM 2744 N N . ILE B 1 41 ? 7.07 -23.906 -31.688 1 97.75 41 ILE B N 1
ATOM 2745 C CA . ILE B 1 41 ? 7.711 -23.516 -32.938 1 97.75 41 ILE B CA 1
ATOM 2746 C C . ILE B 1 41 ? 8.445 -22.188 -32.75 1 97.75 41 ILE B C 1
ATOM 2748 O O . ILE B 1 41 ? 9.602 -22.062 -33.156 1 97.75 41 ILE B O 1
ATOM 2752 N N . ASN B 1 42 ? 7.828 -21.234 -32.094 1 97.88 42 ASN B N 1
ATOM 2753 C CA . ASN B 1 42 ? 8.359 -19.875 -32.031 1 97.88 42 ASN B CA 1
ATOM 2754 C C . ASN B 1 42 ? 9.266 -19.688 -30.812 1 97.88 42 ASN B C 1
ATOM 2756 O O . ASN B 1 42 ? 10.016 -18.719 -30.734 1 97.88 42 ASN B O 1
ATOM 2760 N N . ARG B 1 43 ? 9.141 -20.609 -29.875 1 98.25 43 ARG B N 1
ATOM 2761 C CA . ARG B 1 43 ? 9.859 -20.531 -28.609 1 98.25 43 ARG B CA 1
ATOM 2762 C C . ARG B 1 43 ? 9.531 -19.25 -27.875 1 98.25 43 ARG B C 1
ATOM 2764 O O . ARG B 1 43 ? 10.391 -18.672 -27.203 1 98.25 43 ARG B O 1
ATOM 2771 N N . LYS B 1 44 ? 8.297 -18.781 -28.125 1 98.19 44 LYS B N 1
ATOM 2772 C CA . LYS B 1 44 ? 7.668 -17.641 -27.469 1 98.19 44 LYS B CA 1
ATOM 2773 C C . LYS B 1 44 ? 6.176 -17.875 -27.266 1 98.19 44 LYS B C 1
ATOM 2775 O O . LYS B 1 44 ? 5.512 -18.469 -28.109 1 98.19 44 LYS B O 1
ATOM 2780 N N . ASN B 1 45 ? 5.73 -17.484 -26.109 1 98.12 45 ASN B N 1
ATOM 2781 C CA . ASN B 1 45 ? 4.285 -17.391 -25.938 1 98.12 45 ASN B CA 1
ATOM 2782 C C . ASN B 1 45 ? 3.73 -16.109 -26.531 1 98.12 45 ASN B C 1
ATOM 2784 O O . ASN B 1 45 ? 3.492 -15.133 -25.812 1 98.12 45 ASN B O 1
ATOM 2788 N N . LEU B 1 46 ? 3.461 -16.047 -27.719 1 96.62 46 LEU B N 1
ATOM 2789 C CA . LEU B 1 46 ? 3.127 -14.852 -28.484 1 96.62 46 LEU B CA 1
ATOM 2790 C C . LEU B 1 46 ? 1.81 -14.25 -28.016 1 96.62 46 LEU B C 1
ATOM 2792 O O . LEU B 1 46 ? 1.607 -13.039 -28.094 1 96.62 46 LEU B O 1
ATOM 2796 N N . LYS B 1 47 ? 1.004 -15.094 -27.484 1 94.31 47 LYS B N 1
ATOM 2797 C CA . LYS B 1 47 ? -0.322 -14.648 -27.062 1 94.31 47 LYS B CA 1
ATOM 2798 C C . LYS B 1 47 ? -0.255 -13.883 -25.75 1 94.31 47 LYS B C 1
ATOM 2800 O O . LYS B 1 47 ? -0.889 -12.836 -25.609 1 94.31 47 LYS B O 1
ATOM 2805 N N . TYR B 1 48 ? 0.557 -14.32 -24.781 1 94.31 48 TYR B N 1
ATOM 2806 C CA . TYR B 1 48 ? 0.452 -13.773 -23.438 1 94.31 48 TYR B CA 1
ATOM 2807 C C . TYR B 1 48 ? 1.747 -13.078 -23.031 1 94.31 48 TYR B C 1
ATOM 2809 O O . TYR B 1 48 ? 1.74 -12.195 -22.172 1 94.31 48 TYR B O 1
ATOM 2817 N N . LEU B 1 49 ? 2.852 -13.484 -23.516 1 96.31 49 LEU B N 1
ATOM 2818 C CA . LEU B 1 49 ? 4.16 -12.93 -23.188 1 96.31 49 LEU B CA 1
ATOM 2819 C C . LEU B 1 49 ? 5.062 -12.891 -24.406 1 96.31 49 LEU B C 1
ATOM 2821 O O . LEU B 1 49 ? 6.121 -13.516 -24.422 1 96.31 49 LEU B O 1
ATOM 2825 N N . PRO B 1 50 ? 4.711 -12.07 -25.344 1 96 50 PRO B N 1
ATOM 2826 C CA . PRO B 1 50 ? 5.32 -12.133 -26.672 1 96 50 PRO B CA 1
ATOM 2827 C C . PRO B 1 50 ? 6.762 -11.633 -26.688 1 96 50 PRO B C 1
ATOM 2829 O O . PRO B 1 50 ? 7.512 -11.914 -27.625 1 96 50 PRO B O 1
ATOM 2832 N N . THR B 1 51 ? 7.23 -10.977 -25.688 1 95.94 51 THR B N 1
ATOM 2833 C CA . THR B 1 51 ? 8.523 -10.305 -25.766 1 95.94 51 THR B CA 1
ATOM 2834 C C . THR B 1 51 ? 9.625 -11.164 -25.172 1 95.94 51 THR B C 1
ATOM 2836 O O . THR B 1 51 ? 10.797 -10.797 -25.203 1 95.94 51 THR B O 1
ATOM 2839 N N . TYR B 1 52 ? 9.266 -12.375 -24.703 1 97.31 52 TYR B N 1
ATOM 2840 C CA . TYR B 1 52 ? 10.266 -13.172 -23.984 1 97.31 52 TYR B CA 1
ATOM 2841 C C . TYR B 1 52 ? 10.422 -14.547 -24.625 1 97.31 52 TYR B C 1
ATOM 2843 O O . TYR B 1 52 ? 9.438 -15.211 -24.938 1 97.31 52 TYR B O 1
ATOM 2851 N N . GLU B 1 53 ? 11.617 -14.922 -24.828 1 97.81 53 GLU B N 1
ATOM 2852 C CA . GLU B 1 53 ? 11.93 -16.234 -25.391 1 97.81 53 GLU B CA 1
ATOM 2853 C C . GLU B 1 53 ? 11.906 -17.312 -24.312 1 97.81 53 GLU B C 1
ATOM 2855 O O . GLU B 1 53 ? 12.328 -17.062 -23.172 1 97.81 53 GLU B O 1
ATOM 2860 N N . LEU B 1 54 ? 11.508 -18.484 -24.703 1 98.44 54 LEU B N 1
ATOM 2861 C CA . LEU B 1 54 ? 11.523 -19.625 -23.797 1 98.44 54 LEU B CA 1
ATOM 2862 C C . LEU B 1 54 ? 12.867 -20.344 -23.844 1 98.44 54 LEU B C 1
ATOM 2864 O O . LEU B 1 54 ? 13.312 -20.75 -24.922 1 98.44 54 LEU B O 1
ATOM 2868 N N . PRO B 1 55 ? 13.508 -20.453 -22.734 1 98.25 55 PRO B N 1
ATOM 2869 C CA . PRO B 1 55 ? 14.711 -21.297 -22.703 1 98.25 55 PRO B CA 1
ATOM 2870 C C . PRO B 1 55 ? 14.453 -22.703 -23.234 1 98.25 55 PRO B C 1
ATOM 2872 O O . PRO B 1 55 ? 13.32 -23.188 -23.188 1 98.25 55 PRO B O 1
ATOM 2875 N N . ASP B 1 56 ? 15.492 -23.406 -23.578 1 97.81 56 ASP B N 1
ATOM 2876 C CA . ASP B 1 56 ? 15.398 -24.672 -24.312 1 97.81 56 ASP B CA 1
ATOM 2877 C C . ASP B 1 56 ? 14.836 -25.781 -23.438 1 97.81 56 ASP B C 1
ATOM 2879 O O . ASP B 1 56 ? 14.195 -26.719 -23.922 1 97.81 56 ASP B O 1
ATOM 2883 N N . ASN B 1 57 ? 15.062 -25.656 -22.156 1 98.12 57 ASN B N 1
ATOM 2884 C CA . ASN B 1 57 ? 14.648 -26.734 -21.281 1 98.12 57 ASN B CA 1
ATOM 2885 C C . ASN B 1 57 ? 13.172 -26.609 -20.891 1 98.12 57 ASN B C 1
ATOM 2887 O O . ASN B 1 57 ? 12.672 -27.391 -20.078 1 98.12 57 ASN B O 1
ATOM 2891 N N . ILE B 1 58 ? 12.461 -25.656 -21.422 1 98.5 58 ILE B N 1
ATOM 2892 C CA . ILE B 1 58 ? 11.016 -25.547 -21.281 1 98.5 58 ILE B CA 1
ATOM 2893 C C . ILE B 1 58 ? 10.328 -26.266 -22.438 1 98.5 58 ILE B C 1
ATOM 2895 O O . ILE B 1 58 ? 10.531 -25.906 -23.609 1 98.5 58 ILE B O 1
ATOM 2899 N N . ILE B 1 59 ? 9.547 -27.172 -22.141 1 98.12 59 ILE B N 1
ATOM 2900 C CA . ILE B 1 59 ? 8.93 -28.047 -23.156 1 98.12 59 ILE B CA 1
ATOM 2901 C C . ILE B 1 59 ? 7.422 -27.828 -23.172 1 98.12 59 ILE B C 1
ATOM 2903 O O . ILE B 1 59 ? 6.695 -28.438 -22.375 1 98.12 59 ILE B O 1
ATOM 2907 N N . PRO B 1 60 ? 6.926 -27.078 -24.141 1 98.44 60 PRO B N 1
ATOM 2908 C CA . PRO B 1 60 ? 5.477 -26.875 -24.25 1 98.44 60 PRO B CA 1
ATOM 2909 C C . PRO B 1 60 ? 4.758 -28.109 -24.812 1 98.44 60 PRO B C 1
ATOM 2911 O O . PRO B 1 60 ? 5.277 -28.781 -25.703 1 98.44 60 PRO B O 1
ATOM 2914 N N . SER B 1 61 ? 3.607 -28.406 -24.281 1 98.06 61 SER B N 1
ATOM 2915 C CA . SER B 1 61 ? 2.801 -29.516 -24.797 1 98.06 61 SER B CA 1
ATOM 2916 C C . SER B 1 61 ? 1.334 -29.359 -24.406 1 98.06 61 SER B C 1
ATOM 2918 O O . SER B 1 61 ? 1.02 -28.766 -23.375 1 98.06 61 SER B O 1
ATOM 2920 N N . SER B 1 62 ? 0.477 -29.844 -25.25 1 97.81 62 SER B N 1
ATOM 2921 C CA . SER B 1 62 ? -0.945 -29.875 -24.922 1 97.81 62 SER B CA 1
ATOM 2922 C C . SER B 1 62 ? -1.359 -31.266 -24.438 1 97.81 62 SER B C 1
ATOM 2924 O O . SER B 1 62 ? -2.52 -31.484 -24.078 1 97.81 62 SER B O 1
ATOM 2926 N N . SER B 1 63 ? -0.431 -32.156 -24.391 1 96.88 63 SER B N 1
ATOM 2927 C CA . SER B 1 63 ? -0.715 -33.531 -23.938 1 96.88 63 SER B CA 1
ATOM 2928 C C . SER B 1 63 ? -0.442 -33.688 -22.453 1 96.88 63 SER B C 1
ATOM 2930 O O . SER B 1 63 ? 0.71 -33.656 -22.016 1 96.88 63 SER B O 1
ATOM 2932 N N . ILE B 1 64 ? -1.476 -34 -21.75 1 95.75 64 ILE B N 1
ATOM 2933 C CA . ILE B 1 64 ? -1.358 -34.156 -20.297 1 95.75 64 ILE B CA 1
ATOM 2934 C C . ILE B 1 64 ? -0.511 -35.406 -19.984 1 95.75 64 ILE B C 1
ATOM 2936 O O . ILE B 1 64 ? 0.256 -35.406 -19.016 1 95.75 64 ILE B O 1
ATOM 2940 N N . ASP B 1 65 ? -0.63 -36.375 -20.781 1 94.62 65 ASP B N 1
ATOM 2941 C CA . ASP B 1 65 ? 0.133 -37.594 -20.594 1 94.62 65 ASP B CA 1
ATOM 2942 C C . ASP B 1 65 ? 1.631 -37.344 -20.734 1 94.62 65 ASP B C 1
ATOM 2944 O O . ASP B 1 65 ? 2.439 -37.938 -20.016 1 94.62 65 ASP B O 1
ATOM 2948 N N . GLU B 1 66 ? 1.897 -36.5 -21.609 1 94.12 66 GLU B N 1
ATOM 2949 C CA . GLU B 1 66 ? 3.301 -36.188 -21.859 1 94.12 66 GLU B CA 1
ATOM 2950 C C . GLU B 1 66 ? 3.9 -35.406 -20.703 1 94.12 66 GLU B C 1
ATOM 2952 O O . GLU B 1 66 ? 5.004 -35.688 -20.25 1 94.12 66 GLU B O 1
ATOM 2957 N N . VAL B 1 67 ? 3.18 -34.469 -20.203 1 95.94 67 VAL B N 1
ATOM 2958 C CA . VAL B 1 67 ? 3.77 -33.5 -19.281 1 95.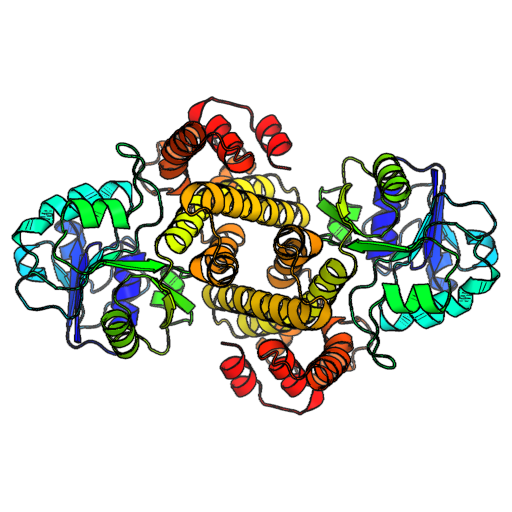94 67 VAL B CA 1
ATOM 2959 C C . VAL B 1 67 ? 3.797 -34.094 -17.875 1 95.94 67 VAL B C 1
ATOM 2961 O O . VAL B 1 67 ? 4.578 -33.656 -17.016 1 95.94 67 VAL B O 1
ATOM 2964 N N . LEU B 1 68 ? 2.951 -35.094 -17.625 1 96 68 LEU B N 1
ATOM 2965 C CA . LEU B 1 68 ? 2.881 -35.688 -16.281 1 96 68 LEU B CA 1
ATOM 2966 C C . LEU B 1 68 ? 3.422 -37.094 -16.281 1 96 68 LEU B C 1
ATOM 2968 O O . LEU B 1 68 ? 3.15 -37.875 -15.359 1 96 68 LEU B O 1
ATOM 2972 N N . SER B 1 69 ? 4.18 -37.531 -17.266 1 88.25 69 SER B N 1
ATOM 2973 C CA . SER B 1 69 ? 4.652 -38.875 -17.453 1 88.25 69 SER B CA 1
ATOM 2974 C C . SER B 1 69 ? 5.762 -39.25 -16.469 1 88.25 69 SER B C 1
ATOM 2976 O O . SER B 1 69 ? 6.02 -40.406 -16.203 1 88.25 69 SER B O 1
ATOM 2978 N N . ASP B 1 70 ? 6.449 -38.25 -15.961 1 84.19 70 ASP B N 1
ATOM 2979 C CA . ASP B 1 70 ? 7.582 -38.5 -15.078 1 84.19 70 ASP B CA 1
ATOM 2980 C C . ASP B 1 70 ? 7.363 -37.875 -13.703 1 84.19 70 ASP B C 1
ATOM 2982 O O . ASP B 1 70 ? 6.441 -37.062 -13.523 1 84.19 70 ASP B O 1
ATOM 2986 N N . HIS B 1 71 ? 8.297 -38.344 -12.867 1 88.25 71 HIS B N 1
ATOM 2987 C CA . HIS B 1 71 ? 8.234 -37.812 -11.516 1 88.25 71 HIS B CA 1
ATOM 2988 C C . HIS B 1 71 ? 8.656 -36.344 -11.484 1 88.25 71 HIS B C 1
ATOM 2990 O O . HIS B 1 71 ? 9.75 -36 -11.945 1 88.25 71 HIS B O 1
ATOM 2996 N N . ASN B 1 72 ? 7.793 -35.562 -10.969 1 93.44 72 ASN B N 1
ATOM 2997 C CA . ASN B 1 72 ? 8.039 -34.125 -10.82 1 93.44 72 ASN B CA 1
ATOM 2998 C C . ASN B 1 72 ? 8.43 -33.75 -9.391 1 93.44 72 ASN B C 1
ATOM 3000 O O . ASN B 1 72 ? 7.91 -34.344 -8.438 1 93.44 72 ASN B O 1
ATOM 3004 N N . THR B 1 73 ? 9.359 -32.875 -9.289 1 96.19 73 THR B N 1
ATOM 3005 C CA . THR B 1 73 ? 9.609 -32.25 -7.98 1 96.19 73 THR B CA 1
ATOM 3006 C C . THR B 1 73 ? 8.336 -31.625 -7.434 1 96.19 73 THR B C 1
ATOM 3008 O O . THR B 1 73 ? 8.047 -31.719 -6.238 1 96.19 73 THR B O 1
ATOM 3011 N N . CYS B 1 74 ? 7.602 -30.938 -8.258 1 97.75 74 CYS B N 1
ATOM 3012 C CA . CYS B 1 74 ? 6.289 -30.391 -7.957 1 97.75 74 CYS B CA 1
ATOM 3013 C C . CYS B 1 74 ? 5.527 -30.062 -9.234 1 97.75 74 CYS B C 1
ATOM 3015 O O . CYS B 1 74 ? 6.094 -30.094 -10.328 1 97.75 74 CYS B O 1
ATOM 3017 N N . ILE B 1 75 ? 4.266 -29.875 -9.102 1 98.56 75 ILE B N 1
ATOM 3018 C CA . ILE B 1 75 ? 3.381 -29.422 -10.172 1 98.56 75 ILE B CA 1
ATOM 3019 C C . ILE B 1 75 ? 2.762 -28.078 -9.797 1 98.56 75 ILE B C 1
ATOM 3021 O O . ILE B 1 75 ? 2.219 -27.922 -8.695 1 98.56 75 ILE B O 1
ATOM 3025 N N . ILE B 1 76 ? 2.867 -27.078 -10.672 1 98.81 76 ILE B N 1
ATOM 3026 C CA . ILE B 1 76 ? 2.324 -25.75 -10.438 1 98.81 76 ILE B CA 1
ATOM 3027 C C . ILE B 1 76 ? 1.029 -25.578 -11.227 1 98.81 76 ILE B C 1
ATOM 3029 O O . ILE B 1 76 ? 1.001 -25.781 -12.445 1 98.81 76 ILE B O 1
ATOM 3033 N N . LEU B 1 77 ? -0.008 -25.297 -10.547 1 98.88 77 LEU B N 1
ATOM 3034 C CA . LEU B 1 77 ? -1.309 -25.031 -11.148 1 98.88 77 LEU B CA 1
ATOM 3035 C C . LEU B 1 77 ? -1.51 -23.531 -11.375 1 98.88 77 LEU B C 1
ATOM 3037 O O . LEU B 1 77 ? -1.868 -22.812 -10.445 1 98.88 77 LEU B O 1
ATOM 3041 N N . ALA B 1 78 ? -1.357 -23.109 -12.594 1 98.38 78 ALA B N 1
ATOM 3042 C CA . ALA B 1 78 ? -1.386 -21.688 -12.93 1 98.38 78 ALA B CA 1
ATOM 3043 C C . ALA B 1 78 ? -2.572 -21.359 -13.836 1 98.38 78 ALA B C 1
ATOM 3045 O O . ALA B 1 78 ? -2.398 -20.844 -14.938 1 98.38 78 ALA B O 1
ATOM 3046 N N . VAL B 1 79 ? -3.781 -21.625 -13.336 1 97.44 79 VAL B N 1
ATOM 3047 C CA . VAL B 1 79 ? -5.012 -21.328 -14.062 1 97.44 79 VAL B CA 1
ATOM 3048 C C . VAL B 1 79 ? -5.926 -20.469 -13.188 1 97.44 79 VAL B C 1
ATOM 3050 O O . VAL B 1 79 ? -5.758 -20.422 -11.969 1 97.44 79 VAL B O 1
ATOM 3053 N N . PRO B 1 80 ? -6.879 -19.781 -13.781 1 95.81 80 PRO B N 1
ATOM 3054 C CA . PRO B 1 80 ? -7.848 -19.031 -12.977 1 95.81 80 PRO B CA 1
ATOM 3055 C C . PRO B 1 80 ? -8.648 -19.922 -12.031 1 95.81 80 PRO B C 1
ATOM 3057 O O . PRO B 1 80 ? -8.828 -21.109 -12.305 1 95.81 80 PRO B O 1
ATOM 3060 N N . THR B 1 81 ? -9.086 -19.344 -11 1 97.31 81 THR B N 1
ATOM 3061 C CA . THR B 1 81 ? -9.789 -20.094 -9.953 1 97.31 81 THR B CA 1
ATOM 3062 C C . THR B 1 81 ? -10.992 -20.828 -10.539 1 97.31 81 THR B C 1
ATOM 3064 O O . THR B 1 81 ? -11.219 -22 -10.203 1 97.31 81 THR B O 1
ATOM 3067 N N . GLN B 1 82 ? -11.703 -20.219 -11.461 1 96.5 82 GLN B N 1
ATOM 3068 C CA . GLN B 1 82 ? -12.922 -20.797 -12 1 96.5 82 GLN B CA 1
ATOM 3069 C C . GLN B 1 82 ? -12.617 -22 -12.891 1 96.5 82 GLN B C 1
ATOM 3071 O O . GLN B 1 82 ? -13.516 -22.781 -13.227 1 96.5 82 GLN B O 1
ATOM 3076 N N . GLN B 1 83 ? -11.352 -22.203 -13.234 1 96.5 83 GLN B N 1
ATOM 3077 C CA . GLN B 1 83 ? -10.953 -23.312 -14.094 1 96.5 83 GLN B CA 1
ATOM 3078 C C . GLN B 1 83 ? -10.227 -24.391 -13.289 1 96.5 83 GLN B C 1
ATOM 3080 O O . GLN B 1 83 ? -9.922 -25.469 -13.812 1 96.5 83 GLN B O 1
ATOM 3085 N N . LEU B 1 84 ? -10 -24.188 -12.055 1 98.19 84 LEU B N 1
ATOM 3086 C CA . LEU B 1 84 ? -9.125 -25.016 -11.242 1 98.19 84 LEU B CA 1
ATOM 3087 C C . LEU B 1 84 ? -9.734 -26.391 -11.023 1 98.19 84 LEU B C 1
ATOM 3089 O O . LEU B 1 84 ? -9.055 -27.422 -11.172 1 98.19 84 LEU B O 1
ATOM 3093 N N . ARG B 1 85 ? -11.031 -26.453 -10.672 1 98.25 85 ARG B N 1
ATOM 3094 C CA . ARG B 1 85 ? -11.695 -27.734 -10.445 1 98.25 85 ARG B CA 1
ATOM 3095 C C . ARG B 1 85 ? -11.664 -28.594 -11.703 1 98.25 85 ARG B C 1
ATOM 3097 O O . ARG B 1 85 ? -11.328 -29.781 -11.633 1 98.25 85 ARG B O 1
ATOM 3104 N N . THR B 1 86 ? -12.055 -27.953 -12.805 1 97.75 86 THR B N 1
ATOM 3105 C CA . THR B 1 86 ? -12.062 -28.672 -14.07 1 97.75 86 THR B CA 1
ATOM 3106 C C . THR B 1 86 ? -10.672 -29.219 -14.391 1 97.75 86 THR B C 1
ATOM 3108 O O . THR B 1 86 ? -10.539 -30.375 -14.82 1 97.75 86 THR B O 1
ATOM 3111 N N . LEU B 1 87 ? -9.656 -28.438 -14.172 1 98 87 LEU B N 1
ATOM 3112 C CA . LEU B 1 87 ? -8.289 -28.875 -14.406 1 98 87 LEU B CA 1
ATOM 3113 C C . LEU B 1 87 ? -7.926 -30.047 -13.5 1 98 87 LEU B C 1
ATOM 3115 O O . LEU B 1 87 ? -7.367 -31.047 -13.961 1 98 87 LEU B O 1
ATOM 3119 N N . CYS B 1 88 ? -8.211 -29.938 -12.234 1 98.25 88 CYS B N 1
ATOM 3120 C CA . CYS B 1 88 ? -7.863 -30.969 -11.266 1 98.25 88 CYS B CA 1
ATOM 3121 C C . CYS B 1 88 ? -8.555 -32.281 -11.602 1 98.25 88 CYS B C 1
ATOM 3123 O O . CYS B 1 88 ? -7.949 -33.344 -11.508 1 98.25 88 CYS B O 1
ATOM 3125 N N . LEU B 1 89 ? -9.82 -32.188 -12.023 1 97.94 89 LEU B N 1
ATOM 3126 C CA . LEU B 1 89 ? -10.555 -33.375 -12.414 1 97.94 89 LEU B CA 1
ATOM 3127 C C . LEU B 1 89 ? -9.938 -34 -13.656 1 97.94 89 LEU B C 1
ATOM 3129 O O . LEU B 1 89 ? -9.836 -35.219 -13.75 1 97.94 89 LEU B O 1
ATOM 3133 N N . TYR B 1 90 ? -9.508 -33.125 -14.5 1 96.44 90 TYR B N 1
ATOM 3134 C CA . TYR B 1 90 ? -8.938 -33.562 -15.766 1 96.44 90 TYR B CA 1
ATOM 3135 C C . TYR B 1 90 ? -7.625 -34.312 -15.539 1 96.44 90 TYR B C 1
ATOM 3137 O O . TYR B 1 90 ? -7.34 -35.312 -16.219 1 96.44 90 TYR B O 1
ATOM 3145 N N . VAL B 1 91 ? -6.832 -33.969 -14.531 1 95.56 91 VAL B N 1
ATOM 3146 C CA . VAL B 1 91 ? -5.477 -34.5 -14.422 1 95.56 91 VAL B CA 1
ATOM 3147 C C . VAL B 1 91 ? -5.41 -35.531 -13.297 1 95.56 91 VAL B C 1
ATOM 3149 O O . VAL B 1 91 ? -4.355 -36.094 -13.039 1 95.56 91 VAL B O 1
ATOM 3152 N N . GLN B 1 92 ? -6.441 -35.719 -12.609 1 95.88 92 GLN B N 1
ATOM 3153 C CA . GLN B 1 92 ? -6.504 -36.5 -11.375 1 95.88 92 GLN B CA 1
ATOM 3154 C C . GLN B 1 92 ? -5.855 -37.875 -11.547 1 95.88 92 GLN B C 1
ATOM 3156 O O . GLN B 1 92 ? -5.074 -38.312 -10.695 1 95.88 92 GLN B O 1
ATOM 3161 N N . GLN B 1 93 ? -6.105 -38.562 -12.695 1 93.88 93 GLN B N 1
ATOM 3162 C CA . GLN B 1 93 ? -5.633 -39.938 -12.898 1 93.88 93 GLN B CA 1
ATOM 3163 C C . GLN B 1 93 ? -4.195 -39.938 -13.414 1 93.88 93 GLN B C 1
ATOM 3165 O O . GLN B 1 93 ? -3.553 -41 -13.438 1 93.88 93 GLN B O 1
ATOM 3170 N N . HIS B 1 94 ? -3.668 -38.75 -13.711 1 93.88 94 HIS B N 1
ATOM 3171 C CA . HIS B 1 94 ? -2.355 -38.656 -14.344 1 93.88 94 HIS B CA 1
ATOM 3172 C C . HIS B 1 94 ? -1.288 -38.219 -13.344 1 93.88 94 HIS B C 1
ATOM 3174 O O . HIS B 1 94 ? -0.092 -38.344 -13.617 1 93.88 94 HIS B O 1
ATOM 3180 N N . ILE B 1 95 ? -1.656 -37.781 -12.156 1 94.38 95 ILE B N 1
ATOM 3181 C CA . ILE B 1 95 ? -0.718 -37.219 -11.188 1 94.38 95 ILE B CA 1
ATOM 3182 C C . ILE B 1 95 ? -0.258 -38.312 -10.227 1 94.38 95 ILE B C 1
ATOM 3184 O O . ILE B 1 95 ? -1.075 -39.094 -9.711 1 94.38 95 ILE B O 1
ATOM 3188 N N . PHE B 1 96 ? 0.972 -38.406 -10.047 1 93.06 96 PHE B N 1
ATOM 3189 C CA . PHE B 1 96 ? 1.507 -39.312 -9.047 1 93.06 96 PHE B CA 1
ATOM 3190 C C . PHE B 1 96 ? 1.126 -38.875 -7.641 1 93.06 96 PHE B C 1
ATOM 3192 O O . PHE B 1 96 ? 1.153 -37.656 -7.336 1 93.06 96 PHE B O 1
ATOM 3199 N N . GLU B 1 97 ? 0.888 -39.812 -6.855 1 91.69 97 GLU B N 1
ATOM 3200 C CA . GLU B 1 97 ? 0.59 -39.5 -5.461 1 91.69 97 GLU B CA 1
ATOM 3201 C C . GLU B 1 97 ? 1.789 -38.875 -4.77 1 91.69 97 GLU B C 1
ATOM 3203 O O . GLU B 1 97 ? 2.934 -39.062 -5.172 1 91.69 97 GLU B O 1
ATOM 3208 N N . GLN B 1 98 ? 1.468 -37.969 -3.832 1 94.56 98 GLN B N 1
ATOM 3209 C CA . GLN B 1 98 ? 2.439 -37.375 -2.938 1 94.56 98 GLN B CA 1
ATOM 3210 C C . GLN B 1 98 ? 3.246 -36.281 -3.664 1 94.56 98 GLN B C 1
ATOM 3212 O O . GLN B 1 98 ? 4.066 -35.594 -3.051 1 94.56 98 GLN B O 1
ATOM 3217 N N . THR B 1 99 ? 3.033 -36.156 -5.066 1 96.88 99 THR B N 1
ATOM 3218 C CA . THR B 1 99 ? 3.656 -35.031 -5.742 1 96.88 99 THR B CA 1
ATOM 3219 C C . THR B 1 99 ? 3.092 -33.688 -5.223 1 96.88 99 THR B C 1
ATOM 3221 O O . THR B 1 99 ? 1.877 -33.5 -5.219 1 96.88 99 THR B O 1
ATOM 3224 N N . PRO B 1 100 ? 3.945 -32.812 -4.738 1 98.38 100 PRO B N 1
ATOM 3225 C CA . PRO B 1 100 ? 3.434 -31.516 -4.246 1 98.38 100 PRO B CA 1
ATOM 3226 C C . PRO B 1 100 ? 2.76 -30.688 -5.34 1 98.38 100 PRO B C 1
ATOM 3228 O O . PRO B 1 100 ? 3.244 -30.656 -6.477 1 98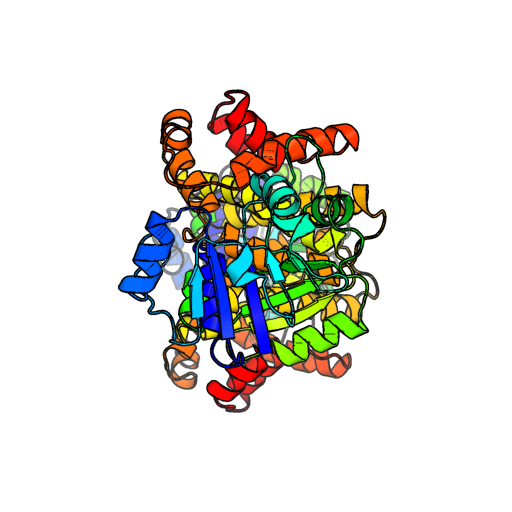.38 100 PRO B O 1
ATOM 3231 N N . LEU B 1 101 ? 1.616 -30.094 -5.012 1 98.75 101 LEU B N 1
ATOM 3232 C CA . LEU B 1 101 ? 0.877 -29.203 -5.898 1 98.75 101 LEU B CA 1
ATOM 3233 C C . LEU B 1 101 ? 0.951 -27.766 -5.406 1 98.75 101 LEU B C 1
ATOM 3235 O O . LEU B 1 101 ? 0.605 -27.469 -4.258 1 98.75 101 LEU B O 1
ATOM 3239 N N . LEU B 1 102 ? 1.462 -26.859 -6.223 1 98.88 102 LEU B N 1
ATOM 3240 C CA . LEU B 1 102 ? 1.534 -25.438 -5.914 1 98.88 102 LEU B CA 1
ATOM 3241 C C . LEU B 1 102 ? 0.472 -24.656 -6.688 1 98.88 102 LEU B C 1
ATOM 3243 O O . LEU B 1 102 ? 0.522 -24.578 -7.918 1 98.88 102 LEU B O 1
ATOM 3247 N N . ILE B 1 103 ? -0.479 -24.094 -5.973 1 98.88 103 ILE B N 1
ATOM 3248 C CA . ILE B 1 103 ? -1.64 -23.438 -6.559 1 98.88 103 ILE B CA 1
ATOM 3249 C C . ILE B 1 103 ? -1.365 -21.938 -6.703 1 98.88 103 ILE B C 1
ATOM 3251 O O . ILE B 1 103 ? -0.981 -21.281 -5.734 1 98.88 103 ILE B O 1
ATOM 3255 N N . CYS B 1 104 ? -1.566 -21.406 -7.891 1 98.62 104 CYS B N 1
ATOM 3256 C CA . CYS B 1 104 ? -1.333 -19.984 -8.133 1 98.62 104 CYS B CA 1
ATOM 3257 C C . CYS B 1 104 ? -2.648 -19.234 -8.289 1 98.62 104 CYS B C 1
ATOM 3259 O O . CYS B 1 104 ? -2.66 -18.016 -8.398 1 98.62 104 CYS B O 1
ATOM 3261 N N . SER B 1 105 ? -3.818 -19.969 -8.242 1 97.94 105 SER B N 1
ATOM 3262 C CA . SER B 1 105 ? -5.129 -19.344 -8.422 1 97.94 105 SER B CA 1
ATOM 3263 C C . SER B 1 105 ? -5.453 -18.391 -7.277 1 97.94 105 SER B C 1
ATOM 3265 O O . SER B 1 105 ? -5.152 -18.688 -6.117 1 97.94 105 SER B O 1
ATOM 3267 N N . LYS B 1 106 ? -5.996 -17.25 -7.598 1 97.06 106 LYS B N 1
ATOM 3268 C CA . LYS B 1 106 ? -6.34 -16.219 -6.621 1 97.06 106 LYS B CA 1
ATOM 3269 C C . LYS B 1 106 ? -7.812 -15.836 -6.723 1 97.06 106 LYS B C 1
ATOM 3271 O O . LYS B 1 106 ? -8.18 -14.992 -7.543 1 97.06 106 LYS B O 1
ATOM 3276 N N . GLY B 1 107 ? -8.664 -16.469 -5.891 1 97.56 107 GLY B N 1
ATOM 3277 C CA . GLY B 1 107 ? -10.086 -16.156 -5.93 1 97.56 107 GLY B CA 1
ATOM 3278 C C . GLY B 1 107 ? -10.93 -17.141 -5.148 1 97.56 107 GLY B C 1
ATOM 3279 O O . GLY B 1 107 ? -10.438 -17.797 -4.223 1 97.56 107 GLY B O 1
ATOM 3280 N N . ILE B 1 108 ? -12.211 -17.094 -5.434 1 98.19 108 ILE B N 1
ATOM 3281 C CA . ILE B 1 108 ? -13.203 -17.984 -4.852 1 98.19 108 ILE B CA 1
ATOM 3282 C C . ILE B 1 108 ? -14.055 -18.609 -5.957 1 98.19 108 ILE B C 1
ATOM 3284 O O . ILE B 1 108 ? -14.484 -17.906 -6.883 1 98.19 108 ILE B O 1
ATOM 3288 N N . GLU B 1 109 ? -14.234 -19.844 -5.879 1 97.81 109 GLU B N 1
ATOM 3289 C CA . GLU B 1 109 ? -15.039 -20.516 -6.891 1 97.81 109 GLU B CA 1
ATOM 3290 C C . GLU B 1 109 ? -16.516 -20.156 -6.758 1 97.81 109 GLU B C 1
ATOM 3292 O O . GLU B 1 109 ? -17.062 -20.156 -5.652 1 97.81 109 GLU B O 1
ATOM 3297 N N . ASN B 1 110 ? -17.125 -19.875 -7.898 1 94.81 110 ASN B N 1
ATOM 3298 C CA . ASN B 1 110 ? -18.516 -19.422 -7.926 1 94.81 110 ASN B CA 1
ATOM 3299 C C . ASN B 1 110 ? -19.469 -20.516 -7.422 1 94.81 110 ASN B C 1
ATOM 3301 O O . ASN B 1 110 ? -20.328 -20.234 -6.582 1 94.81 110 ASN B O 1
ATOM 3305 N N . ILE B 1 111 ? -19.344 -21.672 -7.734 1 90.25 111 ILE B N 1
ATOM 3306 C CA . ILE B 1 111 ? -20.312 -22.734 -7.516 1 90.25 111 ILE B CA 1
ATOM 3307 C C . ILE B 1 111 ? -20.234 -23.219 -6.066 1 90.25 111 ILE B C 1
ATOM 3309 O O . ILE B 1 111 ? -21.266 -23.406 -5.41 1 90.25 111 ILE B O 1
ATOM 3313 N N . SER B 1 112 ? -19.109 -23.281 -5.504 1 95.94 112 SER B N 1
ATOM 3314 C CA . SER B 1 112 ? -18.938 -23.953 -4.215 1 95.94 112 SER B CA 1
ATOM 3315 C C . SER B 1 112 ? -18.578 -22.953 -3.119 1 95.94 112 SER B C 1
ATOM 3317 O O . SER B 1 112 ? -18.625 -23.281 -1.933 1 95.94 112 SER B O 1
ATOM 3319 N N . LEU B 1 113 ? -18.141 -21.688 -3.467 1 97.31 113 LEU B N 1
ATOM 3320 C CA . LEU B 1 113 ? -17.672 -20.641 -2.561 1 97.31 113 LEU B CA 1
ATOM 3321 C C . LEU B 1 113 ? -16.375 -21.062 -1.865 1 97.31 113 LEU B C 1
ATOM 3323 O O . LEU B 1 113 ? -16.047 -20.531 -0.798 1 97.31 113 LEU B O 1
ATOM 3327 N N . LYS B 1 114 ? -15.68 -22.078 -2.482 1 98 114 LYS B N 1
ATOM 3328 C CA . LYS B 1 114 ? -14.453 -22.594 -1.889 1 98 114 LYS B CA 1
ATOM 3329 C C . LYS B 1 114 ? -13.234 -21.844 -2.4 1 98 114 LYS B C 1
ATOM 3331 O O . LYS B 1 114 ? -13.211 -21.391 -3.545 1 98 114 LYS B O 1
ATOM 3336 N N . PHE B 1 115 ? -12.258 -21.75 -1.525 1 98.31 115 PHE B N 1
ATOM 3337 C CA . PHE B 1 115 ? -10.945 -21.25 -1.931 1 98.31 115 PHE B CA 1
ATOM 3338 C C . PHE B 1 115 ? -10.188 -22.312 -2.713 1 98.31 115 PHE B C 1
ATOM 3340 O O . PHE B 1 115 ? -10.523 -23.5 -2.65 1 98.31 115 PHE B O 1
ATOM 3347 N N . PRO B 1 116 ? -9.141 -21.922 -3.443 1 98.69 116 PRO B N 1
ATOM 3348 C CA . PRO B 1 116 ? -8.414 -22.844 -4.332 1 98.69 116 PRO B CA 1
ATOM 3349 C C . PRO B 1 116 ? -7.863 -24.062 -3.602 1 98.69 116 PRO B C 1
ATOM 3351 O O . PRO B 1 116 ? -7.961 -25.188 -4.109 1 98.69 116 PRO B O 1
ATOM 3354 N N . SER B 1 117 ? -7.293 -23.906 -2.41 1 98.44 117 SER B N 1
ATOM 3355 C CA . SER B 1 117 ? -6.723 -25.047 -1.692 1 98.44 117 SER B CA 1
ATOM 3356 C C . SER B 1 117 ? -7.797 -26.062 -1.333 1 98.44 117 SER B C 1
ATOM 3358 O O . SER B 1 117 ? -7.543 -27.266 -1.352 1 98.44 117 SER B O 1
ATOM 3360 N N . GLU B 1 118 ? -8.984 -25.547 -1.053 1 98.31 118 GLU B N 1
ATOM 3361 C CA . GLU B 1 118 ? -10.102 -26.422 -0.729 1 98.31 118 GLU B CA 1
ATOM 3362 C C . GLU B 1 118 ? -10.547 -27.234 -1.949 1 98.31 118 GLU B C 1
ATOM 3364 O O . GLU B 1 118 ? -10.859 -28.422 -1.841 1 98.31 118 GLU B O 1
ATOM 3369 N N . ILE B 1 119 ? -10.57 -26.594 -3.078 1 98.56 119 ILE B N 1
ATOM 3370 C CA . ILE B 1 119 ? -10.945 -27.234 -4.332 1 98.56 119 ILE B CA 1
ATOM 3371 C C . ILE B 1 119 ? -9.9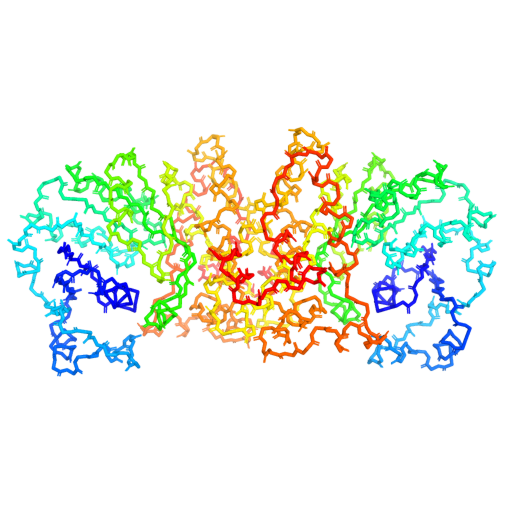77 -28.391 -4.629 1 98.56 119 ILE B C 1
ATOM 3373 O O . ILE B 1 119 ? -10.406 -29.516 -4.895 1 98.56 119 ILE B O 1
ATOM 3377 N N . VAL B 1 120 ? -8.695 -28.094 -4.527 1 98.75 120 VAL B N 1
ATOM 3378 C CA . VAL B 1 120 ? -7.664 -29.062 -4.891 1 98.75 120 VAL B CA 1
ATOM 3379 C C . VAL B 1 120 ? -7.676 -30.219 -3.896 1 98.75 120 VAL B C 1
ATOM 3381 O O . VAL B 1 120 ? -7.574 -31.391 -4.289 1 98.75 120 VAL B O 1
ATOM 3384 N N . LYS B 1 121 ? -7.809 -29.922 -2.609 1 98 121 LYS B N 1
ATOM 3385 C CA . LYS B 1 121 ? -7.832 -30.953 -1.578 1 98 121 LYS B CA 1
ATOM 3386 C C . LYS B 1 121 ? -9.023 -31.891 -1.761 1 98 121 LYS B C 1
ATOM 3388 O O . LYS B 1 121 ? -8.93 -33.094 -1.476 1 98 121 LYS B O 1
ATOM 3393 N N . GLU B 1 122 ? -10.117 -31.359 -2.195 1 98 122 GLU B N 1
ATOM 3394 C CA . GLU B 1 122 ? -11.32 -32.156 -2.434 1 98 122 GLU B CA 1
ATOM 3395 C C . GLU B 1 122 ? -11.102 -33.156 -3.543 1 98 122 GLU B C 1
ATOM 3397 O O . GLU B 1 122 ? -11.602 -34.281 -3.463 1 98 122 GLU B O 1
ATOM 3402 N N . ILE B 1 123 ? -10.352 -32.844 -4.57 1 98.19 123 ILE B N 1
ATOM 3403 C CA . ILE B 1 123 ? -10.227 -33.688 -5.77 1 98.19 123 ILE B CA 1
ATOM 3404 C C . ILE B 1 123 ? -8.953 -34.5 -5.691 1 98.19 123 ILE B C 1
ATOM 3406 O O . ILE B 1 123 ? -8.922 -35.656 -6.145 1 98.19 123 ILE B O 1
ATOM 3410 N N . LEU B 1 124 ? -7.863 -33.906 -5.109 1 98 124 LEU B N 1
ATOM 3411 C CA . LEU B 1 124 ? -6.555 -34.531 -5.02 1 98 124 LEU B CA 1
ATOM 3412 C C . LEU B 1 124 ? -6.074 -34.594 -3.57 1 98 124 LEU B C 1
ATOM 3414 O O . LEU B 1 124 ? -5.023 -34.031 -3.24 1 98 124 LEU B O 1
ATOM 3418 N N . PRO B 1 125 ? -6.734 -35.344 -2.744 1 97.12 125 PRO B N 1
ATOM 3419 C CA . PRO B 1 125 ? -6.461 -35.344 -1.305 1 97.12 125 PRO B CA 1
ATOM 3420 C C . PRO B 1 125 ? -5.113 -35.969 -0.956 1 97.12 125 PRO B C 1
ATOM 3422 O O . PRO B 1 125 ? -4.574 -35.719 0.128 1 97.12 125 PRO B O 1
ATOM 3425 N N . ASN B 1 126 ? -4.535 -36.719 -1.81 1 96.62 126 ASN B N 1
ATOM 3426 C CA . ASN B 1 126 ? -3.314 -37.438 -1.487 1 96.62 126 ASN B CA 1
ATOM 3427 C C . ASN B 1 126 ? -2.068 -36.625 -1.865 1 96.62 126 ASN B C 1
ATOM 3429 O O . ASN B 1 126 ? -0.945 -37.094 -1.661 1 96.62 126 ASN B O 1
ATOM 3433 N N . ASN B 1 127 ? -2.219 -35.469 -2.395 1 98 127 ASN B N 1
ATOM 3434 C CA . ASN B 1 127 ? -1.104 -34.625 -2.787 1 98 127 ASN B CA 1
ATOM 3435 C C . ASN B 1 127 ? -0.934 -33.438 -1.83 1 98 127 ASN B C 1
ATOM 3437 O O . ASN B 1 127 ? -1.896 -32.75 -1.535 1 98 127 ASN B O 1
ATOM 3441 N N . PRO B 1 128 ? 0.308 -33.312 -1.246 1 98.25 128 PRO B N 1
ATOM 3442 C CA . PRO B 1 128 ? 0.542 -32.094 -0.477 1 98.25 128 PRO B CA 1
ATOM 3443 C C . PRO B 1 128 ? 0.25 -30.828 -1.279 1 98.25 128 PRO B C 1
ATOM 3445 O O . PRO B 1 128 ? 0.638 -30.734 -2.445 1 98.25 128 PRO B O 1
ATOM 3448 N N . THR B 1 129 ? -0.465 -29.922 -0.67 1 98.56 129 THR B N 1
ATOM 3449 C CA . THR B 1 129 ? -0.939 -28.75 -1.39 1 98.56 129 THR B CA 1
ATOM 3450 C C . THR B 1 129 ? -0.374 -27.469 -0.77 1 98.56 129 THR B C 1
ATOM 3452 O O . THR B 1 129 ? -0.375 -27.312 0.453 1 98.56 129 THR B O 1
ATOM 3455 N N . TYR B 1 130 ? 0.146 -26.594 -1.615 1 98.81 130 TYR B N 1
ATOM 3456 C CA . TYR B 1 130 ? 0.661 -25.281 -1.209 1 98.81 130 TYR B CA 1
ATOM 3457 C C . TYR B 1 130 ? 0.05 -24.172 -2.049 1 98.81 130 TYR B C 1
ATOM 3459 O O . TYR B 1 130 ? -0.369 -24.406 -3.188 1 98.81 130 TYR B O 1
ATOM 3467 N N . ILE B 1 131 ? -0.103 -23.016 -1.452 1 98.88 131 ILE B N 1
ATOM 3468 C CA . ILE B 1 131 ? -0.464 -21.797 -2.168 1 98.88 131 ILE B CA 1
ATOM 3469 C C . ILE B 1 131 ? 0.794 -21 -2.48 1 98.88 131 ILE B C 1
ATOM 3471 O O . ILE B 1 131 ? 1.622 -20.766 -1.599 1 98.88 131 ILE B O 1
ATOM 3475 N N . LEU B 1 132 ? 1.006 -20.672 -3.719 1 98.75 132 LEU B N 1
ATOM 3476 C CA . LEU B 1 132 ? 2.062 -19.766 -4.16 1 98.75 132 LEU B CA 1
ATOM 3477 C C . LEU B 1 132 ? 1.492 -18.406 -4.547 1 98.75 132 LEU B C 1
ATOM 3479 O O . LEU B 1 132 ? 0.821 -18.281 -5.57 1 98.75 132 LEU B O 1
ATOM 3483 N N . SER B 1 133 ? 1.734 -17.391 -3.682 1 98.5 133 SER B N 1
ATOM 3484 C CA . SER B 1 133 ? 1.06 -16.109 -3.859 1 98.5 133 SER B CA 1
ATOM 3485 C C . SER B 1 133 ? 1.938 -14.953 -3.393 1 98.5 133 SER B C 1
ATOM 3487 O O . SER B 1 133 ? 2.824 -15.141 -2.557 1 98.5 133 SER B O 1
ATOM 3489 N N . GLY B 1 134 ? 1.731 -13.781 -3.91 1 98.31 134 GLY B N 1
ATOM 3490 C CA . GLY B 1 134 ? 2.467 -12.562 -3.598 1 98.31 134 GLY B CA 1
ATOM 3491 C C . GLY B 1 134 ? 2.516 -11.586 -4.75 1 98.31 134 GLY B C 1
ATOM 3492 O O . GLY B 1 134 ? 1.93 -11.828 -5.809 1 98.31 134 GLY B O 1
ATOM 3493 N N . PRO B 1 135 ? 3.094 -10.453 -4.535 1 98.44 135 PRO B N 1
ATOM 3494 C CA . PRO B 1 135 ? 3.232 -9.477 -5.613 1 98.44 135 PRO B CA 1
ATOM 3495 C C . PRO B 1 135 ? 4.184 -9.938 -6.715 1 98.44 135 PRO B C 1
ATOM 3497 O O . PRO B 1 135 ? 5.402 -9.922 -6.527 1 98.44 135 PRO B O 1
ATOM 3500 N N . SER B 1 136 ? 3.574 -10.273 -7.898 1 97.88 136 SER B N 1
ATOM 3501 C CA . SER B 1 136 ? 4.395 -10.969 -8.883 1 97.88 136 SER B CA 1
ATOM 3502 C C . SER B 1 136 ? 3.826 -10.812 -10.289 1 97.88 136 SER B C 1
ATOM 3504 O O . SER B 1 136 ? 3.559 -11.797 -10.969 1 97.88 136 SER B O 1
ATOM 3506 N N . PHE B 1 137 ? 3.879 -9.648 -10.797 1 97.62 137 PHE B N 1
ATOM 3507 C CA . PHE B 1 137 ? 3.469 -9.461 -12.188 1 97.62 137 PHE B CA 1
ATOM 3508 C C . PHE B 1 137 ? 4.293 -10.344 -13.117 1 97.62 137 PHE B C 1
ATOM 3510 O O . PHE B 1 137 ? 5.523 -10.352 -13.047 1 97.62 137 PHE B O 1
ATOM 3517 N N . ALA B 1 138 ? 3.627 -10.953 -14.031 1 97.56 138 ALA B N 1
ATOM 3518 C CA . ALA B 1 138 ? 4.211 -11.953 -14.922 1 97.56 138 ALA B CA 1
ATOM 3519 C C . ALA B 1 138 ? 5.324 -11.344 -15.773 1 97.56 138 ALA B C 1
ATOM 3521 O O . ALA B 1 138 ? 6.398 -11.93 -15.914 1 97.56 138 ALA B O 1
ATOM 3522 N N . LYS B 1 139 ? 5.109 -10.195 -16.344 1 97.31 139 LYS B N 1
ATOM 3523 C CA . LYS B 1 139 ? 6.086 -9.57 -17.234 1 97.31 139 LYS B CA 1
ATOM 3524 C C . LYS B 1 139 ? 7.395 -9.289 -16.5 1 97.31 139 LYS B C 1
ATOM 3526 O O . LYS B 1 139 ? 8.477 -9.453 -17.062 1 97.31 139 LYS B O 1
ATOM 3531 N N . GLU B 1 140 ? 7.277 -8.883 -15.258 1 98.12 140 GLU B N 1
ATOM 3532 C CA . GLU B 1 140 ? 8.477 -8.578 -14.477 1 98.12 140 GLU B CA 1
ATOM 3533 C C . GLU B 1 140 ? 9.211 -9.859 -14.078 1 98.12 140 GLU B C 1
ATOM 3535 O O . GLU B 1 140 ? 10.445 -9.883 -14.039 1 98.12 140 GLU B O 1
ATOM 3540 N N . ILE B 1 141 ? 8.438 -10.914 -13.758 1 98.19 141 ILE B N 1
ATOM 3541 C CA . ILE B 1 141 ? 9.039 -12.211 -13.484 1 98.19 141 ILE B CA 1
ATOM 3542 C C . ILE B 1 141 ? 9.812 -12.695 -14.711 1 98.19 141 ILE B C 1
ATOM 3544 O O . ILE B 1 141 ? 10.953 -13.133 -14.602 1 98.19 141 ILE B O 1
ATOM 3548 N N . ALA B 1 142 ? 9.18 -12.562 -15.875 1 98 142 ALA B N 1
ATOM 3549 C CA . ALA B 1 142 ? 9.797 -13.008 -17.125 1 98 142 ALA B CA 1
ATOM 3550 C C . ALA B 1 142 ? 11.062 -12.203 -17.422 1 98 142 ALA B C 1
ATOM 3552 O O . ALA B 1 142 ? 11.992 -12.711 -18.062 1 98 142 ALA B O 1
ATOM 3553 N N . ALA B 1 143 ? 11.094 -10.969 -16.953 1 97.69 143 ALA B N 1
ATOM 3554 C CA . ALA B 1 143 ? 12.25 -10.094 -17.141 1 97.69 143 ALA B CA 1
ATOM 3555 C C . ALA B 1 143 ? 13.312 -10.352 -16.078 1 97.69 143 ALA B C 1
ATOM 3557 O O . ALA B 1 143 ? 14.312 -9.633 -16 1 97.69 143 ALA B O 1
ATOM 3558 N N . ASN B 1 144 ? 13.078 -11.312 -15.18 1 97.44 144 ASN B N 1
ATOM 3559 C CA . ASN B 1 144 ? 13.992 -11.719 -14.117 1 97.44 144 ASN B CA 1
ATOM 3560 C C . ASN B 1 144 ? 14.172 -10.617 -13.086 1 97.44 144 ASN B C 1
ATOM 3562 O O . ASN B 1 144 ? 15.266 -10.438 -12.547 1 97.44 144 ASN B O 1
ATOM 3566 N N . LEU B 1 145 ? 13.18 -9.812 -12.93 1 98.25 145 LEU B N 1
ATOM 3567 C CA . LEU B 1 145 ? 13.172 -8.828 -11.852 1 98.25 145 LEU B CA 1
ATOM 3568 C C . LEU B 1 145 ? 12.742 -9.461 -10.531 1 98.25 145 LEU B C 1
ATOM 3570 O O . LEU B 1 145 ? 11.906 -10.367 -10.523 1 98.25 145 LEU B O 1
ATOM 3574 N N . PRO B 1 146 ? 13.234 -8.977 -9.43 1 98.06 146 PRO B N 1
ATOM 3575 C CA . PRO B 1 146 ? 13.023 -9.648 -8.148 1 98.06 146 PRO B CA 1
ATOM 3576 C C . PRO B 1 146 ? 11.609 -9.461 -7.609 1 98.06 146 PRO B C 1
ATOM 3578 O O . PRO B 1 146 ? 11 -8.406 -7.812 1 98.06 146 PRO B O 1
ATOM 3581 N N . CYS B 1 147 ? 11.141 -10.469 -6.902 1 97.44 147 CYS B N 1
ATOM 3582 C CA . CYS B 1 147 ? 9.891 -10.391 -6.145 1 97.44 147 CYS B CA 1
ATOM 3583 C C . CYS B 1 147 ? 9.906 -11.352 -4.961 1 97.44 147 CYS B C 1
ATOM 3585 O O . CYS B 1 147 ? 10.688 -12.305 -4.945 1 97.44 147 CYS B O 1
ATOM 3587 N N . THR B 1 148 ? 9.164 -11.016 -3.992 1 98.12 148 THR B N 1
ATOM 3588 C CA . THR B 1 148 ? 8.961 -11.883 -2.834 1 98.12 148 THR B CA 1
ATOM 3589 C C . THR B 1 148 ? 7.586 -12.547 -2.891 1 98.12 148 THR B C 1
ATOM 3591 O O . THR B 1 148 ? 6.562 -11.867 -2.979 1 98.12 148 THR B O 1
ATOM 3594 N N . ILE B 1 149 ? 7.562 -13.844 -2.799 1 97.94 149 ILE B N 1
ATOM 3595 C CA . ILE B 1 149 ? 6.297 -14.57 -2.809 1 97.94 149 ILE B CA 1
ATOM 3596 C C . ILE B 1 149 ? 6.25 -15.539 -1.632 1 97.94 149 ILE B C 1
ATOM 3598 O O . ILE B 1 149 ? 7.277 -15.828 -1.016 1 97.94 149 ILE B O 1
ATOM 3602 N N . VAL B 1 150 ? 5.062 -15.984 -1.327 1 98.81 150 VAL B N 1
ATOM 3603 C CA . VAL B 1 150 ? 4.836 -16.859 -0.18 1 98.81 150 VAL B CA 1
ATOM 3604 C C . VAL B 1 150 ? 4.438 -18.25 -0.661 1 98.81 150 VAL B C 1
ATOM 3606 O O . VAL B 1 150 ? 3.654 -18.391 -1.603 1 98.81 150 VAL B O 1
ATOM 3609 N N . LEU B 1 151 ? 5.066 -19.219 -0.125 1 98.88 151 LEU B N 1
ATOM 3610 C CA . LEU B 1 151 ? 4.613 -20.609 -0.227 1 98.88 151 LEU B CA 1
ATOM 3611 C C . LEU B 1 151 ? 3.906 -21.047 1.053 1 98.88 151 LEU B C 1
ATOM 3613 O O . LEU B 1 151 ? 4.551 -21.234 2.086 1 98.88 151 LEU B O 1
ATOM 3617 N N . ALA B 1 152 ? 2.572 -21.234 0.997 1 98.75 152 ALA B N 1
ATOM 3618 C CA . ALA B 1 152 ? 1.791 -21.516 2.199 1 98.75 152 ALA B CA 1
ATOM 3619 C C . ALA B 1 152 ? 1.234 -22.938 2.178 1 98.75 152 ALA B C 1
ATOM 3621 O O . ALA B 1 152 ? 0.655 -23.359 1.179 1 98.75 152 ALA B O 1
ATOM 3622 N N . GLY B 1 153 ? 1.423 -23.672 3.186 1 98.25 153 GLY B N 1
ATOM 3623 C CA . GLY B 1 153 ? 0.934 -25.031 3.334 1 98.25 153 GLY B CA 1
ATOM 3624 C C . GLY B 1 153 ? 1.19 -25.609 4.715 1 98.25 153 GLY B C 1
ATOM 3625 O O . GLY B 1 153 ? 1.789 -24.953 5.566 1 98.25 153 GLY B O 1
ATOM 3626 N N . GLU B 1 154 ? 0.729 -26.781 4.922 1 96.88 154 GLU B N 1
ATOM 3627 C CA . GLU B 1 154 ? 0.767 -27.391 6.254 1 96.88 154 GLU B CA 1
ATOM 3628 C C . GLU B 1 154 ? 2.107 -28.062 6.512 1 96.88 154 GLU B C 1
ATOM 3630 O O . GLU B 1 154 ? 2.648 -27.984 7.613 1 96.88 154 GLU B O 1
ATOM 3635 N N . ASN B 1 155 ? 2.658 -28.766 5.516 1 97.88 155 ASN B N 1
ATOM 3636 C CA . ASN B 1 155 ? 3.908 -29.5 5.676 1 97.88 155 ASN B CA 1
ATOM 3637 C C . ASN B 1 155 ? 5.121 -28.578 5.547 1 97.88 155 ASN B C 1
ATOM 3639 O O . ASN B 1 155 ? 5.637 -28.375 4.449 1 97.88 155 ASN B O 1
ATOM 3643 N N . GLU B 1 156 ? 5.637 -28.188 6.652 1 98.31 156 GLU B N 1
ATOM 3644 C CA . GLU B 1 156 ? 6.719 -27.203 6.684 1 98.31 156 GLU B CA 1
ATOM 3645 C C . GLU B 1 156 ? 8.016 -27.797 6.125 1 98.31 156 GLU B C 1
ATOM 3647 O O . GLU B 1 156 ? 8.75 -27.109 5.406 1 98.31 156 GLU B O 1
ATOM 3652 N N . VAL B 1 157 ? 8.289 -28.984 6.449 1 98.56 157 VAL B N 1
ATOM 3653 C CA . VAL B 1 157 ? 9.523 -29.625 6.016 1 98.56 157 VAL B CA 1
ATOM 3654 C C . VAL B 1 157 ? 9.562 -29.703 4.492 1 98.56 157 VAL B C 1
ATOM 3656 O O . VAL B 1 157 ? 10.547 -29.281 3.869 1 98.56 157 VAL B O 1
ATOM 3659 N N . LEU B 1 158 ? 8.516 -30.203 3.932 1 98.44 158 LEU B N 1
ATOM 3660 C CA . LEU B 1 158 ? 8.422 -30.297 2.479 1 98.44 158 LEU B CA 1
ATOM 3661 C C . LEU B 1 158 ? 8.422 -28.906 1.846 1 98.44 158 LEU B C 1
ATOM 3663 O O . LEU B 1 158 ? 9.078 -28.688 0.824 1 98.44 158 LEU B O 1
ATOM 3667 N N . GLY B 1 159 ? 7.684 -28 2.443 1 98.69 159 GLY B N 1
ATOM 3668 C CA . GLY B 1 159 ? 7.648 -26.625 1.951 1 98.69 159 GLY B CA 1
ATOM 3669 C C . GLY B 1 159 ? 9.016 -25.969 1.918 1 98.69 159 GLY B C 1
ATOM 3670 O O . GLY B 1 159 ? 9.383 -25.344 0.923 1 98.69 159 GLY B O 1
ATOM 3671 N N . THR B 1 160 ? 9.734 -26.141 2.98 1 98.56 160 THR B N 1
ATOM 3672 C CA . THR B 1 160 ? 11.078 -25.562 3.072 1 98.56 160 THR B CA 1
ATOM 3673 C C . THR B 1 160 ? 12.008 -26.188 2.039 1 98.56 160 THR B C 1
ATOM 3675 O O . THR B 1 160 ? 12.836 -25.5 1.444 1 98.56 160 THR B O 1
ATOM 3678 N N . SER B 1 161 ? 11.867 -27.453 1.858 1 98.38 161 SER B N 1
ATOM 3679 C CA . SER B 1 161 ? 12.648 -28.125 0.833 1 98.38 161 SER B CA 1
ATOM 3680 C C . SER B 1 161 ? 12.359 -27.562 -0.552 1 98.38 161 SER B C 1
ATOM 3682 O O . SER B 1 161 ? 13.281 -27.328 -1.341 1 98.38 161 SER B O 1
ATOM 3684 N N . LEU B 1 162 ? 11.117 -27.328 -0.842 1 98.62 162 LEU B N 1
ATOM 3685 C CA . LEU B 1 162 ? 10.719 -26.75 -2.123 1 98.62 162 LEU B CA 1
ATOM 3686 C C . LEU B 1 162 ? 11.281 -25.344 -2.291 1 98.62 162 LEU B C 1
ATOM 3688 O O . LEU B 1 162 ? 11.758 -24.984 -3.369 1 98.62 162 LEU B O 1
ATOM 3692 N N . ILE B 1 163 ? 11.234 -24.594 -1.24 1 98.69 163 ILE B N 1
ATOM 3693 C CA . ILE B 1 163 ? 11.75 -23.219 -1.258 1 98.69 163 ILE B CA 1
ATOM 3694 C C . ILE B 1 163 ? 13.242 -23.234 -1.584 1 98.69 163 ILE B C 1
ATOM 3696 O O . ILE B 1 163 ? 13.703 -22.453 -2.424 1 98.69 163 ILE B O 1
ATOM 3700 N N . ASN B 1 164 ? 13.953 -24.094 -0.956 1 98.38 164 ASN B N 1
ATOM 3701 C CA . ASN B 1 164 ? 15.391 -24.188 -1.193 1 98.38 164 ASN B CA 1
ATOM 3702 C C . ASN B 1 164 ? 15.695 -24.531 -2.648 1 98.38 164 ASN B C 1
ATOM 3704 O O . ASN B 1 164 ? 16.703 -24.094 -3.199 1 98.38 164 ASN B O 1
ATOM 3708 N N . LYS B 1 165 ? 14.852 -25.266 -3.244 1 97.94 165 LYS B N 1
ATOM 3709 C CA . LYS B 1 165 ? 15.055 -25.719 -4.621 1 97.94 165 LYS B CA 1
ATOM 3710 C C . LYS B 1 165 ? 14.617 -24.641 -5.613 1 97.94 165 LYS B C 1
ATOM 3712 O O . LYS B 1 165 ? 15.172 -24.547 -6.711 1 97.94 165 LYS B O 1
ATOM 3717 N N . MET B 1 166 ? 13.664 -23.828 -5.211 1 98.25 166 MET B N 1
ATOM 3718 C CA . MET B 1 166 ? 13 -22.984 -6.195 1 98.25 166 MET B CA 1
ATOM 3719 C C . MET B 1 166 ? 13.477 -21.531 -6.074 1 98.25 166 MET B C 1
ATOM 3721 O O . MET B 1 166 ? 13.336 -20.75 -7.012 1 98.25 166 MET B O 1
ATOM 3725 N N . SER B 1 167 ? 13.969 -21.125 -4.902 1 98 167 SER B N 1
ATOM 3726 C CA . SER B 1 167 ? 14.43 -19.75 -4.715 1 98 167 SER B CA 1
ATOM 3727 C C . SER B 1 167 ? 15.602 -19.422 -5.633 1 98 167 SER B C 1
ATOM 3729 O O . SER B 1 167 ? 16.469 -20.281 -5.855 1 98 167 SER B O 1
ATOM 3731 N N . ASN B 1 168 ? 15.68 -18.25 -6.172 1 97.25 168 ASN B N 1
ATOM 3732 C CA . ASN B 1 168 ? 16.719 -17.766 -7.062 1 97.25 168 ASN B CA 1
ATOM 3733 C C . ASN B 1 168 ? 16.766 -16.234 -7.102 1 97.25 168 ASN B C 1
ATOM 3735 O O . ASN B 1 168 ? 16.234 -15.578 -6.211 1 97.25 168 ASN B O 1
ATOM 3739 N N . LYS B 1 169 ? 17.422 -15.68 -8.062 1 95.31 169 LYS B N 1
ATOM 3740 C CA . LYS B 1 169 ? 17.594 -14.234 -8.125 1 95.31 169 LYS B CA 1
ATOM 3741 C C . LYS B 1 169 ? 16.266 -13.523 -8.336 1 95.31 169 LYS B C 1
ATOM 3743 O O . LYS B 1 169 ? 16.078 -12.398 -7.883 1 95.31 169 LYS B O 1
ATOM 3748 N N . THR B 1 170 ? 15.289 -14.203 -8.992 1 97.56 170 THR B N 1
ATOM 3749 C CA . THR B 1 170 ? 13.984 -13.633 -9.297 1 97.56 170 THR B CA 1
ATOM 3750 C C . THR B 1 170 ? 13.008 -13.844 -8.141 1 97.56 170 THR B C 1
ATOM 3752 O O . THR B 1 170 ? 12.289 -12.922 -7.754 1 97.56 170 THR B O 1
ATOM 3755 N N . PHE B 1 171 ? 13.102 -15.023 -7.555 1 97.75 171 PHE B N 1
ATOM 3756 C CA . PHE B 1 171 ? 12.117 -15.414 -6.555 1 97.75 171 PHE B CA 1
ATOM 3757 C C . PHE B 1 171 ? 12.758 -15.5 -5.172 1 97.75 171 PHE B C 1
ATOM 3759 O O . PHE B 1 171 ? 13.555 -16.406 -4.902 1 97.75 171 PHE B O 1
ATOM 3766 N N . LYS B 1 172 ? 12.414 -14.617 -4.348 1 98 172 LYS B N 1
ATOM 3767 C CA . LYS B 1 172 ? 12.562 -14.828 -2.912 1 98 172 LYS B CA 1
ATOM 3768 C C . LYS B 1 172 ? 11.297 -15.422 -2.312 1 98 172 LYS B C 1
ATOM 3770 O O . LYS B 1 172 ? 10.273 -14.742 -2.207 1 98 172 LYS B O 1
ATOM 3775 N N . ILE B 1 173 ? 11.352 -16.672 -1.895 1 98.56 173 ILE B N 1
ATOM 3776 C CA . ILE B 1 173 ? 10.148 -17.375 -1.445 1 98.56 173 ILE B CA 1
ATOM 3777 C C . ILE B 1 173 ? 10.195 -17.547 0.071 1 98.56 173 ILE B C 1
ATOM 3779 O O . ILE B 1 173 ? 11.211 -17.953 0.626 1 98.56 173 ILE B O 1
ATOM 3783 N N . VAL B 1 174 ? 9.141 -17.188 0.731 1 98 174 VAL B N 1
ATOM 3784 C CA . VAL B 1 174 ? 9.039 -17.328 2.18 1 98 174 VAL B CA 1
ATOM 3785 C C . VAL B 1 174 ? 7.926 -18.312 2.527 1 98 174 VAL B C 1
ATOM 3787 O O . VAL B 1 174 ? 6.883 -18.344 1.869 1 98 174 VAL B O 1
ATOM 3790 N N . TYR B 1 175 ? 8.125 -19.094 3.568 1 98.5 175 TYR B N 1
ATOM 3791 C CA . TYR B 1 175 ? 7.164 -20.109 3.977 1 98.5 175 TYR B CA 1
ATOM 3792 C C . TYR B 1 175 ? 6.117 -19.531 4.914 1 98.5 175 TYR B C 1
ATOM 3794 O O . TYR B 1 175 ? 6.41 -18.625 5.695 1 98.5 175 TYR B O 1
ATOM 3802 N N . SER B 1 176 ? 4.898 -20.016 4.816 1 98.12 176 SER B N 1
ATOM 3803 C CA . SER B 1 176 ? 3.844 -19.703 5.773 1 98.12 176 SER B CA 1
ATOM 3804 C C . SER B 1 176 ? 2.949 -20.922 6.023 1 98.12 176 SER B C 1
ATOM 3806 O O . SER B 1 176 ? 2.701 -21.719 5.113 1 98.12 176 SER B O 1
ATOM 3808 N N . LYS B 1 177 ? 2.451 -21.031 7.223 1 97.38 177 LYS B N 1
ATOM 3809 C CA . LYS B 1 177 ? 1.462 -22.047 7.543 1 97.38 177 LYS B CA 1
ATOM 3810 C C . LYS B 1 177 ? 0.044 -21.531 7.309 1 97.38 177 LYS B C 1
ATOM 3812 O O . LYS B 1 177 ? -0.915 -22.312 7.34 1 97.38 177 LYS B O 1
ATOM 3817 N N . ASP B 1 178 ? -0.064 -20.281 7.066 1 97.69 178 ASP B N 1
ATOM 3818 C CA . ASP B 1 178 ? -1.369 -19.625 7.004 1 97.69 178 ASP B CA 1
ATOM 3819 C C . ASP B 1 178 ? -1.95 -19.688 5.594 1 97.69 178 ASP B C 1
ATOM 3821 O O . ASP B 1 178 ? -2.123 -18.656 4.938 1 97.69 178 ASP B O 1
ATOM 3825 N N . THR B 1 179 ? -2.42 -20.812 5.203 1 97.5 179 THR B N 1
ATOM 3826 C CA . THR B 1 179 ? -2.951 -21.031 3.863 1 97.5 179 THR B CA 1
ATOM 3827 C C . THR B 1 179 ? -4.215 -20.219 3.639 1 97.5 179 THR B C 1
ATOM 3829 O O . THR B 1 179 ? -4.402 -19.625 2.566 1 97.5 179 THR B O 1
ATOM 3832 N N . LEU B 1 180 ? -5.016 -20.156 4.605 1 97.69 180 LEU B N 1
ATOM 3833 C CA . LEU B 1 180 ? -6.289 -19.453 4.465 1 97.69 180 LEU B CA 1
ATOM 3834 C C . LEU B 1 180 ? -6.07 -17.953 4.309 1 97.69 180 LEU B C 1
ATOM 3836 O O . LEU B 1 180 ? -6.621 -17.328 3.393 1 97.69 180 LEU B O 1
ATOM 3840 N N . GLY B 1 181 ? -5.227 -17.312 5.227 1 98 181 GLY B N 1
ATOM 3841 C CA . GLY B 1 181 ? -4.957 -15.891 5.16 1 98 181 GLY B CA 1
ATOM 3842 C C . GLY B 1 181 ? -4.371 -15.453 3.832 1 98 181 GLY B C 1
ATOM 3843 O O . GLY B 1 181 ? -4.773 -14.43 3.275 1 98 181 GLY B O 1
ATOM 3844 N N . VAL B 1 182 ? -3.502 -16.281 3.309 1 98.38 182 VAL B N 1
ATOM 3845 C CA . VAL B 1 182 ? -2.85 -16 2.037 1 98.38 182 VAL B CA 1
ATOM 3846 C C . VAL B 1 182 ? -3.889 -15.961 0.919 1 98.38 182 VAL B C 1
ATOM 3848 O O . VAL B 1 182 ? -3.863 -15.062 0.07 1 98.38 182 VAL B O 1
ATOM 3851 N N . GLN B 1 183 ? -4.844 -16.844 0.955 1 98.5 183 GLN B N 1
ATOM 3852 C CA . GLN B 1 183 ? -5.84 -16.938 -0.105 1 98.5 183 GLN B CA 1
ATOM 3853 C C . GLN B 1 183 ? -6.871 -15.82 0.008 1 98.5 183 GLN B C 1
ATOM 3855 O O . GLN B 1 183 ? -7.375 -15.328 -1.005 1 98.5 183 GLN B O 1
ATOM 3860 N N . ILE B 1 184 ? -7.219 -15.414 1.228 1 98.38 184 ILE B N 1
ATOM 3861 C CA . ILE B 1 184 ? -8.195 -14.352 1.443 1 98.38 184 ILE B CA 1
ATOM 3862 C C . ILE B 1 184 ? -7.668 -13.039 0.864 1 98.38 184 ILE B C 1
ATOM 3864 O O . ILE B 1 184 ? -8.375 -12.352 0.121 1 98.38 184 ILE B O 1
ATOM 3868 N N . GLY B 1 185 ? -6.418 -12.688 1.221 1 98.19 185 GLY B N 1
ATOM 3869 C CA . GLY B 1 185 ? -5.809 -11.5 0.641 1 98.19 185 GLY B CA 1
ATOM 3870 C C . GLY B 1 185 ? -5.781 -11.523 -0.876 1 98.19 185 GLY B C 1
ATOM 3871 O O . GLY B 1 185 ? -6.133 -10.531 -1.524 1 98.19 185 GLY B O 1
ATOM 3872 N N . ALA B 1 186 ? -5.438 -12.656 -1.413 1 97.88 186 ALA B N 1
ATOM 3873 C CA . ALA B 1 186 ? -5.316 -12.82 -2.859 1 97.88 186 ALA B CA 1
ATOM 3874 C C . ALA B 1 186 ? -6.68 -12.703 -3.539 1 97.88 186 ALA B C 1
ATOM 3876 O O . ALA B 1 186 ? -6.781 -12.188 -4.656 1 97.88 186 ALA B O 1
ATOM 3877 N N . ALA B 1 187 ? -7.688 -13.141 -2.918 1 97.88 187 ALA B N 1
ATOM 3878 C CA . ALA B 1 187 ? -9.031 -13.156 -3.502 1 97.88 187 ALA B CA 1
ATOM 3879 C C . ALA B 1 187 ? -9.625 -11.758 -3.543 1 97.88 187 ALA B C 1
ATOM 3881 O O . ALA B 1 187 ? -10.289 -11.383 -4.516 1 97.88 187 ALA B O 1
ATOM 3882 N N . LEU B 1 188 ? -9.43 -10.961 -2.512 1 98.62 188 LEU B N 1
ATOM 3883 C CA . LEU B 1 188 ? -10.109 -9.68 -2.385 1 98.62 188 LEU B CA 1
ATOM 3884 C C . LEU B 1 188 ? -9.359 -8.586 -3.133 1 98.62 188 LEU B C 1
ATOM 3886 O O . LEU B 1 188 ? -9.953 -7.594 -3.561 1 98.62 188 LEU B O 1
ATOM 3890 N N . LYS B 1 189 ? -8.039 -8.789 -3.293 1 98.5 189 LYS B N 1
ATOM 3891 C CA . LYS B 1 189 ? -7.215 -7.703 -3.812 1 98.5 189 LYS B CA 1
ATOM 3892 C C . LYS B 1 189 ? -7.691 -7.258 -5.191 1 98.5 189 LYS B C 1
ATOM 3894 O O . LYS B 1 189 ? -7.668 -6.07 -5.512 1 98.5 189 LYS B O 1
ATOM 3899 N N . ASN B 1 190 ? -8.203 -8.211 -6.027 1 97.88 190 ASN B N 1
ATOM 3900 C CA . ASN B 1 190 ? -8.625 -7.906 -7.387 1 97.88 190 ASN B CA 1
ATOM 3901 C C . ASN B 1 190 ? -9.875 -7.027 -7.402 1 97.88 190 ASN B C 1
ATOM 3903 O O . ASN B 1 190 ? -10.008 -6.148 -8.258 1 97.88 190 ASN B O 1
ATOM 3907 N N . ILE B 1 191 ? -10.766 -7.27 -6.453 1 98.69 191 ILE B N 1
ATOM 3908 C CA . ILE B 1 191 ? -11.984 -6.48 -6.352 1 98.69 191 ILE B CA 1
ATOM 3909 C C . ILE B 1 191 ? -11.656 -5.074 -5.867 1 98.69 191 ILE B C 1
ATOM 3911 O O . ILE B 1 191 ? -12.156 -4.086 -6.406 1 98.69 191 ILE B O 1
ATOM 3915 N N . ILE B 1 192 ? -10.805 -4.992 -4.883 1 98.88 192 ILE B N 1
ATOM 3916 C CA . ILE B 1 192 ? -10.375 -3.709 -4.34 1 98.88 192 ILE B CA 1
ATOM 3917 C C . ILE B 1 192 ? -9.648 -2.91 -5.414 1 98.88 192 ILE B C 1
ATOM 3919 O O . ILE B 1 192 ? -9.781 -1.687 -5.488 1 98.88 192 ILE B O 1
ATOM 3923 N N . ALA B 1 193 ? -8.922 -3.611 -6.293 1 98.81 193 ALA B N 1
ATOM 3924 C CA . ALA B 1 193 ? -8.211 -2.959 -7.391 1 98.81 193 ALA B CA 1
ATOM 3925 C C . ALA B 1 193 ? -9.18 -2.324 -8.375 1 98.81 193 ALA B C 1
ATOM 3927 O O . ALA B 1 193 ? -8.906 -1.264 -8.938 1 98.81 193 ALA B O 1
ATOM 3928 N N . ILE B 1 194 ? -10.281 -2.986 -8.609 1 98.62 194 ILE B N 1
ATOM 3929 C CA . ILE B 1 194 ? -11.305 -2.393 -9.469 1 98.62 194 ILE B CA 1
ATOM 3930 C C . ILE B 1 194 ? -11.789 -1.08 -8.852 1 98.62 194 ILE B C 1
ATOM 3932 O O . ILE B 1 194 ? -11.906 -0.069 -9.555 1 98.62 194 ILE B O 1
ATOM 3936 N N . ALA B 1 195 ? -12.039 -1.074 -7.539 1 98.88 195 ALA B N 1
ATOM 3937 C CA . ALA B 1 195 ? -12.461 0.134 -6.84 1 98.88 195 ALA B CA 1
ATOM 3938 C C . ALA B 1 195 ? -11.422 1.243 -6.973 1 98.88 195 ALA B C 1
ATOM 3940 O O . ALA B 1 195 ? -11.766 2.391 -7.27 1 98.88 195 ALA B O 1
ATOM 3941 N N . CYS B 1 196 ? -10.188 0.939 -6.785 1 98.81 196 CYS B N 1
ATOM 3942 C CA . CYS B 1 196 ? -9.109 1.912 -6.922 1 98.81 196 CYS B CA 1
ATOM 3943 C C . CYS B 1 196 ? -9.031 2.449 -8.344 1 98.81 196 CYS B C 1
ATOM 3945 O O . CYS B 1 196 ? -8.812 3.645 -8.547 1 98.81 196 CYS B O 1
ATOM 3947 N N . GLY B 1 197 ? -9.172 1.528 -9.305 1 98.62 197 GLY B N 1
ATOM 3948 C CA . GLY B 1 197 ? -9.195 1.943 -10.703 1 98.62 197 GLY B CA 1
ATOM 3949 C C . GLY B 1 197 ? -10.305 2.938 -11.008 1 98.62 197 GLY B C 1
ATOM 3950 O O . GLY B 1 197 ? -10.078 3.928 -11.703 1 98.62 197 GLY B O 1
ATOM 3951 N N . ILE B 1 198 ? -11.484 2.688 -10.461 1 98.69 198 ILE B N 1
ATOM 3952 C CA . ILE B 1 198 ? -12.625 3.578 -10.656 1 98.69 198 ILE B CA 1
ATOM 3953 C C . ILE B 1 198 ? -12.289 4.969 -10.125 1 98.69 198 ILE B C 1
ATOM 3955 O O . ILE B 1 198 ? -12.516 5.973 -10.797 1 98.69 198 ILE B O 1
ATOM 3959 N N . ILE B 1 199 ? -11.734 5.043 -8.953 1 98.69 199 ILE B N 1
ATOM 3960 C CA . ILE B 1 199 ? -11.359 6.301 -8.32 1 98.69 199 ILE B CA 1
ATOM 3961 C C . ILE B 1 199 ? -10.32 7.023 -9.18 1 98.69 199 ILE B C 1
ATOM 3963 O O . ILE B 1 199 ? -10.422 8.234 -9.406 1 98.69 199 ILE B O 1
ATOM 3967 N N . THR B 1 200 ? -9.367 6.309 -9.688 1 98.38 200 THR B N 1
ATOM 3968 C CA . THR B 1 200 ? -8.328 6.863 -10.555 1 98.38 200 THR B CA 1
ATOM 3969 C C . THR B 1 200 ? -8.938 7.383 -11.859 1 98.38 200 THR B C 1
ATOM 3971 O O . THR B 1 200 ? -8.617 8.484 -12.305 1 98.38 200 THR B O 1
ATOM 3974 N N . GLY B 1 201 ? -9.758 6.566 -12.461 1 98.38 201 GLY B N 1
ATOM 3975 C CA . GLY B 1 201 ? -10.391 6.949 -13.711 1 98.38 201 GLY B CA 1
ATOM 3976 C C . GLY B 1 201 ? -11.25 8.195 -13.594 1 98.38 201 GLY B C 1
ATOM 3977 O O . GLY B 1 201 ? -11.367 8.969 -14.539 1 98.38 201 GLY B O 1
ATOM 3978 N N . LYS B 1 202 ? -11.852 8.406 -12.414 1 98.31 202 LYS B N 1
ATOM 3979 C CA . LYS B 1 202 ? -12.695 9.562 -12.141 1 98.31 202 LYS B CA 1
ATOM 3980 C C . LYS B 1 202 ? -11.859 10.773 -11.742 1 98.31 202 LYS B C 1
ATOM 3982 O O . LYS B 1 202 ? -12.406 11.852 -11.484 1 98.31 202 LYS B O 1
ATOM 3987 N N . ASN B 1 203 ? -10.531 10.594 -11.672 1 97.88 203 ASN B N 1
ATOM 3988 C CA . ASN B 1 203 ? -9.578 11.648 -11.336 1 97.88 203 ASN B CA 1
ATOM 3989 C C . ASN B 1 203 ? -9.836 12.227 -9.945 1 97.88 203 ASN B C 1
ATOM 3991 O O . ASN B 1 203 ? -9.859 13.445 -9.773 1 97.88 203 ASN B O 1
ATOM 3995 N N . LEU B 1 204 ? -10.055 11.328 -9.016 1 98.12 204 LEU B N 1
ATOM 3996 C CA . LEU B 1 204 ? -10.336 11.766 -7.656 1 98.12 204 LEU B CA 1
ATOM 3997 C C . LEU B 1 204 ? -9.062 11.828 -6.828 1 98.12 204 LEU B C 1
ATOM 3999 O O . LEU B 1 204 ? -9.102 12.164 -5.641 1 98.12 204 LEU B O 1
ATOM 4003 N N . GLY B 1 205 ? -7.922 11.523 -7.426 1 97.75 205 GLY B N 1
ATOM 4004 C CA . GLY B 1 205 ? -6.629 11.781 -6.812 1 97.75 205 GLY B CA 1
ATOM 4005 C C . GLY B 1 205 ? -6.051 10.562 -6.113 1 97.75 205 GLY B C 1
ATOM 4006 O O . GLY B 1 205 ? -6.762 9.586 -5.867 1 97.75 205 GLY B O 1
ATOM 4007 N N . ASN B 1 206 ? -4.758 10.586 -5.766 1 98.12 206 ASN B N 1
ATOM 4008 C CA . ASN B 1 206 ? -4.027 9.508 -5.109 1 98.12 206 ASN B CA 1
ATOM 4009 C C . ASN B 1 206 ? -4.402 9.398 -3.633 1 98.12 206 ASN B C 1
ATOM 4011 O O . ASN B 1 206 ? -4.355 8.305 -3.059 1 98.12 206 ASN B O 1
ATOM 4015 N N . ASN B 1 207 ? -4.785 10.531 -2.992 1 98.56 207 ASN B N 1
ATOM 4016 C CA . ASN B 1 207 ? -5.234 10.477 -1.605 1 98.56 207 ASN B CA 1
ATOM 4017 C C . ASN B 1 207 ? -6.41 9.516 -1.437 1 98.56 207 ASN B C 1
ATOM 4019 O O . ASN B 1 207 ? -6.418 8.695 -0.52 1 98.56 207 ASN B O 1
ATOM 4023 N N . ALA B 1 208 ? -7.324 9.656 -2.373 1 98.44 208 ALA B N 1
ATOM 4024 C CA . ALA B 1 208 ? -8.516 8.812 -2.332 1 98.44 208 ALA B CA 1
ATOM 4025 C C . ALA B 1 208 ? -8.164 7.352 -2.594 1 98.44 208 ALA B C 1
ATOM 4027 O O . ALA B 1 208 ? -8.703 6.449 -1.941 1 98.44 208 ALA B O 1
ATOM 4028 N N . VAL B 1 209 ? -7.277 7.125 -3.547 1 98.62 209 VAL B N 1
ATOM 4029 C CA . VAL B 1 209 ? -6.859 5.766 -3.854 1 98.62 209 VAL B CA 1
ATOM 4030 C C . VAL B 1 209 ? -6.242 5.121 -2.615 1 98.62 209 VAL B C 1
ATOM 4032 O O . VAL B 1 209 ? -6.57 3.982 -2.27 1 98.62 209 VAL B O 1
ATOM 4035 N N . ALA B 1 210 ? -5.355 5.816 -1.907 1 98.62 210 ALA B N 1
ATOM 4036 C CA . ALA B 1 210 ? -4.73 5.316 -0.686 1 98.62 210 ALA B CA 1
ATOM 4037 C C . ALA B 1 210 ? -5.777 5.016 0.382 1 98.62 210 ALA B C 1
ATOM 4039 O O . ALA B 1 210 ? -5.668 4.02 1.104 1 98.62 210 ALA B O 1
ATOM 4040 N N . SER B 1 211 ? -6.781 5.855 0.438 1 98.19 211 SER B N 1
ATOM 4041 C CA . SER B 1 211 ? -7.871 5.652 1.388 1 98.19 211 SER B CA 1
ATOM 4042 C C . SER B 1 211 ? -8.641 4.371 1.082 1 98.19 211 SER B C 1
ATOM 4044 O O . SER B 1 211 ? -8.992 3.619 1.993 1 98.19 211 SER B O 1
ATOM 4046 N N . VAL B 1 212 ? -8.891 4.137 -0.163 1 98.69 212 VAL B N 1
ATOM 4047 C CA . VAL B 1 212 ? -9.633 2.953 -0.587 1 98.69 212 VAL B CA 1
ATOM 4048 C C . VAL B 1 212 ? -8.82 1.696 -0.275 1 98.69 212 VAL B C 1
ATOM 4050 O O . VAL B 1 212 ? -9.375 0.688 0.17 1 98.69 212 VAL B O 1
ATOM 4053 N N . ILE B 1 213 ? -7.543 1.762 -0.482 1 98.81 213 ILE B N 1
ATOM 4054 C CA . ILE B 1 213 ? -6.688 0.612 -0.208 1 98.81 213 ILE B CA 1
ATOM 4055 C C . ILE B 1 213 ? -6.719 0.291 1.284 1 98.81 213 ILE B C 1
ATOM 4057 O O . ILE B 1 213 ? -6.824 -0.875 1.673 1 98.81 213 ILE B O 1
ATOM 4061 N N . ALA B 1 214 ? -6.617 1.29 2.137 1 98.56 214 ALA B N 1
ATOM 4062 C CA . ALA B 1 214 ? -6.695 1.067 3.578 1 98.56 214 ALA B CA 1
ATOM 4063 C C . ALA B 1 214 ? -8.039 0.457 3.969 1 98.56 214 ALA B C 1
ATOM 4065 O O . ALA B 1 214 ? -8.094 -0.478 4.77 1 98.56 214 ALA B O 1
ATOM 4066 N N . LYS B 1 215 ? -9.109 0.972 3.396 1 98.44 215 LYS B N 1
ATOM 4067 C CA . LYS B 1 215 ? -10.43 0.407 3.648 1 98.44 215 LYS B CA 1
ATOM 4068 C C . LYS B 1 215 ? -10.516 -1.03 3.145 1 98.44 215 LYS B C 1
ATOM 4070 O O . LYS B 1 215 ? -11.172 -1.871 3.766 1 98.44 215 LYS B O 1
ATOM 4075 N N . GLY B 1 216 ? -9.922 -1.23 1.989 1 98.69 216 GLY B N 1
ATOM 4076 C CA . GLY B 1 216 ? -9.867 -2.584 1.459 1 98.69 216 GLY B CA 1
ATOM 4077 C C . GLY B 1 216 ? -9.18 -3.562 2.391 1 98.69 216 GLY B C 1
ATOM 4078 O O . GLY B 1 216 ? -9.625 -4.699 2.547 1 98.69 216 GLY B O 1
ATOM 4079 N N . MET B 1 217 ? -8.094 -3.137 2.982 1 98.62 217 MET B N 1
ATOM 4080 C CA . MET B 1 217 ? -7.387 -3.973 3.949 1 98.62 217 MET B CA 1
ATOM 4081 C C . MET B 1 217 ? -8.281 -4.301 5.141 1 98.62 217 MET B C 1
ATOM 4083 O O . MET B 1 217 ? -8.188 -5.387 5.711 1 98.62 217 MET B O 1
ATOM 4087 N N . GLU B 1 218 ? -9.086 -3.363 5.539 1 98.12 218 GLU B N 1
ATOM 4088 C CA . GLU B 1 218 ? -10.047 -3.619 6.609 1 98.12 218 GLU B CA 1
ATOM 4089 C C . GLU B 1 218 ? -11.031 -4.715 6.215 1 98.12 218 GLU B C 1
ATOM 4091 O O . GLU B 1 218 ? -11.445 -5.516 7.055 1 98.12 218 GLU B O 1
ATOM 4096 N N . GLU B 1 219 ? -11.469 -4.711 4.977 1 98.69 219 GLU B N 1
ATOM 4097 C CA . GLU B 1 219 ? -12.383 -5.754 4.52 1 98.69 219 GLU B CA 1
ATOM 4098 C C . GLU B 1 219 ? -11.695 -7.117 4.492 1 98.69 219 GLU B C 1
ATOM 4100 O O . GLU B 1 219 ? -12.312 -8.133 4.816 1 98.69 219 GLU B O 1
ATOM 4105 N N . ILE B 1 220 ? -10.43 -7.109 4.098 1 98.62 220 ILE B N 1
ATOM 4106 C CA . ILE B 1 220 ? -9.656 -8.344 4.148 1 98.62 220 ILE B CA 1
ATOM 4107 C C . ILE B 1 220 ? -9.594 -8.859 5.582 1 98.62 220 ILE B C 1
ATOM 4109 O O . ILE B 1 220 ? -9.852 -10.031 5.84 1 98.62 220 ILE B O 1
ATOM 4113 N N . LYS B 1 221 ? -9.273 -7.977 6.523 1 97.94 221 LYS B N 1
ATOM 4114 C CA . LYS B 1 221 ? -9.234 -8.328 7.938 1 97.94 221 LYS B CA 1
ATOM 4115 C C . LYS B 1 221 ? -10.578 -8.891 8.406 1 97.94 221 LYS B C 1
ATOM 4117 O O . LYS B 1 221 ? -10.617 -9.867 9.156 1 97.94 221 LYS B O 1
ATOM 4122 N N . THR B 1 222 ? -11.656 -8.281 7.945 1 97.94 222 THR B N 1
ATOM 4123 C CA . THR B 1 222 ? -12.992 -8.688 8.359 1 97.94 222 THR B CA 1
ATOM 4124 C C . THR B 1 222 ? -13.289 -10.109 7.914 1 97.94 222 THR B C 1
ATOM 4126 O O . THR B 1 222 ? -13.727 -10.938 8.719 1 97.94 222 THR B O 1
ATOM 4129 N N . LEU B 1 223 ? -13.07 -10.391 6.664 1 98.31 223 LEU B N 1
ATOM 4130 C CA . LEU B 1 223 ? -13.297 -11.75 6.18 1 98.31 223 LEU B CA 1
ATOM 4131 C C . LEU B 1 223 ? -12.352 -12.734 6.863 1 98.31 223 LEU B C 1
ATOM 4133 O O . LEU B 1 223 ? -12.758 -13.844 7.211 1 98.31 223 LEU B O 1
ATOM 4137 N N . TYR B 1 224 ? -11.086 -12.305 6.969 1 98.06 224 TYR B N 1
ATOM 4138 C CA . TYR B 1 224 ? -10.07 -13.133 7.613 1 98.06 224 TYR B CA 1
ATOM 4139 C C . TYR B 1 224 ? -10.5 -13.539 9.016 1 98.06 224 TYR B C 1
ATOM 4141 O O . TYR B 1 224 ? -10.438 -14.711 9.375 1 98.06 224 TYR B O 1
ATOM 4149 N N . THR B 1 225 ? -11.008 -12.625 9.812 1 96.75 225 THR B N 1
ATOM 4150 C CA . THR B 1 225 ? -11.438 -12.859 11.188 1 96.75 225 THR B CA 1
ATOM 4151 C C . THR B 1 225 ? -12.664 -13.766 11.219 1 96.75 225 THR B C 1
ATOM 4153 O O . THR B 1 225 ? -12.766 -14.656 12.078 1 96.75 225 THR B O 1
ATOM 4156 N N . ALA B 1 226 ? -13.547 -13.516 10.312 1 96.94 226 ALA B N 1
ATOM 4157 C CA . ALA B 1 226 ? -14.781 -14.297 10.273 1 96.94 226 ALA B CA 1
ATOM 4158 C C . ALA B 1 226 ? -14.5 -15.758 9.969 1 96.94 226 ALA B C 1
ATOM 4160 O O . ALA B 1 226 ? -15.18 -16.656 10.477 1 96.94 226 ALA B O 1
ATOM 4161 N N . LYS B 1 227 ? -13.445 -16.031 9.172 1 95.88 227 LYS B N 1
ATOM 4162 C CA . LYS B 1 227 ? -13.156 -17.391 8.711 1 95.88 227 LYS B CA 1
ATOM 4163 C C . LYS B 1 227 ? -12.211 -18.109 9.664 1 95.88 227 LYS B C 1
ATOM 4165 O O . LYS B 1 227 ? -12.25 -19.328 9.781 1 95.88 227 LYS B O 1
ATOM 4170 N N . ASN B 1 228 ? -11.242 -17.5 10.273 1 88.88 228 ASN B N 1
ATOM 4171 C CA . ASN B 1 228 ? -10.164 -18.141 11.016 1 88.88 228 ASN B CA 1
ATOM 4172 C C . ASN B 1 228 ? -10.211 -17.781 12.492 1 88.88 228 ASN B C 1
ATOM 4174 O O . ASN B 1 228 ? -9.453 -18.328 13.297 1 88.88 228 ASN B O 1
ATOM 4178 N N . GLU B 1 229 ? -11.078 -16.922 13.008 1 81.5 229 GLU B N 1
ATOM 4179 C CA . GLU B 1 229 ? -11.227 -16.422 14.375 1 81.5 229 GLU B CA 1
ATOM 4180 C C . GLU B 1 229 ? -10.016 -15.602 14.797 1 81.5 229 GLU B C 1
ATOM 4182 O O . GLU B 1 229 ? -10.156 -14.547 15.414 1 81.5 229 GLU B O 1
ATOM 4187 N N . THR B 1 230 ? -8.75 -16.203 14.461 1 88.25 230 THR B N 1
ATOM 4188 C CA . THR B 1 230 ? -7.539 -15.453 14.773 1 88.25 230 THR B CA 1
ATOM 4189 C C . THR B 1 230 ? -6.832 -15 13.5 1 88.25 230 THR B C 1
ATOM 4191 O O . THR B 1 230 ? -6.926 -15.672 12.469 1 88.25 230 THR B O 1
ATOM 4194 N N . ILE B 1 231 ? -6.199 -13.836 13.602 1 93.19 231 ILE B N 1
ATOM 4195 C CA . ILE B 1 231 ? -5.488 -13.289 12.453 1 93.19 231 ILE B CA 1
ATOM 4196 C C . ILE B 1 231 ? -3.98 -13.406 12.68 1 93.19 231 ILE B C 1
ATOM 4198 O O . ILE B 1 231 ? -3.488 -13.141 13.781 1 93.19 231 ILE B O 1
ATOM 4202 N N . ASN B 1 232 ? -3.307 -13.922 11.711 1 96.19 232 ASN B N 1
ATOM 4203 C CA . ASN B 1 232 ? -1.851 -13.828 11.664 1 96.19 232 ASN B CA 1
ATOM 4204 C C . ASN B 1 232 ? -1.396 -12.5 11.062 1 96.19 232 ASN B C 1
ATOM 4206 O O . ASN B 1 232 ? -1.477 -12.312 9.844 1 96.19 232 ASN B O 1
ATOM 4210 N N . LEU B 1 233 ? -0.931 -11.648 11.93 1 96.38 233 LEU B N 1
ATOM 4211 C CA . LEU B 1 233 ? -0.585 -10.297 11.516 1 96.38 233 LEU B CA 1
ATOM 4212 C C . LEU B 1 233 ? 0.515 -10.312 10.461 1 96.38 233 LEU B C 1
ATOM 4214 O O . LEU B 1 233 ? 0.489 -9.516 9.516 1 96.38 233 LEU B O 1
ATOM 4218 N N . SER B 1 234 ? 1.469 -11.188 10.555 1 96.31 234 SER B N 1
ATOM 4219 C CA . SER B 1 234 ? 2.568 -11.281 9.602 1 96.31 234 SER B CA 1
ATOM 4220 C C . SER B 1 234 ? 2.064 -11.648 8.211 1 96.31 234 SER B C 1
ATOM 4222 O O . SER B 1 234 ? 2.646 -11.242 7.203 1 96.31 234 SER B O 1
ATOM 4224 N N . THR B 1 235 ? 0.974 -12.414 8.195 1 97.75 235 THR B N 1
ATOM 4225 C CA . THR B 1 235 ? 0.353 -12.734 6.914 1 97.75 235 THR B CA 1
ATOM 4226 C C . THR B 1 235 ? -0.385 -11.523 6.352 1 97.75 235 THR B C 1
ATOM 4228 O O . THR B 1 235 ? -0.232 -11.188 5.176 1 97.75 235 THR B O 1
ATOM 4231 N N . LEU B 1 236 ? -1.098 -10.875 7.211 1 98.25 236 LEU B N 1
ATOM 4232 C CA . LEU B 1 236 ? -1.933 -9.758 6.781 1 98.25 236 LEU B CA 1
ATOM 4233 C C . LEU B 1 236 ? -1.082 -8.633 6.195 1 98.25 236 LEU B C 1
ATOM 4235 O O . LEU B 1 236 ? -1.399 -8.102 5.133 1 98.25 236 LEU B O 1
ATOM 4239 N N . ILE B 1 237 ? 0.008 -8.289 6.816 1 98.38 237 ILE B N 1
ATOM 4240 C CA . ILE B 1 237 ? 0.815 -7.168 6.352 1 98.38 237 ILE B CA 1
ATOM 4241 C C . ILE B 1 237 ? 2.004 -7.688 5.547 1 98.38 237 ILE B C 1
ATOM 4243 O O . ILE B 1 237 ? 2.951 -6.945 5.277 1 98.38 237 ILE B O 1
ATOM 4247 N N . GLY B 1 238 ? 1.987 -8.961 5.184 1 98.25 238 GLY B N 1
ATOM 4248 C CA . GLY B 1 238 ? 3.072 -9.594 4.449 1 98.25 238 GLY B CA 1
ATOM 4249 C C . GLY B 1 238 ? 2.932 -9.461 2.943 1 98.25 238 GLY B C 1
ATOM 4250 O O . GLY B 1 238 ? 2.023 -8.781 2.457 1 98.25 238 GLY B O 1
ATOM 4251 N N . PRO B 1 239 ? 3.816 -10.102 2.242 1 98.06 239 PRO B N 1
ATOM 4252 C CA . PRO B 1 239 ? 3.861 -9.945 0.786 1 98.06 239 PRO B CA 1
ATOM 4253 C C . PRO B 1 239 ? 2.609 -10.477 0.096 1 98.06 239 PRO B C 1
ATOM 4255 O O . PRO B 1 239 ? 2.111 -9.867 -0.854 1 98.06 239 PRO B O 1
ATOM 4258 N N . SER B 1 240 ? 2.035 -11.523 0.582 1 97.75 240 SER B N 1
ATOM 4259 C CA . SER B 1 240 ? 0.955 -12.195 -0.14 1 97.75 240 SER B CA 1
ATOM 4260 C C . SER B 1 240 ? -0.375 -11.477 0.071 1 97.75 240 SER B C 1
ATOM 4262 O O . SER B 1 240 ? -1.323 -11.68 -0.69 1 97.75 240 SER B O 1
ATOM 4264 N N . CYS B 1 241 ? -0.521 -10.703 1.13 1 98.31 241 CYS B N 1
ATOM 4265 C CA . CYS B 1 241 ? -1.739 -9.938 1.365 1 98.31 241 CYS B CA 1
ATOM 4266 C C . CYS B 1 241 ? -1.518 -8.461 1.073 1 98.31 241 CYS B C 1
ATOM 4268 O O . CYS B 1 241 ? -1.844 -7.98 -0.015 1 98.31 241 CYS B O 1
ATOM 4270 N N . LEU B 1 242 ? -0.758 -7.828 1.872 1 98.75 242 LEU B N 1
ATOM 4271 C CA . LEU B 1 242 ? -0.517 -6.402 1.695 1 98.75 242 LEU B CA 1
ATOM 4272 C C . LEU B 1 242 ? 0.286 -6.137 0.426 1 98.75 242 LEU B C 1
ATOM 4274 O O . LEU B 1 242 ? -0.092 -5.293 -0.39 1 98.75 242 LEU B O 1
ATOM 4278 N N . GLY B 1 243 ? 1.418 -6.836 0.299 1 98.62 243 GLY B N 1
ATOM 4279 C CA . GLY B 1 243 ? 2.252 -6.621 -0.873 1 98.62 243 GLY B CA 1
ATOM 4280 C C . GLY B 1 243 ? 1.499 -6.785 -2.18 1 98.62 243 GLY B C 1
ATOM 4281 O O . GLY B 1 243 ? 1.591 -5.934 -3.066 1 98.62 243 GLY B O 1
ATOM 4282 N N . ASP B 1 244 ? 0.782 -7.871 -2.254 1 98.56 244 ASP B N 1
ATOM 4283 C CA . ASP B 1 244 ? 0.043 -8.164 -3.477 1 98.56 244 ASP B CA 1
ATOM 4284 C C . ASP B 1 244 ? -1.086 -7.16 -3.693 1 98.56 244 ASP B C 1
ATOM 4286 O O . ASP B 1 244 ? -1.391 -6.797 -4.832 1 98.56 244 ASP B O 1
ATOM 4290 N N . LEU B 1 245 ? -1.72 -6.742 -2.617 1 98.75 245 LEU B N 1
ATOM 4291 C CA . LEU B 1 245 ? -2.76 -5.723 -2.686 1 98.75 245 LEU B CA 1
ATOM 4292 C C . LEU B 1 245 ? -2.211 -4.426 -3.275 1 98.75 245 LEU B C 1
ATOM 4294 O O . LEU B 1 245 ? -2.811 -3.852 -4.188 1 98.75 245 LEU B O 1
ATOM 4298 N N . ILE B 1 246 ? -1.099 -4.004 -2.777 1 98.56 246 ILE B N 1
ATOM 4299 C CA . ILE B 1 246 ? -0.487 -2.754 -3.215 1 98.56 246 ILE B CA 1
ATOM 4300 C C . ILE B 1 246 ? -0.118 -2.85 -4.695 1 98.56 246 ILE B C 1
ATOM 4302 O O . ILE B 1 246 ? -0.438 -1.954 -5.48 1 98.56 246 ILE B O 1
ATOM 4306 N N . LEU B 1 247 ? 0.528 -3.936 -5.062 1 98.44 247 LEU B N 1
ATOM 4307 C CA . LEU B 1 247 ? 0.934 -4.125 -6.453 1 98.44 247 LEU B CA 1
ATOM 4308 C C . LEU B 1 247 ? -0.261 -3.998 -7.391 1 98.44 247 LEU B C 1
ATOM 4310 O O . LEU B 1 247 ? -0.18 -3.324 -8.422 1 98.44 247 LEU B O 1
ATOM 4314 N N . THR B 1 248 ? -1.335 -4.629 -7.02 1 98.25 248 THR B N 1
ATOM 4315 C CA . THR B 1 248 ? -2.502 -4.75 -7.887 1 98.25 248 THR B CA 1
ATOM 4316 C C . THR B 1 248 ? -3.295 -3.445 -7.914 1 98.25 248 THR B C 1
ATOM 4318 O O . THR B 1 248 ? -3.924 -3.115 -8.922 1 98.25 248 THR B O 1
ATOM 4321 N N . CYS B 1 249 ? -3.193 -2.625 -6.871 1 98.5 249 CYS B N 1
ATOM 4322 C CA . CYS B 1 249 ? -4.074 -1.471 -6.715 1 98.5 249 CYS B CA 1
ATOM 4323 C C . CYS B 1 249 ? -3.369 -0.188 -7.145 1 98.5 249 CYS B C 1
ATOM 4325 O O . CYS B 1 249 ? -3.992 0.873 -7.219 1 98.5 249 CYS B O 1
ATOM 4327 N N . THR B 1 250 ? -2.072 -0.251 -7.484 1 96.69 250 THR B N 1
ATOM 4328 C CA . THR B 1 250 ? -1.371 1.015 -7.672 1 96.69 250 THR B CA 1
ATOM 4329 C C . THR B 1 250 ? -0.785 1.104 -9.078 1 96.69 250 THR B C 1
ATOM 4331 O O . THR B 1 250 ? -0.092 2.068 -9.406 1 96.69 250 THR B O 1
ATOM 4334 N N . THR B 1 251 ? -1.007 0.113 -9.906 1 93.44 251 THR B N 1
ATOM 4335 C CA . THR B 1 251 ? -0.49 0.157 -11.266 1 93.44 251 THR B CA 1
ATOM 4336 C C . THR B 1 251 ? -1.529 -0.359 -12.258 1 93.44 251 THR B C 1
ATOM 4338 O O . THR B 1 251 ? -2.281 -1.287 -11.945 1 93.44 251 THR B O 1
ATOM 4341 N N . THR B 1 252 ? -1.498 0.19 -13.445 1 90.69 252 THR B N 1
ATOM 4342 C CA . THR B 1 252 ? -2.443 -0.233 -14.477 1 90.69 252 THR B CA 1
ATOM 4343 C C . THR B 1 252 ? -1.942 -1.486 -15.188 1 90.69 252 THR B C 1
ATOM 4345 O O . THR B 1 252 ? -2.607 -2.004 -16.094 1 90.69 252 THR B O 1
ATOM 4348 N N . HIS B 1 253 ? -0.833 -2.004 -14.758 1 89.75 253 HIS B N 1
ATOM 4349 C CA . HIS B 1 253 ? -0.412 -3.318 -15.227 1 89.75 253 HIS B CA 1
ATOM 4350 C C . HIS B 1 253 ? -1.373 -4.406 -14.758 1 89.75 253 HIS B C 1
ATOM 4352 O O . HIS B 1 253 ? -1.438 -5.484 -15.352 1 89.75 253 HIS B O 1
ATOM 4358 N N . SER B 1 254 ? -2.025 -4.094 -13.703 1 94.38 254 SER B N 1
ATOM 4359 C CA . SER B 1 254 ? -3.104 -4.965 -13.234 1 94.38 254 SER B CA 1
ATOM 4360 C C . SER B 1 254 ? -4.332 -4.84 -14.133 1 94.38 254 SER B C 1
ATOM 4362 O O . SER B 1 254 ? -4.867 -3.744 -14.312 1 94.38 254 SER B O 1
ATOM 4364 N N . ARG B 1 255 ? -4.844 -5.918 -14.617 1 93.69 255 ARG B N 1
ATOM 4365 C CA . ARG B 1 255 ? -6.039 -5.938 -15.453 1 93.69 255 ARG B CA 1
ATOM 4366 C C . ARG B 1 255 ? -7.258 -5.457 -14.68 1 93.69 255 ARG B C 1
ATOM 4368 O O . ARG B 1 255 ? -8.156 -4.836 -15.25 1 93.69 255 ARG B O 1
ATOM 4375 N N . ASN B 1 256 ? -7.27 -5.758 -13.367 1 96.5 256 ASN B N 1
ATOM 4376 C CA . ASN B 1 256 ? -8.367 -5.305 -12.523 1 96.5 256 ASN B CA 1
ATOM 4377 C C . ASN B 1 256 ? -8.359 -3.789 -12.359 1 96.5 256 ASN B C 1
ATOM 4379 O O . ASN B 1 256 ? -9.406 -3.141 -12.469 1 96.5 256 ASN B O 1
ATOM 4383 N N . MET B 1 257 ? -7.16 -3.223 -12.109 1 97.38 257 MET B N 1
ATOM 4384 C CA . MET B 1 257 ? -7.012 -1.775 -11.992 1 97.38 257 MET B CA 1
ATOM 4385 C C . MET B 1 257 ? -7.375 -1.08 -13.297 1 97.38 257 MET B C 1
ATOM 4387 O O . MET B 1 257 ? -8.102 -0.087 -13.297 1 97.38 257 MET B O 1
ATOM 4391 N N . SER B 1 258 ? -6.875 -1.609 -14.422 1 96.94 258 SER B N 1
ATOM 4392 C CA . SER B 1 258 ? -7.148 -1.024 -15.727 1 96.94 258 SER B CA 1
ATOM 4393 C C . SER B 1 258 ? -8.641 -1.072 -16.047 1 96.94 258 SER B C 1
ATOM 4395 O O . SER B 1 258 ? -9.18 -0.129 -16.625 1 96.94 258 SER B O 1
ATOM 4397 N N . PHE B 1 259 ? -9.242 -2.213 -15.711 1 97.25 259 PHE B N 1
ATOM 4398 C CA . PHE B 1 259 ? -10.688 -2.354 -15.867 1 97.25 259 PHE B CA 1
ATOM 4399 C C . PHE B 1 259 ? -11.43 -1.276 -15.086 1 97.25 259 PHE B C 1
ATOM 4401 O O . PHE B 1 259 ? -12.32 -0.618 -15.617 1 97.25 259 PHE B O 1
ATOM 4408 N N . GLY B 1 260 ? -11.055 -1.021 -13.836 1 98.12 260 GLY B N 1
ATOM 4409 C CA . GLY B 1 260 ? -11.641 0.028 -13.016 1 98.12 260 GLY B CA 1
ATOM 4410 C C . GLY B 1 260 ? -11.438 1.417 -13.594 1 98.12 260 GLY B C 1
ATOM 4411 O O . GLY B 1 260 ? -12.352 2.238 -13.594 1 98.12 260 GLY B O 1
ATOM 4412 N N . VAL B 1 261 ? -10.242 1.704 -14.086 1 98.44 261 VAL B N 1
ATOM 4413 C CA . VAL B 1 261 ? -9.93 3.006 -14.672 1 98.44 261 VAL B CA 1
ATOM 4414 C C . VAL B 1 261 ? -10.867 3.289 -15.844 1 98.44 261 VAL B C 1
ATOM 4416 O O . VAL B 1 261 ? -11.414 4.387 -15.953 1 98.44 261 VAL B O 1
ATOM 4419 N N . ALA B 1 262 ? -11.039 2.248 -16.688 1 97.81 262 ALA B N 1
ATOM 4420 C CA . ALA B 1 262 ? -11.922 2.396 -17.844 1 97.81 262 ALA B CA 1
ATOM 4421 C C . ALA B 1 262 ? -13.352 2.717 -17.406 1 97.81 262 ALA B C 1
ATOM 4423 O O . ALA B 1 262 ? -14.008 3.574 -18 1 97.81 262 ALA B O 1
ATOM 4424 N N . ILE B 1 263 ? -13.812 2.035 -16.375 1 97.62 263 ILE B N 1
ATOM 4425 C CA . ILE B 1 263 ? -15.148 2.299 -15.844 1 97.62 263 ILE B CA 1
ATOM 4426 C C . ILE B 1 263 ? -15.234 3.744 -15.359 1 97.62 263 ILE B C 1
ATOM 4428 O O . ILE B 1 263 ? -16.172 4.461 -15.688 1 97.62 263 ILE B O 1
ATOM 4432 N N . GLY B 1 264 ? -14.25 4.152 -14.562 1 98 264 GLY B N 1
ATOM 4433 C CA . GLY B 1 264 ? -14.219 5.516 -14.047 1 98 264 GLY B CA 1
ATOM 4434 C C . GLY B 1 264 ? -14.234 6.562 -15.148 1 98 264 GLY B C 1
ATOM 4435 O O . GLY B 1 264 ? -14.781 7.652 -14.961 1 98 264 GLY B O 1
ATOM 4436 N N . GLN B 1 265 ? -13.68 6.207 -16.281 1 97.94 265 GLN B N 1
ATOM 4437 C CA . GLN B 1 265 ? -13.586 7.125 -17.406 1 97.94 265 GLN B CA 1
ATOM 4438 C C . GLN B 1 265 ? -14.867 7.125 -18.219 1 97.94 265 GLN B C 1
ATOM 4440 O O . GLN B 1 265 ? -15 7.879 -19.188 1 97.94 265 GLN B O 1
ATOM 4445 N N . GLY B 1 266 ? -15.781 6.242 -17.906 1 96.19 266 GLY B N 1
ATOM 4446 C CA . GLY B 1 266 ? -17.109 6.312 -18.5 1 96.19 266 GLY B CA 1
ATOM 4447 C C . GLY B 1 266 ? -17.359 5.23 -19.531 1 96.19 266 GLY B C 1
ATOM 4448 O O . GLY B 1 266 ? -18.375 5.246 -20.219 1 96.19 266 GLY B O 1
ATOM 4449 N N . GLU B 1 267 ? -16.484 4.281 -19.609 1 95.5 267 GLU B N 1
ATOM 4450 C CA . GLU B 1 267 ? -16.719 3.178 -20.531 1 95.5 267 GLU B CA 1
ATOM 4451 C C . GLU B 1 267 ? -17.891 2.311 -20.094 1 95.5 267 GLU B C 1
ATOM 4453 O O . GLU B 1 267 ? -18.156 2.186 -18.891 1 95.5 267 GLU B O 1
ATOM 4458 N N . ASP B 1 268 ? -18.484 1.706 -21.062 1 94 268 ASP B N 1
ATOM 4459 C CA . ASP B 1 268 ? -19.641 0.85 -20.797 1 94 268 ASP B CA 1
ATOM 4460 C C . ASP B 1 268 ? -19.203 -0.496 -20.219 1 94 268 ASP B C 1
ATOM 4462 O O . ASP B 1 268 ? -18.453 -1.238 -20.859 1 94 268 ASP B O 1
ATOM 4466 N N . ILE B 1 269 ? -19.734 -0.778 -19.125 1 93.5 269 ILE B N 1
ATOM 4467 C CA . ILE B 1 269 ? -19.328 -1.98 -18.406 1 93.5 269 ILE B CA 1
ATOM 4468 C C . ILE B 1 269 ? -19.734 -3.219 -19.203 1 93.5 269 ILE B C 1
ATOM 4470 O O . ILE B 1 269 ? -18.938 -4.148 -19.359 1 93.5 269 ILE B O 1
ATOM 4474 N N . ASN B 1 270 ? -20.891 -3.262 -19.734 1 91.06 270 ASN B N 1
ATOM 4475 C CA . ASN B 1 270 ? -21.391 -4.41 -20.484 1 91.06 270 ASN B CA 1
ATOM 4476 C C . ASN B 1 270 ? -20.547 -4.676 -21.734 1 91.06 270 ASN B C 1
ATOM 4478 O O . ASN B 1 270 ? -20.25 -5.828 -22.047 1 91.06 270 ASN B O 1
ATOM 4482 N N . LYS B 1 271 ? -20.203 -3.664 -22.375 1 90.75 271 LYS B N 1
ATOM 4483 C CA . LYS B 1 271 ? -19.359 -3.793 -23.562 1 90.75 271 LYS B CA 1
ATOM 4484 C C . LYS B 1 271 ? -18 -4.359 -23.203 1 90.75 271 LYS B C 1
ATOM 4486 O O . LYS B 1 271 ? -17.438 -5.18 -23.938 1 90.75 271 LYS B O 1
ATOM 4491 N N . MET B 1 272 ? -17.516 -3.891 -22.031 1 90.25 272 MET B N 1
ATOM 4492 C CA . MET B 1 272 ? -16.203 -4.348 -21.594 1 90.25 272 MET B CA 1
ATOM 4493 C C . MET B 1 272 ? -16.234 -5.82 -21.203 1 90.25 272 MET B C 1
ATOM 4495 O O . MET B 1 272 ? -15.32 -6.578 -21.5 1 90.25 272 MET B O 1
ATOM 4499 N N . LEU B 1 273 ? -17.266 -6.219 -20.562 1 88.5 273 LEU B N 1
ATOM 4500 C CA . LEU B 1 273 ? -17.391 -7.586 -20.078 1 88.5 273 LEU B CA 1
ATOM 4501 C C . LEU B 1 273 ? -17.641 -8.555 -21.219 1 88.5 273 LEU B C 1
ATOM 4503 O O . LEU B 1 273 ? -17.281 -9.734 -21.141 1 88.5 273 LEU B O 1
ATOM 4507 N N . ASN B 1 274 ? -18.188 -8.094 -22.234 1 84.94 274 ASN B N 1
ATOM 4508 C CA . ASN B 1 274 ? -18.484 -8.93 -23.391 1 84.94 274 ASN B CA 1
ATOM 4509 C C . ASN B 1 274 ? -17.266 -9.117 -24.281 1 84.94 274 ASN B C 1
ATOM 4511 O O . ASN B 1 274 ? -17.219 -10.023 -25.109 1 84.94 274 ASN B O 1
ATOM 4515 N N . LYS B 1 275 ? -16.359 -8.336 -24.047 1 77 275 LYS B N 1
ATOM 4516 C CA . LYS B 1 275 ? -15.109 -8.539 -24.781 1 77 275 LYS B CA 1
ATOM 4517 C C . LYS B 1 275 ? -14.336 -9.727 -24.203 1 77 275 LYS B C 1
ATOM 4519 O O . LYS B 1 275 ? -14.016 -9.75 -23.016 1 77 275 LYS B O 1
ATOM 4524 N N . LYS B 1 276 ? -14.344 -10.844 -24.844 1 61.75 276 LYS B N 1
ATOM 4525 C CA . LYS B 1 276 ? -13.906 -12.172 -24.406 1 61.75 276 LYS B CA 1
ATOM 4526 C C . LYS B 1 276 ? -12.391 -12.227 -24.234 1 61.75 276 LYS B C 1
ATOM 4528 O O . LYS B 1 276 ? -11.859 -13.211 -23.734 1 61.75 276 LYS B O 1
ATOM 4533 N N . SER B 1 277 ? -11.789 -11.117 -24.562 1 60.03 277 SER B N 1
ATOM 4534 C CA . SER B 1 277 ? -10.352 -11.305 -24.75 1 60.03 277 SER B CA 1
ATOM 4535 C C . SER B 1 277 ? -9.641 -11.422 -23.406 1 60.03 277 SER B C 1
ATOM 4537 O O . SER B 1 277 ? -8.688 -12.195 -23.266 1 60.03 277 SER B O 1
ATOM 4539 N N . GLU B 1 278 ? -10.062 -10.648 -22.344 1 69.38 278 GLU B N 1
ATOM 4540 C CA . GLU B 1 278 ? -9.219 -10.68 -21.156 1 69.38 278 GLU B CA 1
ATOM 4541 C C . GLU B 1 278 ? -10.039 -10.969 -19.906 1 69.38 278 GLU B C 1
ATOM 4543 O O . GLU B 1 278 ? -11.117 -10.398 -19.719 1 69.38 278 GLU B O 1
ATOM 4548 N N . ILE B 1 279 ? -9.539 -12 -19.188 1 75.25 279 ILE B N 1
ATOM 4549 C CA . ILE B 1 279 ? -10.18 -12.383 -17.938 1 75.25 279 ILE B CA 1
ATOM 4550 C C . ILE B 1 279 ? -9.867 -11.352 -16.859 1 75.25 279 ILE B C 1
ATOM 4552 O O . ILE B 1 279 ? -8.703 -11.031 -16.625 1 75.25 279 ILE B O 1
ATOM 4556 N N . ILE B 1 280 ? -10.906 -10.797 -16.266 1 90.19 280 ILE B N 1
ATOM 4557 C CA . ILE B 1 280 ? -10.797 -9.914 -15.102 1 90.19 280 ILE B CA 1
ATOM 4558 C C . ILE B 1 280 ? -11.219 -10.664 -13.836 1 90.19 280 ILE B C 1
ATOM 4560 O O . ILE B 1 280 ? -12.414 -10.789 -13.555 1 90.19 280 ILE B O 1
ATOM 4564 N N . GLU B 1 281 ? -10.266 -11.086 -13.078 1 90.62 281 GLU B N 1
ATOM 4565 C CA . GLU B 1 281 ? -10.5 -12 -11.969 1 90.62 281 GLU B CA 1
ATOM 4566 C C . GLU B 1 281 ? -11.414 -11.375 -10.914 1 90.62 281 GLU B C 1
ATOM 4568 O O . GLU B 1 281 ? -12.219 -12.07 -10.297 1 90.62 281 GLU B O 1
ATOM 4573 N N . GLY B 1 282 ? -11.273 -10.055 -10.711 1 94.12 282 GLY B N 1
ATOM 4574 C CA . GLY B 1 282 ? -12.141 -9.391 -9.75 1 94.12 282 GLY B CA 1
ATOM 4575 C C . GLY B 1 282 ? -13.617 -9.523 -10.07 1 94.12 282 GLY B C 1
ATOM 4576 O O . GLY B 1 282 ? -14.453 -9.586 -9.172 1 94.12 282 GLY B O 1
ATOM 4577 N N . VAL B 1 283 ? -13.922 -9.594 -11.344 1 94.19 283 VAL B N 1
ATOM 4578 C CA . VAL B 1 283 ? -15.305 -9.688 -11.797 1 94.19 283 VAL B CA 1
ATOM 4579 C C . VAL B 1 283 ? -15.867 -11.07 -11.484 1 94.19 283 VAL B C 1
ATOM 4581 O O . VAL B 1 283 ? -17.016 -11.195 -11.047 1 94.19 283 VAL B O 1
ATOM 4584 N N . SER B 1 284 ? -15.047 -12.086 -11.656 1 94 284 SER B N 1
ATOM 4585 C CA . SER B 1 284 ? -15.516 -13.445 -11.414 1 94 284 SER B CA 1
ATOM 4586 C C . SER B 1 284 ? -15.523 -13.773 -9.93 1 94 284 SER B C 1
ATOM 4588 O O . SER B 1 284 ? -16.25 -14.664 -9.484 1 94 284 SER B O 1
ATOM 4590 N N . THR B 1 285 ? -14.789 -13.062 -9.125 1 96.81 285 THR B N 1
ATOM 4591 C CA . THR B 1 285 ? -14.609 -13.398 -7.719 1 96.81 285 THR B CA 1
ATOM 4592 C C . THR B 1 285 ? -15.633 -12.672 -6.855 1 96.81 285 THR B C 1
ATOM 4594 O O . THR B 1 285 ? -15.992 -13.148 -5.777 1 96.81 285 THR B O 1
ATOM 4597 N N . VAL B 1 286 ? -16.141 -11.516 -7.309 1 97.88 286 VAL B N 1
ATOM 4598 C CA . VAL B 1 286 ? -16.922 -10.648 -6.434 1 97.88 286 VAL B CA 1
ATOM 4599 C C . VAL B 1 286 ? -18.25 -11.305 -6.098 1 97.88 286 VAL B C 1
ATOM 4601 O O . VAL B 1 286 ? -18.734 -11.211 -4.965 1 97.88 286 VAL B O 1
ATOM 4604 N N . LYS B 1 287 ? -18.844 -12.055 -7.047 1 97.19 287 LYS B N 1
ATOM 4605 C CA . LYS B 1 287 ? -20.156 -12.664 -6.801 1 97.19 287 LYS B CA 1
ATOM 4606 C C . LYS B 1 287 ? -20.062 -13.742 -5.719 1 97.19 287 LYS B C 1
ATOM 4608 O O . LYS B 1 287 ? -20.781 -13.688 -4.723 1 97.19 287 LYS B O 1
ATOM 4613 N N . PRO B 1 288 ? -19.172 -14.719 -5.883 1 98.12 288 PRO B N 1
ATOM 4614 C CA . PRO B 1 288 ? -19.062 -15.703 -4.809 1 98.12 288 PRO B CA 1
ATOM 4615 C C . PRO B 1 288 ? -18.594 -15.094 -3.488 1 98.12 288 PRO B C 1
ATOM 4617 O O . PRO B 1 288 ? -18.969 -15.562 -2.416 1 98.12 288 PRO B O 1
ATOM 4620 N N . LEU B 1 289 ? -17.828 -14.062 -3.475 1 98.5 289 LEU B N 1
ATOM 4621 C CA . LEU B 1 289 ? -17.375 -13.398 -2.254 1 98.5 289 LEU B CA 1
ATOM 4622 C C . LEU B 1 289 ? -18.547 -12.812 -1.488 1 98.5 289 LEU B C 1
ATOM 4624 O O . LEU B 1 289 ? -18.625 -12.938 -0.264 1 98.5 289 LEU B O 1
ATOM 4628 N N . ILE B 1 290 ? -19.453 -12.141 -2.205 1 98.38 290 ILE B N 1
ATOM 4629 C CA . ILE B 1 290 ? -20.594 -11.523 -1.557 1 98.38 290 ILE B CA 1
ATOM 4630 C C . ILE B 1 290 ? -21.516 -12.602 -0.983 1 98.38 290 ILE B C 1
ATOM 4632 O O . ILE B 1 290 ? -22.047 -12.453 0.118 1 98.38 290 ILE B O 1
ATOM 4636 N N . SER B 1 291 ? -21.688 -13.711 -1.729 1 98.25 291 SER B N 1
ATOM 4637 C CA . SER B 1 291 ? -22.453 -14.844 -1.205 1 98.25 291 SER B CA 1
ATOM 4638 C C . SER B 1 291 ? -21.812 -15.383 0.074 1 98.25 291 SER B C 1
ATOM 4640 O O . SER B 1 291 ? -22.516 -15.68 1.041 1 98.25 291 SER B O 1
ATOM 4642 N N . LEU B 1 292 ? -20.531 -15.508 0.051 1 98.31 292 LEU B N 1
ATOM 4643 C CA . LEU B 1 292 ? -19.797 -15.977 1.225 1 98.31 292 LEU B CA 1
ATOM 4644 C C . LEU B 1 292 ? -19.969 -15.008 2.391 1 98.31 292 LEU B C 1
ATOM 4646 O O . LEU B 1 292 ? -20.156 -15.43 3.531 1 98.31 292 LEU B O 1
ATOM 4650 N N . ALA B 1 293 ? -19.828 -13.703 2.145 1 98.38 293 ALA B N 1
ATOM 4651 C CA . ALA B 1 293 ? -19.984 -12.672 3.17 1 98.38 293 ALA B CA 1
ATOM 4652 C C . ALA B 1 293 ? -21.359 -12.734 3.805 1 98.38 293 ALA B C 1
ATOM 4654 O O . ALA B 1 293 ? -21.516 -12.578 5.02 1 98.38 293 ALA B O 1
ATOM 4655 N N . GLU B 1 294 ? -22.375 -12.945 2.965 1 98.06 294 GLU B N 1
ATOM 4656 C CA . GLU B 1 294 ? -23.734 -13.094 3.459 1 98.06 294 GLU B CA 1
ATOM 4657 C C . GLU B 1 294 ? -23.859 -14.289 4.395 1 98.06 294 GLU B C 1
ATOM 4659 O O . GLU B 1 294 ? -24.469 -14.195 5.465 1 98.06 294 GLU B O 1
ATOM 4664 N N . LYS B 1 295 ? -23.312 -15.367 4.012 1 97.62 295 LYS B N 1
ATOM 4665 C CA . LYS B 1 295 ? -23.344 -16.578 4.832 1 97.62 295 LYS B CA 1
ATOM 4666 C C . LYS B 1 295 ? -22.656 -16.344 6.18 1 97.62 295 LYS B C 1
ATOM 4668 O O . LYS B 1 295 ? -23.062 -16.922 7.195 1 97.62 295 LYS B O 1
ATOM 4673 N N . LEU B 1 296 ? -21.641 -15.57 6.168 1 97.5 296 LEU B N 1
ATOM 4674 C CA . LEU B 1 296 ? -20.859 -15.32 7.375 1 97.5 296 LEU B CA 1
ATOM 4675 C C . LEU B 1 296 ? -21.422 -14.141 8.156 1 97.5 296 LEU B C 1
ATOM 4677 O O . LEU B 1 296 ? -20.938 -13.82 9.242 1 97.5 296 LEU B O 1
ATOM 4681 N N . ASN B 1 297 ? -22.375 -13.391 7.602 1 98.06 297 ASN B N 1
ATOM 4682 C CA . ASN B 1 297 ? -23 -12.234 8.211 1 98.06 297 ASN B CA 1
ATOM 4683 C C . ASN B 1 297 ? -22 -11.117 8.484 1 98.06 297 ASN B C 1
ATOM 4685 O O . ASN B 1 297 ? -21.922 -10.617 9.609 1 98.06 297 ASN B O 1
ATOM 4689 N N . ILE B 1 298 ? -21.188 -10.867 7.508 1 98.19 298 ILE B N 1
ATOM 4690 C CA . ILE B 1 298 ? -20.25 -9.758 7.621 1 98.19 298 ILE B CA 1
ATOM 4691 C C . ILE B 1 298 ? -20.5 -8.75 6.508 1 98.19 298 ILE B C 1
ATOM 4693 O O . ILE B 1 298 ? -21.156 -9.062 5.504 1 98.19 298 ILE B O 1
ATOM 4697 N N . GLU B 1 299 ? -19.953 -7.527 6.684 1 98 299 GLU B N 1
ATOM 4698 C CA . GLU B 1 299 ? -20.109 -6.445 5.715 1 98 299 GLU B CA 1
ATOM 4699 C C . GLU B 1 299 ? -18.766 -6.109 5.055 1 98 299 GLU B C 1
ATOM 4701 O O . GLU B 1 299 ? -17.766 -5.906 5.742 1 98 299 GLU B O 1
ATOM 4706 N N . LEU B 1 300 ? -18.781 -6.133 3.785 1 98.69 300 LEU B N 1
ATOM 4707 C CA . LEU B 1 300 ? -17.641 -5.727 2.969 1 98.69 300 LEU B CA 1
ATOM 4708 C C . LEU B 1 300 ? -18.016 -4.59 2.027 1 98.69 300 LEU B C 1
ATOM 4710 O O . LEU B 1 300 ? -18.25 -4.816 0.835 1 98.69 300 LEU B O 1
ATOM 4714 N N . PRO B 1 301 ? -18.031 -3.412 2.523 1 98.5 301 PRO B N 1
ATOM 4715 C CA . PRO B 1 301 ? -18.625 -2.27 1.825 1 98.5 301 PRO B CA 1
ATOM 4716 C C . PRO B 1 301 ? -18.047 -2.062 0.428 1 98.5 301 PRO B C 1
ATOM 4718 O O . PRO B 1 301 ? -18.797 -1.871 -0.534 1 98.5 301 PRO B O 1
ATOM 4721 N N . ILE B 1 302 ? -16.797 -2.051 0.288 1 98.75 302 ILE B N 1
ATOM 4722 C CA . ILE B 1 302 ? -16.172 -1.821 -1.013 1 98.75 302 ILE B CA 1
ATOM 4723 C C . ILE B 1 302 ? -16.562 -2.943 -1.974 1 98.75 302 ILE B C 1
ATOM 4725 O O . ILE B 1 302 ? -17.016 -2.684 -3.088 1 98.75 302 ILE B O 1
ATOM 4729 N N . CYS B 1 303 ? -16.391 -4.203 -1.518 1 98.81 303 CYS B N 1
ATOM 4730 C CA . CYS B 1 303 ? -16.688 -5.352 -2.367 1 98.81 303 CYS B CA 1
ATOM 4731 C C . CYS B 1 303 ? -18.172 -5.379 -2.738 1 98.81 303 CYS B C 1
ATOM 4733 O O . CYS B 1 303 ? -18.516 -5.699 -3.875 1 98.81 303 CYS B O 1
ATOM 4735 N N . THR B 1 304 ? -19 -5.008 -1.795 1 98.69 304 THR B N 1
ATOM 4736 C CA . THR B 1 304 ? -20.438 -4.957 -2.049 1 98.69 304 THR B CA 1
ATOM 4737 C C . THR B 1 304 ? -20.766 -3.883 -3.082 1 98.69 304 THR B C 1
ATOM 4739 O O . THR B 1 304 ? -21.594 -4.102 -3.969 1 98.69 304 THR B O 1
ATOM 4742 N N . SER B 1 305 ? -20.109 -2.734 -2.959 1 98.69 305 SER B N 1
ATOM 4743 C CA . SER B 1 305 ? -20.344 -1.654 -3.916 1 98.69 305 SER B CA 1
ATOM 4744 C C . SER B 1 305 ? -19.953 -2.076 -5.328 1 98.69 305 SER B C 1
ATOM 4746 O O . SER B 1 305 ? -20.641 -1.755 -6.293 1 98.69 305 SER B O 1
ATOM 4748 N N . ILE B 1 306 ? -18.875 -2.787 -5.449 1 98.69 306 ILE B N 1
ATOM 4749 C CA . ILE B 1 306 ? -18.422 -3.254 -6.754 1 98.69 306 ILE B CA 1
ATOM 4750 C C . ILE B 1 306 ? -19.391 -4.301 -7.297 1 98.69 306 ILE B C 1
ATOM 4752 O O . ILE B 1 306 ? -19.719 -4.301 -8.484 1 98.69 306 ILE B O 1
ATOM 4756 N N . TYR B 1 307 ? -19.875 -5.211 -6.426 1 98.44 307 TYR B N 1
ATOM 4757 C CA . TYR B 1 307 ? -20.875 -6.199 -6.816 1 98.44 307 TYR B CA 1
ATOM 4758 C C . TYR B 1 307 ? -22.125 -5.52 -7.355 1 98.44 307 TYR B C 1
ATOM 4760 O O . TYR B 1 307 ? -22.641 -5.895 -8.414 1 98.44 307 TYR B O 1
ATOM 4768 N N . ASN B 1 308 ? -22.578 -4.516 -6.637 1 98.38 308 ASN B N 1
ATOM 4769 C CA . ASN B 1 308 ? -23.781 -3.799 -7.023 1 98.38 308 ASN B CA 1
ATOM 4770 C C . ASN B 1 308 ? -23.609 -3.068 -8.352 1 98.38 308 ASN B C 1
ATOM 4772 O O . ASN B 1 308 ? -24.516 -3.053 -9.18 1 98.38 308 ASN B O 1
ATOM 4776 N N . LEU B 1 309 ? -22.453 -2.48 -8.508 1 98.19 309 LEU B N 1
ATOM 4777 C CA . LEU B 1 309 ? -22.156 -1.79 -9.758 1 98.19 309 LEU B CA 1
ATOM 4778 C C . LEU B 1 309 ? -22.188 -2.76 -10.93 1 98.19 309 LEU B C 1
ATOM 4780 O O . LEU B 1 309 ? -22.797 -2.469 -11.969 1 98.19 309 LEU B O 1
ATOM 4784 N N . LEU B 1 310 ? -21.609 -3.957 -10.773 1 96.38 310 LEU B N 1
ATOM 4785 C CA . LEU B 1 310 ? -21.391 -4.891 -11.875 1 96.38 310 LEU B CA 1
ATOM 4786 C C . LEU B 1 310 ? -22.641 -5.707 -12.148 1 96.38 310 LEU B C 1
ATOM 4788 O O . LEU B 1 310 ? -22.922 -6.074 -13.297 1 96.38 310 LEU B O 1
ATOM 4792 N N . TYR B 1 311 ? -23.453 -5.98 -11.094 1 94.94 311 TYR B N 1
ATOM 4793 C CA . TYR B 1 311 ? -24.484 -7.004 -11.273 1 94.94 311 TYR B CA 1
ATOM 4794 C C . TYR B 1 311 ? -25.875 -6.457 -10.945 1 94.94 311 TYR B C 1
ATOM 4796 O O . TYR B 1 311 ? -26.875 -7.07 -11.281 1 94.94 311 TYR B O 1
ATOM 4804 N N . LYS B 1 312 ? -25.922 -5.289 -10.297 1 96.12 312 LYS B N 1
ATOM 4805 C CA . LYS B 1 312 ? -27.219 -4.754 -9.914 1 96.12 312 LYS B CA 1
ATOM 4806 C C . LYS B 1 312 ? -27.469 -3.402 -10.57 1 96.12 312 LYS B C 1
ATOM 4808 O O . LYS B 1 312 ? -28.406 -2.693 -10.203 1 96.12 312 LYS B O 1
ATOM 4813 N N . ASN B 1 313 ? -26.656 -2.908 -11.461 1 92.75 313 ASN B N 1
ATOM 4814 C CA . ASN B 1 313 ? -26.812 -1.703 -12.266 1 92.75 313 ASN B CA 1
ATOM 4815 C C . ASN B 1 313 ? -26.891 -0.453 -11.398 1 92.75 313 ASN B C 1
ATOM 4817 O O . ASN B 1 313 ? -27.688 0.452 -11.68 1 92.75 313 ASN B O 1
ATOM 4821 N N . VAL B 1 314 ? -26.219 -0.504 -10.312 1 96.44 314 VAL B N 1
ATOM 4822 C CA . VAL B 1 314 ? -26.109 0.697 -9.492 1 96.44 314 VAL B CA 1
ATOM 4823 C C . VAL B 1 314 ? -25.25 1.731 -10.219 1 96.44 314 VAL B C 1
ATOM 4825 O O . VAL B 1 314 ? -24.312 1.376 -10.938 1 96.44 314 VAL B O 1
ATOM 4828 N N . SER B 1 315 ? -25.547 3.006 -10.031 1 97.06 315 SER B N 1
ATOM 4829 C CA . SER B 1 315 ? -24.828 4.062 -10.742 1 97.06 315 SER B CA 1
ATOM 4830 C C . SER B 1 315 ? -23.391 4.191 -10.242 1 97.06 315 SER B C 1
ATOM 4832 O O . SER B 1 315 ? -23.109 3.857 -9.094 1 97.06 315 SER B O 1
ATOM 4834 N N . LEU B 1 316 ? -22.594 4.684 -11.141 1 97.62 316 LEU B N 1
ATOM 4835 C CA . LEU B 1 316 ? -21.188 4.902 -10.812 1 97.62 316 LEU B CA 1
ATOM 4836 C C . LEU B 1 316 ? -21.047 5.918 -9.688 1 97.62 316 LEU B C 1
ATOM 4838 O O . LEU B 1 316 ? -20.219 5.734 -8.781 1 97.62 316 LEU B O 1
ATOM 4842 N N . ASP B 1 317 ? -21.797 6.965 -9.68 1 97.19 317 ASP B N 1
ATOM 4843 C CA . ASP B 1 317 ? -21.719 8.016 -8.664 1 97.19 317 ASP B CA 1
ATOM 4844 C C . ASP B 1 317 ? -22.062 7.461 -7.277 1 97.19 317 ASP B C 1
ATOM 4846 O O . ASP B 1 317 ? -21.406 7.789 -6.293 1 97.19 317 ASP B O 1
ATOM 4850 N N . LYS B 1 318 ? -23.078 6.676 -7.223 1 97.31 318 LYS B N 1
ATOM 4851 C CA . LYS B 1 318 ? -23.453 6.047 -5.957 1 97.31 318 LYS B CA 1
ATOM 4852 C C . LYS B 1 318 ? -22.359 5.098 -5.477 1 97.31 318 LYS B C 1
ATOM 4854 O O . LYS B 1 318 ? -22.031 5.062 -4.289 1 97.31 318 LYS B O 1
ATOM 4859 N N . THR B 1 319 ? -21.812 4.363 -6.406 1 97.88 319 THR B N 1
ATOM 4860 C CA . THR B 1 319 ? -20.734 3.434 -6.098 1 97.88 319 THR B CA 1
ATOM 4861 C C . THR B 1 319 ? -19.547 4.168 -5.492 1 97.88 319 THR B C 1
ATOM 4863 O O . THR B 1 319 ? -19 3.746 -4.473 1 97.88 319 THR B O 1
ATOM 4866 N N . ILE B 1 320 ? -19.156 5.285 -6.094 1 97.81 320 ILE B N 1
ATOM 4867 C CA . ILE B 1 320 ? -18.016 6.078 -5.633 1 97.81 320 ILE B CA 1
ATOM 4868 C C . ILE B 1 320 ? -18.312 6.629 -4.238 1 97.81 320 ILE B C 1
ATOM 4870 O O . ILE B 1 320 ? -17.438 6.602 -3.361 1 97.81 320 ILE B O 1
ATOM 4874 N N . SER B 1 321 ? -19.5 7.039 -4.008 1 96.31 321 SER B N 1
ATOM 4875 C CA . SER B 1 321 ? -19.906 7.578 -2.711 1 96.31 321 SER B CA 1
ATOM 4876 C C . SER B 1 321 ? -19.828 6.508 -1.626 1 96.31 321 SER B C 1
ATOM 4878 O O . SER B 1 321 ? -19.453 6.797 -0.49 1 96.31 321 SER B O 1
ATOM 4880 N N . GLU B 1 322 ? -20.125 5.305 -1.985 1 96.06 322 GLU B N 1
ATOM 4881 C CA . GLU B 1 322 ? -20.125 4.207 -1.026 1 96.06 322 GLU B CA 1
ATOM 4882 C C . GLU B 1 322 ? -18.703 3.729 -0.728 1 96.06 322 GLU B C 1
ATOM 4884 O O . GLU B 1 322 ? -18.422 3.277 0.383 1 96.06 322 GLU B O 1
ATOM 4889 N N . ILE B 1 323 ? -17.859 3.846 -1.677 1 96.31 323 ILE B N 1
ATOM 4890 C CA . ILE B 1 323 ? -16.469 3.414 -1.544 1 96.31 323 ILE B CA 1
ATOM 4891 C C . ILE B 1 323 ? -15.703 4.406 -0.674 1 96.31 323 ILE B C 1
ATOM 4893 O O . ILE B 1 323 ? -14.898 4.008 0.169 1 96.31 323 ILE B O 1
ATOM 4897 N N . LEU B 1 324 ? -15.93 5.711 -0.938 1 93.94 324 LEU B N 1
ATOM 4898 C CA . LEU B 1 324 ? -15.148 6.75 -0.28 1 93.94 324 LEU B CA 1
ATOM 4899 C C . LEU B 1 324 ? -15.773 7.148 1.051 1 93.94 324 LEU B C 1
ATOM 4901 O O . LEU B 1 324 ? -15.07 7.527 1.987 1 93.94 324 LEU B O 1
#

Foldseek 3Di:
DEEEEEDPALQSVLLQLLQVVLDQAYEYEDQDQVQQVVCVVVQANCQHANPFGHDPRYHGDHDLCVRLVDDGQAYEYDDEQQCLLVVLQVCVVSHDFQHAYEYAYAFAHQPPRDFNQVSNCVSRVRYFYWYWFFADQSNCSSVLDADEIETEGQDVVSSVVVQVSRDDSHYDYYYYPCRPLLRLLRHQLLLLLLLLLLCVLLVVDVVLLVVLLVLSLVLSVQVQCLVPVDDDPCSSCDGSRVVNSCSQNPDCSHVSSVLSSCVNNPDDLVVVVPPPSDDRSSLSRLNSVVVVCVVSVHDRQLSVLSCCVNPVVDDSVVSNVSSD/DEEEEEDPALQSQLLQLLQVVLDQAYEYEDQDQVQQVVCVVVQANCQHANPFGHDPRYHGDHDLCVRLVDDGLAYEYDDEQQCLLVVLQVCVVRHDFQHAYEYAYAFAHQPPRDFNQVSNCVSRVRYFYWYWFFADQSNCSSVLDADEIETEGQDPVSSVVVQVSRDDSHYDYYYYPCRPLLRLLRHQLLLLLLLLLLCVLLVVDVVLLVVLLVLSLVLSVQVQCLVPVDDDPCSSCDGSRVVNSCSQNPDCSHVSSVLSSCVNNPDDLVVVVPPPSDDRSSLSRLNSVVVVCVVSVHDRQLSVLSCCVNPVVDDSVVSNVSSD

Sequence (648 aa):
MKITILGAGSFGTAIAIALSSISTSINLWGRNHTDMQSITINRKNLKYLPTYELPDNIIPSSSIDEVLSDHNTCIILAVPTQQLRTLCLYVQQHIFEQTPLLICSKGIENISLKFPSEIVKEILPNNPTYILSGPSFAKEIAANLPCTIVLAGENEVLGTSLINKMSNKTFKIVYSKDTLGVQIGAALKNIIAIACGIITGKNLGNNAVASVIAKGMEEIKTLYTAKNETINLSTLIGPSCLGDLILTCTTTHSRNMSFGVAIGQGEDINKMLNKKSEIIEGVSTVKPLISLAEKLNIELPICTSIYNLLYKNVSLDKTISEILMKITILGAGSFGTAIAIALSSISTSINLWGRNHTDMQSITINRKNLKYLPTYELPDNIIPSSSIDEVLSDHNTCIILAVPTQQLRTLCLYVQQHIFEQTPLLICSKGIENISLKFPSEIVKEILPNNPTYILSGPSFAKEIAANLPCTIVLAGENEVLGTSLINKMSNKTFKIVYSKDTLGVQIGAALKNIIAIACGIITGKNLGNNAVASVIAKGMEEIKTLYTAKNETINLSTLIGPSCLGDLILTCTTTHSRNMSFGVAIGQGEDINKMLNKKSEIIEGVSTVKPLISLAEKLNIELPICTSIYNLLYKNVSLDKTISEIL

Secondary structure (DSSP, 8-state):
-EEEEE--SHHHHHHHHHHGGG-SEEEEE-S-HHHHHHHHHHSEETTTEEEEEPPTTEEEES-HHHHTSS--SEEEE-S-HHHHHHHHHHHGGGSPTT--EEE---S--TTT---HHHHHHHH-TTS-EEEEESS--HHHHHTT--EEEEEEES-HHHHHHHHHHH--SSEEEEEES-HHHHHHHHHHHHHHHHHHHHHHHTT--HHHHHHHHHHHHHHHHHHHHHHHSS--HHHHTSIIIIIHHHHHHS-TTSHHHHHHHHHHTT--HHHHHH-TT---HHHHHHHHHHHHHHHHT---HHHHHHHHHHHS---HHHHHHHH-/-EEEEE--SHHHHHHHHHHGGG-SEEEEE-S-HHHHHHHHHHSEETTTEEEEEPPTTEEEES-HHHHTSS--SEEEE-S-HHHHHHHHHHHTTTSPTT--EEE---S--TTT---HHHHHHHH-TTS-EEEEESS--HHHHHTT--EEEEEEES-HHHHHHHHHHH--SSEEEEEES-HHHHHHHHHHHHHHHHHHHHHHHTT--HHHHHHHHHHHHHHHHHHHHHHHSS--HHHHTSIIIIIHHHHHHS-TTSHHHHHHHHHHTT--HHHHHH-TT---HHHHHHHHHHHHHHHHT---HHHHHHHHHHHS---HHHHHHHH-

InterPro domains:
  IPR006109 Glycerol-3-phosphate dehydrogenase, NAD-dependent, C-terminal [PF07479] (178-320)
  IPR006168 Glycerol-3-phosphate dehydrogenase, NAD-dependent [MF_00394] (1-322)
  IPR006168 Glycerol-3-phosphate dehydrogenase, NAD-dependent [PIRSF000114] (1-323)
  IPR006168 Glycerol-3-phosphate dehydrogenase, NAD-dependent [PR00077] (5-22)
  IPR006168 Glycerol-3-phosphate dehydrogenase, NAD-dependent [PR00077] (131-151)
  IPR006168 Glycerol-3-phosphate dehydrogenase, NAD-dependent [PR00077] (171-195)
  IPR006168 Glycerol-3-phosphate dehydrogenase, NAD-dependent [PR00077] (196-220)
  IPR006168 Glycerol-3-phosphate dehydrogenase, NAD-dependent [PR00077] (238-255)
  IPR006168 Glycerol-3-phosphate dehydrogenase, NAD-dependent [PS00957] (186-207)
  IPR008927 6-phosphogluconate dehydrogenase-like, C-terminal domain superfamily [SSF48179] (178-323)
  IPR011128 Glycerol-3-phosphate dehydrogenase, NAD-dependent, N-terminal [PF01210] (2-156)
  IPR013328 6-phosphogluconate dehydrogenase, domain 2 [G3DSA:1.10.1040.10] (182-324)
  IPR036291 NAD(P)-binding domain superfamily [SSF51735] (1-178)

Radius of gyration: 26.08 Å; Cα contacts (8 Å, |Δi|>4): 1439; chains: 2; bounding box: 56×81×62 Å

Nearest PDB structures (foldseek):
  1n1e-assembly1_B  TM=9.308E-01  e=1.391E-29  Leishmania mexicana
  6e90-assembly1_A  TM=9.105E-01  e=5.864E-23  Homo sapiens
  2pla-assembly1_B  TM=9.282E-01  e=1.663E-22  Homo sapiens
  6e90-assembly2_B  TM=9.199E-01  e=3.586E-22  Homo sapiens
  1wpq-assembly1_B  TM=9.123E-01  e=1.961E-22  Homo sapiens

Organism: Ehrlichia canis (strain Jake) (NCBI:txid269484)

Solvent-accessible surface area (backbone atoms only — not comparable to full-atom values): 32088 Å² total; per-residue (Å²): 80,35,37,27,32,44,26,61,44,40,52,30,46,13,51,50,52,58,43,48,86,65,33,69,34,32,29,36,26,28,85,49,53,68,60,23,48,47,25,57,74,67,33,22,45,64,88,61,42,58,90,45,73,54,56,85,50,54,45,55,32,47,46,67,67,68,55,42,67,59,87,43,71,30,35,34,39,34,44,56,40,83,46,42,57,62,49,47,64,72,42,53,90,54,55,64,78,59,38,34,36,35,36,49,41,54,28,33,23,61,91,76,56,39,42,56,68,57,48,47,43,73,75,44,66,65,32,50,59,30,41,45,44,31,17,64,56,30,72,46,33,53,68,55,29,35,24,37,33,31,44,16,27,80,58,56,70,62,48,52,53,50,36,69,61,62,45,52,83,31,38,45,61,42,81,39,69,53,44,65,57,40,44,50,27,38,29,48,29,33,38,47,4,25,55,27,12,25,39,51,34,57,66,38,46,61,26,34,36,20,34,42,52,18,52,41,48,50,38,44,51,50,53,43,33,74,74,58,72,59,77,60,62,69,52,53,46,19,32,26,17,38,6,24,30,49,40,32,46,71,37,67,87,25,60,28,12,39,52,13,22,42,46,32,62,65,49,57,62,68,65,56,68,65,43,80,82,65,86,44,62,22,71,60,20,37,58,22,46,52,54,49,30,58,75,68,70,54,84,42,63,55,55,50,34,52,38,34,41,76,75,63,71,44,54,67,68,60,34,52,62,63,53,104,79,36,36,28,33,45,26,62,43,40,51,31,46,13,51,50,52,59,42,46,85,64,32,69,35,32,28,37,26,29,85,49,54,68,60,23,49,46,26,56,74,67,33,24,46,64,88,62,42,57,90,45,73,53,57,85,49,53,45,57,33,49,46,66,67,68,55,41,67,60,88,43,70,31,37,34,40,34,42,56,40,83,47,41,59,62,50,48,65,70,43,53,91,54,56,63,78,59,37,33,35,35,36,49,40,54,26,32,23,61,90,76,56,38,43,57,69,57,49,47,43,72,74,43,67,66,32,51,59,31,41,46,41,32,16,65,55,29,72,45,33,52,68,55,29,36,24,37,33,31,43,18,26,80,57,58,69,62,50,51,52,49,38,71,62,62,44,53,84,32,38,45,61,42,81,40,69,54,43,67,57,41,43,49,27,37,29,48,29,34,39,46,5,24,54,29,12,25,39,51,33,57,66,39,46,61,27,33,34,21,35,42,50,17,52,42,50,49,37,43,51,50,54,41,34,75,74,58,75,60,79,60,63,68,51,52,47,19,33,26,17,38,6,23,31,49,40,32,46,70,36,66,86,25,60,28,13,40,51,14,23,43,47,33,62,65,49,58,63,68,65,56,67,64,42,79,83,64,87,45,63,23,70,60,19,37,58,22,46,52,55,47,30,57,76,68,71,55,83,43,62,55,56,49,36,52,39,33,40,76,75,62,73,44,54,68,70,59,36,52,60,64,54,105

pLDDT: mean 96.62, std 4.36, range [59.66, 98.88]